Protein AF-A0AAD9IL25-F1 (afdb_monomer)

Secondary structure (DSSP, 8-state):
-EEEEEE-TTS-PEEEEEEEEEEEPPPB-HHHHHHTT--SSHHHHHHHTT--EE-TTS-EE-GGGTB-SPEEEEEEEEEEE-S-----SPPPPPP-------SS-HHHHHHHHHHHTTS-HHHHHHHHHHHTT-S-EEEEEEETTEEEEPPPPPPS-----STTTHHHHTB--TTS--B-TTHHHHHHS-HHHHHHHHHHHHHHHHHTHHHHHHHHHHHHHHHTTTS-HHHHHHH---HHHHHHHHHHHHHHHHS---TT-EEEEEEEETTEEEEEEEEE--EEEEEESS-TTHHHHHHHHHHHTT-EEEEEE-GGGHHHHHHHHHHHHHHHHHH-TTT-GGGEEE---TT-HHHHTT-TTT-SEEEEES-HHHHHHHHHH-SS-B-S-S---EEEEE-TT--HHHHHHHHHHHHHS-TTSTTSEEEEEEEGGGTTTHHHHHHHHHHHTTPEEEEPTTHHHH-TTSPBPS-SS----SSEEEEEEESSHHHHHHHHHHH--SSEEEEE-S-HHHHHHHHHH--SSEEEESS-GGG-STTTTTSS--SEEE--SSS--EEE-SGGGEEEEEEEE-SS---TTTTSS-EEEEEE-GGG-

Structure (mmCIF, N/CA/C/O backbone):
data_AF-A0AAD9IL25-F1
#
_entry.id   AF-A0AAD9IL25-F1
#
loop_
_atom_site.group_PDB
_atom_site.id
_atom_site.type_symbol
_atom_site.label_atom_id
_atom_site.label_alt_id
_atom_site.label_comp_id
_atom_site.label_asym_id
_atom_site.label_entity_id
_atom_site.label_seq_id
_atom_site.pdbx_PDB_ins_code
_atom_site.Cartn_x
_atom_site.Cartn_y
_atom_site.Cartn_z
_atom_site.occupancy
_atom_site.B_iso_or_equiv
_atom_site.auth_seq_id
_atom_site.auth_comp_id
_atom_site.auth_asym_id
_atom_site.auth_atom_id
_atom_site.pdbx_PDB_model_num
ATOM 1 N N . MET A 1 1 ? 35.756 38.304 -15.120 1.00 41.56 1 MET A N 1
ATOM 2 C CA . MET A 1 1 ? 36.319 37.333 -14.155 1.00 41.56 1 MET A CA 1
ATOM 3 C C . MET A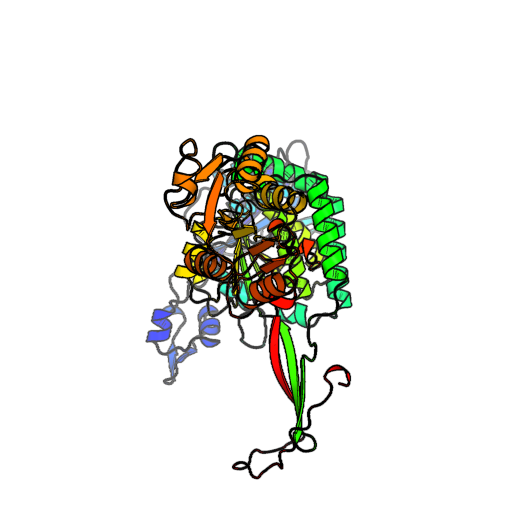 1 1 ? 36.809 38.104 -12.941 1.00 41.56 1 MET A C 1
ATOM 5 O O . MET A 1 1 ? 37.381 39.172 -13.130 1.00 41.56 1 MET A O 1
ATOM 9 N N . ARG A 1 2 ? 36.565 37.609 -11.725 1.00 41.91 2 ARG A N 1
ATOM 10 C CA . ARG A 1 2 ? 37.135 38.158 -10.482 1.00 41.91 2 ARG A CA 1
ATOM 11 C C . ARG A 1 2 ? 37.888 37.042 -9.754 1.00 41.91 2 ARG A C 1
ATOM 13 O O . ARG A 1 2 ? 37.413 35.910 -9.757 1.00 41.91 2 ARG A O 1
ATOM 20 N N . TRP A 1 3 ? 39.040 37.380 -9.181 1.00 38.75 3 TRP A N 1
ATOM 21 C CA . TRP A 1 3 ? 39.903 36.494 -8.395 1.00 38.75 3 TRP A CA 1
ATOM 22 C C . TRP A 1 3 ? 39.873 36.923 -6.926 1.00 38.75 3 TRP A C 1
ATOM 24 O O . TRP A 1 3 ? 39.985 38.115 -6.642 1.00 38.75 3 TRP A O 1
ATOM 34 N N . SER A 1 4 ? 39.764 35.965 -6.007 1.00 43.41 4 SER A N 1
ATOM 35 C CA . SER A 1 4 ? 39.888 36.192 -4.560 1.00 43.41 4 SER A CA 1
ATOM 36 C C . SER A 1 4 ? 40.543 34.984 -3.886 1.00 43.41 4 SER A C 1
ATOM 38 O O . SER A 1 4 ? 40.199 33.848 -4.212 1.00 43.41 4 SER A O 1
ATOM 40 N N . SER A 1 5 ? 41.472 35.222 -2.958 1.00 45.62 5 SER A N 1
ATOM 41 C CA . SER A 1 5 ? 42.220 34.183 -2.232 1.00 45.62 5 SER A CA 1
ATOM 42 C C . SER A 1 5 ? 41.996 34.292 -0.724 1.00 45.62 5 SER A C 1
ATOM 44 O O . SER A 1 5 ? 42.100 35.403 -0.201 1.00 45.62 5 SER A O 1
ATOM 46 N N . ALA A 1 6 ? 41.780 33.166 -0.037 1.00 44.34 6 ALA A N 1
ATOM 47 C CA . ALA A 1 6 ? 41.642 33.097 1.422 1.00 44.34 6 ALA A CA 1
ATOM 48 C C . ALA A 1 6 ? 42.455 31.917 2.013 1.00 44.34 6 ALA A C 1
ATOM 50 O O . ALA A 1 6 ? 42.581 30.877 1.357 1.00 44.34 6 ALA A O 1
ATOM 51 N N . PRO A 1 7 ? 43.058 32.071 3.207 1.00 44.28 7 PRO A N 1
ATOM 52 C CA . PRO A 1 7 ? 43.714 30.978 3.932 1.00 44.28 7 PRO A CA 1
ATOM 53 C C . PRO A 1 7 ? 42.695 30.063 4.642 1.00 44.28 7 PRO A C 1
ATOM 55 O O . PRO A 1 7 ? 41.671 30.542 5.126 1.00 44.28 7 PRO A O 1
ATOM 58 N N . LEU A 1 8 ? 42.981 28.759 4.727 1.00 40.12 8 LEU A N 1
ATOM 59 C CA . LEU A 1 8 ? 42.179 27.781 5.476 1.00 40.12 8 LEU A CA 1
ATOM 60 C C . LEU A 1 8 ? 42.696 27.641 6.918 1.00 40.12 8 LEU A C 1
ATOM 62 O O . LEU A 1 8 ? 43.550 26.806 7.197 1.00 40.12 8 LEU A O 1
ATOM 66 N N . GLY A 1 9 ? 42.170 28.438 7.852 1.00 48.62 9 GLY A N 1
ATOM 67 C CA . GLY A 1 9 ? 42.519 28.310 9.276 1.00 48.62 9 GLY A CA 1
ATOM 68 C C . GLY A 1 9 ? 44.035 28.368 9.549 1.00 48.62 9 GLY A C 1
ATOM 69 O O . GLY A 1 9 ? 44.758 29.102 8.878 1.00 48.62 9 GLY A O 1
ATOM 70 N N . ASP A 1 10 ? 44.513 27.597 10.532 1.00 42.41 10 ASP A N 1
ATOM 71 C CA . ASP A 1 10 ? 45.942 27.495 10.895 1.00 42.41 10 ASP A CA 1
ATOM 72 C C . ASP A 1 10 ? 46.769 26.602 9.932 1.00 42.41 10 ASP A C 1
ATOM 74 O O . ASP A 1 10 ? 47.961 26.376 10.161 1.00 42.41 10 ASP A O 1
ATOM 78 N N . ASP A 1 11 ? 46.170 26.100 8.845 1.00 45.56 11 ASP A N 1
ATOM 79 C CA . ASP A 1 11 ? 46.838 25.299 7.813 1.00 45.56 11 ASP A CA 1
ATOM 80 C C . ASP A 1 11 ? 47.367 26.220 6.684 1.00 45.56 11 ASP A C 1
ATOM 82 O O . ASP A 1 11 ? 46.638 27.081 6.183 1.00 45.56 11 ASP A O 1
ATOM 86 N N . PRO A 1 12 ? 48.637 26.100 6.242 1.00 45.50 12 PRO A N 1
ATOM 87 C CA . PRO A 1 12 ? 49.213 26.954 5.195 1.00 45.50 12 PRO A CA 1
ATOM 88 C C . PRO A 1 12 ? 48.595 26.781 3.792 1.00 45.50 12 PRO A C 1
ATOM 90 O O . PRO A 1 12 ? 49.054 27.425 2.840 1.00 45.50 12 PRO A O 1
ATOM 93 N N . THR A 1 13 ? 47.578 25.936 3.622 1.00 48.22 13 THR A N 1
ATOM 94 C CA . THR A 1 13 ? 46.851 25.775 2.358 1.00 48.22 13 THR A CA 1
ATOM 95 C C . THR A 1 13 ? 46.042 27.033 2.002 1.00 48.22 13 THR A C 1
ATOM 97 O O . THR A 1 13 ? 45.179 27.505 2.745 1.00 48.22 13 THR A O 1
ATOM 100 N N . ARG A 1 14 ? 46.318 27.611 0.822 1.00 51.75 14 ARG A N 1
ATOM 101 C CA . ARG A 1 14 ? 45.568 28.754 0.270 1.00 51.75 14 ARG A CA 1
ATOM 102 C C . ARG A 1 14 ? 44.598 28.282 -0.806 1.00 51.75 14 ARG A C 1
ATOM 104 O O . ARG A 1 14 ? 45.021 27.711 -1.811 1.00 51.75 14 ARG A O 1
ATOM 111 N N . LEU A 1 15 ? 43.319 28.606 -0.639 1.00 51.22 15 LEU A N 1
ATOM 112 C CA . LEU A 1 15 ? 42.301 28.423 -1.671 1.00 51.22 15 LEU A CA 1
ATOM 113 C C . LEU A 1 15 ? 42.127 29.719 -2.463 1.00 51.22 15 LEU A C 1
ATOM 115 O O . LEU A 1 15 ? 42.028 30.811 -1.898 1.00 51.22 15 LEU A O 1
ATOM 119 N N . SER A 1 16 ? 42.076 29.604 -3.789 1.00 52.56 16 SER A N 1
ATOM 120 C CA . SER A 1 16 ? 41.691 30.705 -4.676 1.00 52.56 16 SER A CA 1
ATOM 121 C C . SER A 1 16 ? 40.417 30.359 -5.433 1.00 52.56 16 SER A C 1
ATOM 123 O O . SER A 1 16 ? 40.312 29.293 -6.039 1.00 52.56 16 SER A O 1
ATOM 125 N N . LEU A 1 17 ? 39.454 31.279 -5.404 1.00 50.09 17 LEU A N 1
ATOM 126 C CA . LEU A 1 17 ? 38.174 31.156 -6.091 1.00 50.09 17 LEU A CA 1
ATOM 127 C C . LEU A 1 17 ? 38.175 32.027 -7.349 1.00 50.09 17 LEU A C 1
ATOM 129 O O . LEU A 1 17 ? 38.454 33.229 -7.288 1.00 50.09 17 LEU A O 1
ATOM 133 N N . LEU A 1 18 ? 37.798 31.432 -8.477 1.00 53.97 18 LEU A N 1
ATOM 134 C CA . LEU A 1 18 ? 37.526 32.130 -9.725 1.00 53.97 18 LEU A CA 1
ATOM 135 C C . LEU A 1 18 ? 36.060 31.922 -10.105 1.00 53.97 18 LEU A C 1
ATOM 137 O O . LEU A 1 18 ? 35.639 30.813 -10.426 1.00 53.97 18 LEU A O 1
ATOM 141 N N . VAL A 1 19 ? 35.288 33.006 -10.143 1.00 51.75 19 VAL A N 1
ATOM 142 C CA . VAL A 1 19 ? 33.917 32.970 -10.670 1.00 51.75 19 VAL A CA 1
ATOM 143 C C . VAL A 1 19 ? 33.919 33.469 -12.113 1.00 51.75 19 VAL A C 1
ATOM 145 O O . VAL A 1 19 ? 34.335 34.600 -12.407 1.00 51.75 19 VAL A O 1
ATOM 148 N N . HIS A 1 20 ? 33.454 32.612 -13.020 1.00 54.31 20 HIS A N 1
ATOM 149 C CA . HIS A 1 20 ? 33.255 32.928 -14.428 1.00 54.31 20 HIS A CA 1
ATOM 150 C C . HIS A 1 20 ? 31.757 33.007 -14.733 1.00 54.31 20 HIS A C 1
ATOM 152 O O . HIS A 1 20 ? 31.024 32.033 -14.572 1.00 54.31 20 HIS A O 1
ATOM 158 N N . GLU A 1 21 ? 31.305 34.178 -15.178 1.00 51.78 21 GLU A N 1
ATOM 159 C CA . GLU A 1 21 ? 29.940 34.383 -15.659 1.00 51.78 21 GLU A CA 1
ATOM 160 C C . GLU A 1 21 ? 29.975 34.414 -17.190 1.00 51.78 21 GLU A C 1
ATOM 162 O O . GLU A 1 21 ? 30.508 35.364 -17.768 1.00 51.78 21 GLU A O 1
ATOM 167 N N . ALA A 1 22 ? 29.439 33.378 -17.838 1.00 48.19 22 ALA A N 1
ATOM 168 C CA . ALA A 1 22 ? 29.273 33.355 -19.289 1.00 48.19 22 ALA A CA 1
ATOM 169 C C . ALA A 1 22 ? 27.831 33.768 -19.649 1.00 48.19 22 ALA A C 1
ATOM 171 O O . ALA A 1 22 ? 26.888 33.316 -18.988 1.00 48.19 22 ALA A O 1
ATOM 172 N N . PRO A 1 23 ? 27.625 34.626 -20.665 1.00 49.03 23 PRO A N 1
ATOM 173 C CA . PRO A 1 23 ? 26.292 34.899 -21.186 1.00 49.03 23 PRO A CA 1
ATOM 174 C C . PRO A 1 23 ? 25.765 33.680 -21.956 1.00 49.03 23 PRO A C 1
ATOM 176 O O . PRO A 1 23 ? 26.434 33.174 -22.854 1.00 49.03 23 PRO A O 1
ATOM 179 N N . GLU A 1 24 ? 24.557 33.228 -21.618 1.00 56.97 24 GLU A N 1
ATOM 180 C CA . GLU A 1 24 ? 23.848 32.153 -22.318 1.00 56.97 24 GLU A CA 1
ATOM 181 C C . GLU A 1 24 ? 22.637 32.685 -23.094 1.00 56.97 24 GLU A C 1
ATOM 183 O O . GLU A 1 24 ? 22.052 33.722 -22.767 1.00 56.97 24 GLU A O 1
ATOM 188 N N . THR A 1 25 ? 22.242 31.930 -24.118 1.00 58.31 25 THR A N 1
ATOM 189 C CA . THR A 1 25 ? 20.997 32.094 -24.878 1.00 58.31 25 THR A CA 1
ATOM 190 C C . THR A 1 25 ? 19.784 32.063 -23.947 1.00 58.31 25 THR A C 1
ATOM 192 O O . THR A 1 25 ? 19.702 31.214 -23.058 1.00 58.31 25 THR A O 1
ATOM 195 N N . GLY A 1 26 ? 18.847 32.999 -24.116 1.00 62.75 26 GLY A N 1
ATOM 196 C CA . GLY A 1 26 ? 17.681 33.105 -23.239 1.00 62.75 26 GLY A CA 1
ATOM 197 C C . GLY A 1 26 ? 16.714 31.930 -23.364 1.00 62.75 26 GLY A C 1
ATOM 198 O O . GLY A 1 26 ? 16.857 31.062 -24.223 1.00 62.75 26 GLY A O 1
ATOM 199 N N . GLN A 1 27 ? 15.724 31.878 -22.472 1.00 70.62 27 GLN A N 1
ATOM 200 C CA . GLN A 1 27 ? 14.725 30.809 -22.495 1.00 70.62 27 GLN A CA 1
ATOM 201 C C . GLN A 1 27 ? 13.918 30.874 -23.794 1.00 70.62 27 GLN A C 1
ATOM 203 O O . GLN A 1 27 ? 13.483 31.949 -24.194 1.00 70.62 27 GLN A O 1
ATOM 208 N N . LEU A 1 28 ? 13.714 29.718 -24.424 1.00 76.88 28 LEU A N 1
ATOM 209 C CA . LEU A 1 28 ? 12.822 29.594 -25.571 1.00 76.88 28 LEU A CA 1
ATOM 210 C C . LEU A 1 28 ? 11.379 29.845 -25.125 1.00 76.88 28 LEU A C 1
ATOM 212 O O . LEU A 1 28 ? 10.854 29.102 -24.295 1.00 76.88 28 LEU A O 1
ATOM 216 N N . ASP A 1 29 ? 10.774 30.887 -25.677 1.00 82.81 29 ASP A N 1
ATOM 217 C CA . ASP A 1 29 ? 9.355 31.187 -25.585 1.00 82.81 29 ASP A CA 1
ATOM 218 C C . ASP A 1 29 ? 8.598 30.199 -26.479 1.00 82.81 29 ASP A C 1
ATOM 220 O O . ASP A 1 29 ? 8.574 30.301 -27.708 1.00 82.81 29 ASP A O 1
ATOM 224 N N . VAL A 1 30 ? 8.041 29.178 -25.828 1.00 80.62 30 VAL A N 1
ATOM 225 C CA . VAL A 1 30 ? 7.344 28.074 -26.492 1.00 80.62 30 VAL A CA 1
ATOM 226 C C . VAL A 1 30 ? 6.080 28.568 -27.188 1.00 80.62 30 VAL A C 1
ATOM 228 O O . VAL A 1 30 ? 5.810 28.135 -28.303 1.00 80.62 30 VAL A O 1
ATOM 231 N N . GLU A 1 31 ? 5.351 29.516 -26.593 1.00 78.38 31 GLU A N 1
ATOM 232 C CA . GLU A 1 31 ? 4.165 30.086 -27.234 1.00 78.38 31 GLU A CA 1
ATOM 233 C C . GLU A 1 31 ? 4.532 30.905 -28.471 1.00 78.38 31 GLU A C 1
ATOM 235 O O . GLU A 1 31 ? 3.837 30.829 -29.484 1.00 78.38 31 GLU A O 1
ATOM 240 N N . ALA A 1 32 ? 5.609 31.694 -28.414 1.00 81.44 32 ALA A N 1
ATOM 241 C CA . ALA A 1 32 ? 6.082 32.444 -29.575 1.00 81.44 32 ALA A CA 1
ATOM 242 C C . ALA A 1 32 ? 6.556 31.504 -30.695 1.00 81.44 32 ALA A C 1
ATOM 244 O O . ALA A 1 32 ? 6.235 31.728 -31.862 1.00 81.44 32 ALA A O 1
ATOM 245 N N . ALA A 1 33 ? 7.267 30.425 -30.351 1.00 82.06 33 ALA A N 1
ATOM 246 C CA . ALA A 1 33 ? 7.733 29.430 -31.313 1.00 82.06 33 ALA A CA 1
ATOM 247 C C . ALA A 1 33 ? 6.576 28.654 -31.971 1.00 82.06 33 ALA A C 1
ATOM 249 O O . ALA A 1 33 ? 6.582 28.468 -33.189 1.00 82.06 33 ALA A O 1
ATOM 250 N N . GLU A 1 34 ? 5.556 28.268 -31.200 1.00 84.00 34 GLU A N 1
ATOM 251 C CA . GLU A 1 34 ? 4.345 27.615 -31.716 1.00 84.00 34 GLU A CA 1
ATOM 252 C C . GLU A 1 34 ? 3.524 28.565 -32.602 1.00 84.00 34 GLU A C 1
ATOM 254 O O . GLU A 1 34 ? 3.105 28.179 -33.692 1.00 84.00 34 GLU A O 1
ATOM 259 N N . LYS A 1 35 ? 3.373 29.841 -32.209 1.00 85.12 35 LYS A N 1
ATOM 260 C CA . LYS A 1 35 ? 2.725 30.879 -33.039 1.00 85.12 35 LYS A CA 1
ATOM 261 C C . LYS A 1 35 ? 3.463 31.135 -34.356 1.00 85.12 35 LYS A C 1
ATOM 263 O O . LYS A 1 35 ? 2.850 31.582 -35.322 1.00 85.12 35 LYS A O 1
ATOM 268 N N . LEU A 1 36 ? 4.764 30.855 -34.404 1.00 84.75 36 LEU A N 1
ATOM 269 C CA . LEU A 1 36 ? 5.592 30.946 -35.607 1.00 84.75 36 LEU A CA 1
ATOM 270 C C . LEU A 1 36 ? 5.655 29.630 -36.404 1.00 84.75 36 LEU A C 1
ATOM 272 O O . LEU A 1 36 ? 6.393 29.554 -37.390 1.00 84.75 36 LEU A O 1
ATOM 276 N N . GLY A 1 37 ? 4.869 28.617 -36.025 1.00 82.81 37 GLY A N 1
ATOM 277 C CA . GLY A 1 37 ? 4.745 27.352 -36.751 1.00 82.81 37 GLY A CA 1
ATOM 278 C C . GLY A 1 37 ? 5.931 26.405 -36.560 1.00 82.81 37 GLY A C 1
ATOM 279 O O . GLY A 1 37 ? 6.231 25.620 -37.458 1.00 82.81 37 GLY A O 1
ATOM 280 N N . ILE A 1 38 ? 6.656 26.510 -35.440 1.00 82.06 38 ILE A N 1
ATOM 281 C CA . ILE A 1 38 ? 7.689 25.539 -35.070 1.00 82.06 38 ILE A CA 1
ATOM 282 C C . ILE A 1 38 ? 7.064 24.471 -34.174 1.00 82.06 38 ILE A C 1
ATOM 284 O O . ILE A 1 38 ? 6.758 24.723 -33.008 1.00 82.06 38 ILE A O 1
ATOM 288 N N . SER A 1 39 ? 6.931 23.260 -34.709 1.00 75.81 39 SER A N 1
ATOM 289 C CA . SER A 1 39 ? 6.488 22.093 -33.948 1.00 75.81 39 SER A CA 1
ATOM 290 C C . SER A 1 39 ? 7.470 21.734 -32.819 1.00 75.81 39 SER A C 1
ATOM 292 O O . SER A 1 39 ? 8.696 21.800 -32.985 1.00 75.81 39 SER A O 1
ATOM 294 N N . ARG A 1 40 ? 6.933 21.331 -31.656 1.00 77.50 40 ARG A N 1
ATOM 295 C CA . ARG A 1 40 ? 7.741 20.869 -30.512 1.00 77.50 40 ARG A CA 1
ATOM 296 C C . ARG A 1 40 ? 8.629 19.701 -30.941 1.00 77.50 40 ARG A C 1
ATOM 298 O O . ARG A 1 40 ? 8.150 18.751 -31.551 1.00 77.50 40 ARG A O 1
ATOM 305 N N . GLY A 1 41 ? 9.919 19.762 -30.607 1.00 70.31 41 GLY A N 1
ATOM 306 C CA . GLY A 1 41 ? 10.868 18.700 -30.948 1.00 70.31 41 GLY A CA 1
ATOM 307 C C . GLY A 1 41 ? 12.269 19.209 -31.318 1.00 70.31 41 GLY A C 1
ATOM 308 O O . GLY A 1 41 ? 12.704 20.245 -30.807 1.00 70.31 41 GLY A O 1
ATOM 309 N N . PRO A 1 42 ? 13.007 18.517 -32.210 1.00 70.38 42 PRO A N 1
ATOM 310 C CA . PRO A 1 42 ? 14.426 18.781 -32.489 1.00 70.38 42 PRO A CA 1
ATOM 311 C C . PRO A 1 42 ? 14.757 20.216 -32.931 1.00 70.38 42 PRO A C 1
ATOM 313 O O . PRO A 1 42 ? 15.875 20.695 -32.715 1.00 70.38 42 PRO A O 1
ATOM 316 N N . LEU A 1 43 ? 13.791 20.919 -33.535 1.00 77.25 43 LEU A N 1
ATOM 317 C CA . LEU A 1 43 ? 13.945 22.301 -34.001 1.00 77.25 43 LEU A CA 1
ATOM 318 C C . LEU A 1 43 ? 14.107 23.299 -32.844 1.00 77.25 43 LEU A C 1
ATOM 320 O O . LEU A 1 43 ? 14.887 24.242 -32.961 1.00 77.25 43 LEU A O 1
ATOM 324 N N . PHE A 1 44 ? 13.474 23.049 -31.695 1.00 80.38 44 PHE A N 1
ATOM 325 C CA . PHE A 1 44 ? 13.657 23.864 -30.489 1.00 80.38 44 PHE A CA 1
ATOM 326 C C . PHE A 1 44 ? 15.094 23.766 -29.963 1.00 80.38 44 PHE A C 1
ATOM 328 O O . PHE A 1 44 ? 15.674 24.761 -29.530 1.00 80.38 44 PHE A O 1
ATOM 335 N N . GLY A 1 45 ? 15.695 22.574 -30.040 1.00 69.38 45 GLY A N 1
ATOM 336 C CA . GLY A 1 45 ? 17.090 22.356 -29.657 1.00 69.38 45 GLY A CA 1
ATOM 337 C C . GLY A 1 45 ? 18.071 23.109 -30.557 1.00 69.38 45 GLY A C 1
ATOM 338 O O . GLY A 1 45 ? 19.037 23.683 -30.061 1.00 69.38 45 GLY A O 1
ATOM 339 N N . LYS A 1 46 ? 17.801 23.159 -31.868 1.00 76.25 46 LYS A N 1
ATOM 340 C CA . LYS A 1 46 ? 18.592 23.939 -32.836 1.00 76.25 46 LYS A CA 1
ATOM 341 C C . LYS A 1 46 ? 18.518 25.441 -32.545 1.00 76.25 46 LYS A C 1
ATOM 343 O O . LYS A 1 46 ? 19.557 26.084 -32.421 1.00 76.25 46 LYS A O 1
ATOM 348 N N . LEU A 1 47 ? 17.315 25.972 -32.317 1.00 77.88 47 LEU A N 1
ATOM 349 C CA . LEU A 1 47 ? 17.109 27.377 -31.942 1.00 77.88 47 LEU A CA 1
ATOM 350 C C . LEU A 1 47 ? 17.856 27.751 -30.653 1.00 77.88 47 LEU A C 1
ATOM 352 O O . LEU A 1 47 ? 18.554 28.762 -30.620 1.00 77.88 47 LEU A O 1
ATOM 356 N N . LYS A 1 48 ? 17.798 26.905 -29.616 1.00 69.38 48 LYS A N 1
ATOM 357 C CA . LYS A 1 48 ? 18.533 27.117 -28.354 1.00 69.38 48 LYS A CA 1
ATOM 358 C C . LYS A 1 48 ? 20.057 27.094 -28.511 1.00 69.38 48 LYS A C 1
ATOM 360 O O . LYS A 1 48 ? 20.745 27.732 -27.727 1.00 69.38 48 LYS A O 1
ATOM 365 N N . ARG A 1 49 ? 20.596 26.404 -29.521 1.00 70.62 49 ARG A N 1
ATOM 366 C CA . ARG A 1 49 ? 22.035 26.415 -29.851 1.00 70.62 49 ARG A CA 1
ATOM 367 C C . ARG A 1 49 ? 22.455 27.598 -30.727 1.00 70.62 49 ARG A C 1
ATOM 369 O O . ARG A 1 49 ? 23.610 27.674 -31.134 1.00 70.62 49 ARG A O 1
ATOM 376 N N . GLY A 1 50 ? 21.537 28.521 -31.012 1.00 71.25 50 GLY A N 1
ATOM 377 C CA . GLY A 1 50 ? 21.804 29.683 -31.855 1.00 71.25 50 GLY A CA 1
ATOM 378 C C . GLY A 1 50 ? 21.628 29.417 -33.354 1.00 71.25 50 GLY A C 1
ATOM 379 O O . GLY A 1 50 ? 21.980 30.267 -34.170 1.00 71.25 50 GLY A O 1
ATOM 380 N N . GLU A 1 51 ? 21.075 28.267 -33.744 1.00 78.50 51 GLU A N 1
ATOM 381 C CA . GLU A 1 51 ? 20.858 27.918 -35.147 1.00 78.50 51 GLU A CA 1
ATOM 382 C C . GLU A 1 51 ? 19.506 28.463 -35.645 1.00 78.50 51 GLU A C 1
ATOM 384 O O . GLU A 1 51 ? 18.488 28.378 -34.962 1.00 78.50 51 GLU A O 1
ATOM 389 N N . THR A 1 52 ? 19.470 29.001 -36.868 1.00 87.50 52 THR A N 1
ATOM 390 C CA . THR A 1 52 ? 18.210 29.368 -37.543 1.00 87.50 52 THR A CA 1
ATOM 391 C C . THR A 1 52 ? 17.552 28.115 -38.115 1.00 87.50 52 THR A C 1
ATOM 393 O O . THR A 1 52 ? 18.216 27.333 -38.795 1.00 87.50 52 THR A O 1
ATOM 396 N N . VAL A 1 53 ? 16.250 27.946 -37.895 1.00 86.94 53 VAL A N 1
ATOM 397 C CA . VAL A 1 53 ? 15.475 26.799 -38.399 1.00 86.94 53 VAL A CA 1
ATOM 398 C C . VAL A 1 53 ? 14.433 27.237 -39.427 1.00 86.94 53 VAL A C 1
ATOM 400 O O . VAL A 1 53 ? 14.151 28.427 -39.568 1.00 86.94 53 VAL A O 1
ATOM 403 N N . LEU A 1 54 ? 13.877 26.278 -40.167 1.00 87.19 54 LEU A N 1
ATOM 404 C CA . LEU A 1 54 ? 12.705 26.491 -41.015 1.00 87.19 54 LEU A CA 1
ATOM 405 C C . LEU A 1 54 ? 11.464 25.991 -40.278 1.00 87.19 54 LEU A C 1
ATOM 407 O O . LEU A 1 54 ? 11.525 24.934 -39.651 1.00 87.19 54 LEU A O 1
ATOM 411 N N . ASN A 1 55 ? 10.377 26.755 -40.344 1.00 82.56 55 ASN A N 1
ATOM 412 C CA . ASN A 1 55 ? 9.075 26.327 -39.849 1.00 82.56 55 ASN A CA 1
ATOM 413 C C . ASN A 1 55 ? 8.371 25.389 -40.837 1.00 82.56 55 ASN A C 1
ATOM 415 O O . ASN A 1 55 ? 8.860 25.170 -41.950 1.00 82.56 55 ASN A O 1
ATOM 419 N N . ASP A 1 56 ? 7.215 24.867 -40.434 1.00 75.12 56 ASP A N 1
ATOM 420 C CA . ASP A 1 56 ? 6.452 23.884 -41.214 1.00 75.12 56 ASP A CA 1
ATOM 421 C C . ASP A 1 56 ? 5.958 24.442 -42.574 1.00 75.12 56 ASP A C 1
ATOM 423 O O . ASP A 1 56 ? 5.634 23.688 -43.489 1.00 75.12 56 ASP A O 1
ATOM 427 N N . GLU A 1 57 ? 5.998 25.768 -42.755 1.00 80.75 57 GLU A N 1
ATOM 428 C CA . GLU A 1 57 ? 5.659 26.496 -43.986 1.00 80.75 57 GLU A CA 1
ATOM 429 C C . GLU A 1 57 ? 6.898 26.946 -44.795 1.00 80.75 57 GLU A C 1
ATOM 431 O O . GLU A 1 57 ? 6.782 27.663 -45.791 1.00 80.75 57 GLU A O 1
ATOM 436 N N . GLY A 1 58 ? 8.109 26.555 -44.382 1.00 80.69 58 GLY A N 1
ATOM 437 C CA . GLY A 1 58 ? 9.367 26.900 -45.056 1.00 80.69 58 GLY A CA 1
ATOM 438 C C . GLY A 1 58 ? 9.916 28.304 -44.754 1.00 80.69 58 GLY A C 1
ATOM 439 O O . GLY A 1 58 ? 10.855 28.756 -45.414 1.00 80.69 58 GLY A O 1
ATOM 440 N N . ARG A 1 59 ? 9.381 29.009 -43.752 1.00 86.25 59 ARG A N 1
ATOM 441 C CA . ARG A 1 59 ? 9.865 30.319 -43.285 1.00 86.25 59 ARG A CA 1
ATOM 442 C C . ARG A 1 59 ? 11.042 30.164 -42.320 1.00 86.25 59 ARG A C 1
ATOM 444 O O . ARG A 1 59 ? 11.014 29.334 -41.419 1.00 86.25 59 ARG A O 1
ATOM 451 N N . ARG A 1 60 ? 12.067 31.013 -42.466 1.00 89.12 60 ARG A N 1
ATOM 452 C CA . ARG A 1 60 ? 13.231 31.063 -41.560 1.00 89.12 60 ARG A CA 1
ATOM 453 C C . ARG A 1 60 ? 12.866 31.730 -40.236 1.00 89.12 60 ARG A C 1
ATOM 455 O O . ARG A 1 60 ? 12.460 32.888 -40.247 1.00 89.12 60 ARG A O 1
ATOM 462 N N . ILE A 1 61 ? 13.080 31.019 -39.133 1.00 88.44 61 ILE A N 1
ATOM 463 C CA . ILE A 1 61 ? 12.915 31.507 -37.761 1.00 88.44 61 ILE A CA 1
ATOM 464 C C . ILE A 1 61 ? 14.281 31.507 -37.084 1.00 88.44 61 ILE A C 1
ATOM 466 O O . ILE A 1 61 ? 14.966 30.479 -37.035 1.00 88.44 61 ILE A O 1
ATOM 470 N N . SER A 1 62 ? 14.705 32.675 -36.610 1.00 86.69 62 SER A N 1
ATOM 471 C CA . SER A 1 62 ? 15.980 32.852 -35.928 1.00 86.69 62 SER A CA 1
ATOM 472 C C . SER A 1 62 ? 15.813 32.698 -34.412 1.00 86.69 62 SER A C 1
ATOM 474 O O . SER A 1 62 ? 14.727 32.930 -33.880 1.00 86.69 62 SER A O 1
ATOM 476 N N . PRO A 1 63 ? 16.886 32.365 -33.678 1.00 80.50 63 PRO A N 1
ATOM 477 C CA . PRO A 1 63 ? 16.852 32.318 -32.219 1.00 80.50 63 PRO A CA 1
ATOM 478 C C . PRO A 1 63 ? 16.369 33.628 -31.581 1.00 80.50 63 PRO A C 1
ATOM 480 O O . PRO A 1 63 ? 15.699 33.596 -30.560 1.00 80.50 63 PRO A O 1
ATOM 483 N N . ALA A 1 64 ? 16.648 34.785 -32.185 1.00 80.69 64 ALA A N 1
ATOM 484 C CA . ALA A 1 64 ? 16.226 36.077 -31.644 1.00 80.69 64 ALA A CA 1
ATOM 485 C C . ALA A 1 64 ? 14.700 36.288 -31.672 1.00 80.69 64 ALA A C 1
ATOM 487 O O . ALA A 1 64 ? 14.193 37.108 -30.915 1.00 80.69 64 ALA A O 1
ATOM 488 N N . ASP A 1 65 ? 13.976 35.549 -32.519 1.00 81.62 65 ASP A N 1
ATOM 489 C CA . ASP A 1 65 ? 12.520 35.671 -32.659 1.00 81.62 65 ASP A CA 1
ATOM 490 C C . ASP A 1 65 ? 11.756 34.930 -31.550 1.00 81.62 65 ASP A C 1
ATOM 492 O O . ASP A 1 65 ? 10.568 35.167 -31.342 1.00 81.62 65 ASP A O 1
ATOM 496 N N . VAL A 1 66 ? 12.428 33.997 -30.870 1.00 82.31 66 VAL A N 1
ATOM 497 C CA . VAL A 1 66 ? 11.798 33.011 -29.978 1.00 82.31 66 VAL A CA 1
ATOM 498 C C . VAL A 1 66 ? 12.564 32.786 -28.679 1.00 82.31 66 VAL A C 1
ATOM 500 O O . VAL A 1 66 ? 12.061 32.107 -27.793 1.00 82.31 66 VAL A O 1
ATOM 503 N N . LEU A 1 67 ? 13.781 33.308 -28.534 1.00 76.62 67 LEU A N 1
ATOM 504 C CA . LEU A 1 67 ? 14.528 33.266 -27.282 1.00 76.62 67 LEU A CA 1
ATOM 505 C C . LEU A 1 67 ? 14.364 34.597 -26.545 1.00 76.62 67 LEU A C 1
ATOM 507 O O . LEU A 1 67 ? 14.595 35.668 -27.103 1.00 76.62 67 LEU A O 1
ATOM 511 N N . GLY A 1 68 ? 14.011 34.518 -25.264 1.00 71.06 68 GLY A N 1
ATOM 512 C CA . GLY A 1 68 ? 13.993 35.665 -24.362 1.00 71.06 68 GLY A CA 1
ATOM 513 C C . GLY A 1 68 ? 15.393 36.254 -24.115 1.00 71.06 68 GLY A C 1
ATOM 514 O O . GLY A 1 68 ? 16.389 35.793 -24.680 1.00 71.06 68 GLY A O 1
ATOM 515 N N . PRO A 1 69 ? 15.516 37.266 -23.238 1.00 61.28 69 PRO A N 1
ATOM 516 C CA . PRO A 1 69 ? 16.813 37.844 -22.901 1.00 61.28 69 PRO A CA 1
ATOM 517 C C . PRO A 1 69 ? 17.766 36.778 -22.342 1.00 61.28 69 PRO A C 1
ATOM 519 O O . PRO A 1 69 ? 17.362 35.895 -21.578 1.00 61.28 69 PRO A O 1
ATOM 522 N N . GLY A 1 70 ? 19.038 36.868 -22.739 1.00 56.62 70 GLY A N 1
ATOM 523 C CA . GLY A 1 70 ? 20.085 35.949 -22.302 1.00 56.62 70 GLY A CA 1
ATOM 524 C C . GLY A 1 70 ? 20.197 35.868 -20.780 1.00 56.62 70 GLY A C 1
ATOM 525 O O . GLY A 1 70 ? 20.027 36.865 -20.074 1.00 56.62 70 GLY A O 1
ATOM 526 N N . ARG A 1 71 ? 20.476 34.670 -20.263 1.00 56.81 71 ARG A N 1
ATOM 527 C CA . ARG A 1 71 ? 20.668 34.431 -18.825 1.00 56.81 71 ARG A CA 1
ATOM 528 C C . ARG A 1 71 ? 22.156 34.393 -18.495 1.00 56.81 71 ARG A C 1
ATOM 530 O O . ARG A 1 71 ? 22.981 34.049 -19.335 1.00 56.81 71 ARG A O 1
ATOM 537 N N . ARG A 1 72 ? 22.510 34.745 -17.258 1.00 51.66 72 ARG A N 1
ATOM 538 C CA . ARG A 1 72 ? 23.878 34.584 -16.746 1.00 51.66 72 ARG A CA 1
ATOM 539 C C . ARG A 1 72 ? 24.006 33.217 -16.084 1.00 51.66 72 ARG A C 1
ATOM 541 O O . ARG A 1 72 ? 23.385 32.992 -15.048 1.00 51.66 72 ARG A O 1
ATOM 548 N N . GLY A 1 73 ? 24.810 32.328 -16.660 1.00 52.47 73 GLY A N 1
ATOM 549 C CA . GLY A 1 73 ? 25.260 31.109 -15.988 1.00 52.47 73 GLY A CA 1
ATOM 550 C C . GLY A 1 73 ? 26.519 31.400 -15.168 1.00 52.47 73 GLY A C 1
ATOM 551 O O . GLY A 1 73 ? 27.446 32.033 -15.675 1.00 52.47 73 GLY A O 1
ATOM 552 N N . ARG A 1 74 ? 26.563 30.963 -13.902 1.00 55.31 74 ARG A N 1
ATOM 553 C CA . ARG A 1 74 ? 27.753 31.077 -13.040 1.00 55.31 74 ARG A CA 1
ATOM 554 C C . ARG A 1 74 ? 28.487 29.737 -12.994 1.00 55.31 74 ARG A C 1
ATOM 556 O O . ARG A 1 74 ? 27.905 28.727 -12.600 1.00 55.31 74 ARG A O 1
ATOM 563 N N . ARG A 1 75 ? 29.763 29.732 -13.379 1.00 53.53 75 ARG A N 1
ATOM 564 C CA . ARG A 1 75 ? 30.701 28.622 -13.156 1.00 53.53 75 ARG A CA 1
ATOM 565 C C . ARG A 1 75 ? 31.698 29.035 -12.085 1.00 53.53 75 ARG A C 1
ATOM 567 O O . ARG A 1 75 ? 32.172 30.175 -12.094 1.00 53.53 75 ARG A O 1
ATOM 574 N N . VAL A 1 76 ? 32.005 28.126 -11.168 1.00 55.12 76 VAL A N 1
ATOM 575 C CA . VAL A 1 76 ? 32.951 28.379 -10.078 1.00 55.12 76 VAL A CA 1
ATOM 576 C C . VAL A 1 76 ? 34.140 27.445 -10.254 1.00 55.12 76 VAL A C 1
ATOM 578 O O . VAL A 1 76 ? 33.987 26.230 -10.249 1.00 55.12 76 VAL A O 1
ATOM 581 N N . ALA A 1 77 ? 35.329 28.008 -10.431 1.00 52.44 77 ALA A N 1
ATOM 582 C CA . ALA A 1 77 ? 36.573 27.255 -10.405 1.00 52.44 77 ALA A CA 1
ATOM 583 C C . ALA A 1 77 ? 37.263 27.469 -9.055 1.00 52.44 77 ALA A C 1
ATOM 585 O O . ALA A 1 77 ? 37.387 28.601 -8.577 1.00 52.44 77 ALA A O 1
ATOM 586 N N . VAL A 1 78 ? 37.690 26.369 -8.447 1.00 55.94 78 VAL A N 1
ATOM 587 C CA . VAL A 1 78 ? 38.364 26.335 -7.150 1.00 55.94 78 VAL A CA 1
ATOM 588 C C . VAL A 1 78 ? 39.776 25.820 -7.385 1.00 55.94 78 VAL A C 1
ATOM 590 O O . VAL A 1 78 ? 39.955 24.765 -7.993 1.00 55.94 78 VAL A O 1
ATOM 593 N N . VAL A 1 79 ? 40.775 26.575 -6.935 1.00 52.56 79 VAL A N 1
ATOM 594 C CA . VAL A 1 79 ? 42.187 26.214 -7.080 1.00 52.56 79 VAL A CA 1
ATOM 595 C C . VAL A 1 79 ? 42.804 26.047 -5.699 1.00 52.56 79 VAL A C 1
ATOM 597 O O . VAL A 1 79 ? 42.860 27.007 -4.925 1.00 52.56 79 VAL A O 1
ATOM 600 N N . GLU A 1 80 ? 43.286 24.843 -5.408 1.00 56.28 80 GLU A N 1
ATOM 601 C CA . GLU A 1 80 ? 44.093 24.555 -4.226 1.00 56.28 80 GLU A CA 1
ATOM 602 C C . GLU A 1 80 ? 45.573 24.822 -4.529 1.00 56.28 80 GLU A C 1
ATOM 604 O O . GLU A 1 80 ? 46.154 24.283 -5.477 1.00 56.28 80 GLU A O 1
ATOM 609 N N . LEU A 1 81 ? 46.191 25.689 -3.724 1.00 52.25 81 LEU A N 1
ATOM 610 C CA . LEU A 1 81 ? 47.611 26.019 -3.807 1.00 52.25 81 LEU A CA 1
ATOM 611 C C . LEU A 1 81 ? 48.336 25.377 -2.620 1.00 52.25 81 LEU A C 1
ATOM 613 O O . LEU A 1 81 ? 48.571 26.021 -1.597 1.00 52.25 81 LEU A O 1
ATOM 617 N N . SER A 1 82 ? 48.692 24.103 -2.737 1.00 46.44 82 SER A N 1
ATOM 618 C CA . SER A 1 82 ? 49.528 23.428 -1.745 1.00 46.44 82 SER A CA 1
ATOM 619 C C . SER A 1 82 ? 51.001 23.853 -1.885 1.00 46.44 82 SER A C 1
ATOM 621 O O . SER A 1 82 ? 51.623 23.627 -2.921 1.00 46.44 82 SER A O 1
ATOM 623 N N . GLY A 1 83 ? 51.580 24.440 -0.828 1.00 49.16 83 GLY A N 1
ATOM 624 C CA . GLY A 1 83 ? 53.022 24.346 -0.544 1.00 49.16 83 GLY A CA 1
ATOM 625 C C . GLY A 1 83 ? 54.016 25.301 -1.228 1.00 49.16 83 GLY A C 1
ATOM 626 O O . GLY A 1 83 ? 55.196 24.965 -1.280 1.00 49.16 83 GLY A O 1
ATOM 627 N N . LEU A 1 84 ? 53.628 26.486 -1.715 1.00 35.41 84 LEU A N 1
ATOM 628 C CA . LEU A 1 84 ? 54.601 27.472 -2.229 1.00 35.41 84 LEU A CA 1
ATOM 629 C C . LEU A 1 84 ? 54.898 28.590 -1.211 1.00 35.41 84 LEU A C 1
ATOM 631 O O . LEU A 1 84 ? 53.956 29.155 -0.649 1.00 35.41 84 LEU A O 1
ATOM 635 N N . PRO A 1 85 ? 56.177 28.981 -1.003 1.00 34.31 85 PRO A N 1
ATOM 636 C CA . PRO A 1 85 ? 56.486 30.222 -0.306 1.00 34.31 85 PRO A CA 1
ATOM 637 C C . PRO A 1 85 ? 55.887 31.372 -1.115 1.00 34.31 85 PRO A C 1
ATOM 639 O O . PRO A 1 85 ? 55.931 31.353 -2.345 1.00 34.31 85 PRO A O 1
ATOM 642 N N . ALA A 1 86 ? 55.288 32.336 -0.414 1.00 43.06 86 ALA A N 1
ATOM 643 C CA . ALA A 1 86 ? 54.592 33.476 -0.996 1.00 43.06 86 ALA A CA 1
ATOM 644 C C . ALA A 1 86 ? 55.365 34.058 -2.191 1.00 43.06 86 ALA A C 1
ATOM 646 O O . ALA A 1 86 ? 56.391 34.713 -2.015 1.00 43.06 86 ALA A O 1
ATOM 647 N N . ALA A 1 87 ? 54.875 33.812 -3.407 1.00 32.66 87 ALA A N 1
ATOM 648 C CA . ALA A 1 87 ? 55.381 34.499 -4.578 1.00 32.66 87 ALA A CA 1
ATOM 649 C C . ALA A 1 87 ? 54.675 35.862 -4.667 1.00 32.66 87 ALA A C 1
ATOM 651 O O . ALA A 1 87 ? 53.438 35.905 -4.650 1.00 32.66 87 ALA A O 1
ATOM 652 N N . PRO A 1 88 ? 55.428 36.971 -4.727 1.00 38.22 88 PRO A N 1
ATOM 653 C CA . PRO A 1 88 ? 54.884 38.254 -5.111 1.00 38.22 88 PRO A CA 1
ATOM 654 C C . PRO A 1 88 ? 54.597 38.230 -6.618 1.00 38.22 88 PRO A C 1
ATOM 656 O O . PRO A 1 88 ? 55.353 37.660 -7.398 1.00 38.22 88 PRO A O 1
ATOM 659 N N . GLU A 1 89 ? 53.508 38.896 -6.979 1.00 32.47 89 GLU A N 1
ATOM 660 C CA . GLU A 1 89 ? 52.941 39.100 -8.318 1.00 32.47 89 GLU A CA 1
ATOM 661 C C . GLU A 1 89 ? 51.953 38.038 -8.858 1.00 32.47 89 GLU A C 1
ATOM 663 O O . GLU A 1 89 ? 52.227 36.836 -8.868 1.00 32.47 89 GLU A O 1
ATOM 668 N N . PRO A 1 90 ? 50.769 38.484 -9.331 1.00 34.62 90 PRO A N 1
ATOM 669 C CA . PRO A 1 90 ? 49.764 37.614 -9.929 1.00 34.62 90 PRO A CA 1
ATOM 670 C C . PRO A 1 90 ? 50.225 37.080 -11.292 1.00 34.62 90 PRO A C 1
ATOM 672 O O . PRO A 1 90 ? 50.600 37.841 -12.182 1.00 34.62 90 PRO A O 1
ATOM 675 N N . VAL A 1 91 ? 50.126 35.763 -11.485 1.00 32.44 91 VAL A N 1
ATOM 676 C CA . VAL A 1 91 ? 50.307 35.119 -12.795 1.00 32.44 91 VAL A CA 1
ATOM 677 C C . VAL A 1 91 ? 49.129 35.506 -13.703 1.00 32.44 91 VAL A C 1
ATOM 679 O O . VAL A 1 91 ? 47.977 35.302 -13.308 1.00 32.44 91 VAL A O 1
ATOM 682 N N . PRO A 1 92 ? 49.356 36.045 -14.915 1.00 28.19 92 PRO A N 1
ATOM 683 C CA . PRO A 1 92 ? 48.267 36.382 -15.818 1.00 28.19 92 PRO A CA 1
ATOM 684 C C . PRO A 1 92 ? 47.680 35.108 -16.442 1.00 28.19 92 PRO A C 1
ATOM 686 O O . PRO A 1 92 ? 48.387 34.324 -17.075 1.00 28.19 92 PRO A O 1
ATOM 689 N N . LEU A 1 93 ? 46.367 34.915 -16.291 1.00 34.66 93 LEU A N 1
ATOM 690 C CA . LEU A 1 93 ? 45.601 33.980 -17.118 1.00 34.66 93 LEU A CA 1
ATOM 691 C C . LEU A 1 93 ? 45.541 34.487 -18.575 1.00 34.66 93 LEU A C 1
ATOM 693 O O . LEU A 1 93 ? 45.542 35.704 -18.790 1.00 34.66 93 LEU A O 1
ATOM 697 N N . PRO A 1 94 ? 45.425 33.594 -19.578 1.00 27.92 94 PRO A N 1
ATOM 698 C CA . PRO A 1 94 ? 45.203 33.992 -20.964 1.00 27.92 94 PRO A CA 1
ATOM 699 C C . PRO A 1 94 ? 43.954 34.878 -21.082 1.00 27.92 94 PRO A C 1
ATOM 701 O O . PRO A 1 94 ? 42.910 34.626 -20.479 1.00 27.92 94 PRO A O 1
ATOM 704 N N . SER A 1 95 ? 44.093 35.962 -21.840 1.00 27.05 95 SER A N 1
ATOM 705 C CA . SER A 1 95 ? 43.130 37.055 -21.929 1.00 27.05 95 SER A CA 1
ATOM 706 C C . SER A 1 95 ? 41.777 36.619 -22.503 1.00 27.05 95 SER A C 1
ATOM 708 O O . SER A 1 95 ? 41.685 36.284 -23.683 1.00 27.05 95 SER A O 1
ATOM 710 N N . MET A 1 96 ? 40.707 36.756 -21.719 1.00 32.12 96 MET A N 1
ATOM 711 C CA . MET A 1 96 ? 39.355 36.977 -22.242 1.00 32.12 96 MET A CA 1
ATOM 712 C C . MET A 1 96 ? 38.911 38.384 -21.832 1.00 32.12 96 MET A C 1
ATOM 714 O O . MET A 1 96 ? 38.788 38.694 -20.647 1.00 32.12 96 MET A O 1
ATOM 718 N N . GLN A 1 97 ? 38.763 39.258 -22.825 1.00 26.05 97 GLN A N 1
ATOM 719 C CA . GLN A 1 97 ? 38.467 40.684 -22.668 1.00 26.05 97 GLN A CA 1
ATOM 720 C C . GLN A 1 97 ? 37.038 40.938 -22.116 1.00 26.05 97 GLN A C 1
ATOM 722 O O . GLN A 1 97 ? 36.124 40.150 -22.331 1.00 26.05 97 GLN A O 1
ATOM 727 N N . ALA A 1 98 ? 36.907 42.033 -21.353 1.00 25.95 98 ALA A N 1
ATOM 728 C CA . ALA A 1 98 ? 35.820 42.495 -20.455 1.00 25.95 98 ALA A CA 1
ATOM 729 C C . ALA A 1 98 ? 34.583 43.129 -21.183 1.00 25.95 98 ALA A C 1
ATOM 731 O O . ALA A 1 98 ? 34.655 43.199 -22.408 1.00 25.95 98 ALA A O 1
ATOM 732 N N . PRO A 1 99 ? 33.498 43.669 -20.529 1.00 26.48 99 PRO A N 1
ATOM 733 C CA . PRO A 1 99 ? 33.273 43.979 -19.098 1.00 26.48 99 PRO A CA 1
ATOM 734 C C . PRO A 1 99 ? 31.907 43.565 -18.466 1.00 26.48 99 PRO A C 1
ATOM 736 O O . PRO A 1 99 ? 31.025 43.003 -19.105 1.00 26.48 99 PRO A O 1
ATOM 739 N N . MET A 1 100 ? 31.778 43.842 -17.156 1.00 28.95 100 MET A N 1
ATOM 740 C CA . MET A 1 100 ? 30.690 43.471 -16.224 1.00 28.95 100 MET A CA 1
ATOM 741 C C . MET A 1 100 ? 29.761 44.645 -15.835 1.00 28.95 100 MET A C 1
ATOM 743 O O . MET A 1 100 ? 30.229 45.778 -15.821 1.00 28.95 100 MET A O 1
ATOM 747 N N . SER A 1 101 ? 28.546 44.331 -15.342 1.00 29.16 101 SER A N 1
ATOM 748 C CA . SER A 1 101 ? 27.829 44.906 -14.157 1.00 29.16 101 SER A CA 1
ATOM 749 C C . SER A 1 101 ? 26.418 44.265 -14.058 1.00 29.16 101 SER A C 1
ATOM 751 O O . SER A 1 101 ? 25.863 43.900 -15.086 1.00 29.16 101 SER A O 1
ATOM 753 N N . GLU A 1 102 ? 25.723 43.981 -12.947 1.00 27.30 102 GLU A N 1
ATOM 754 C CA . GLU A 1 102 ? 25.901 44.085 -11.487 1.00 27.30 102 GLU A CA 1
ATOM 755 C C . GLU A 1 102 ? 24.892 43.103 -10.813 1.00 27.30 102 GLU A C 1
ATOM 757 O O . GLU A 1 102 ? 23.956 42.676 -11.495 1.00 27.30 102 GLU A O 1
ATOM 762 N N . GLY A 1 103 ? 25.035 42.751 -9.515 1.00 33.31 103 GLY A N 1
ATOM 763 C CA . GLY A 1 103 ? 23.887 42.193 -8.765 1.00 33.31 103 GLY A CA 1
ATOM 764 C C . GLY A 1 103 ? 24.052 41.251 -7.555 1.00 33.31 103 GLY A C 1
ATOM 765 O O . GLY A 1 103 ? 23.052 40.656 -7.178 1.00 33.31 103 GLY A O 1
ATOM 766 N N . THR A 1 104 ? 25.228 41.052 -6.941 1.00 36.47 104 THR A N 1
ATOM 767 C CA . THR A 1 104 ? 25.414 40.630 -5.517 1.00 36.47 104 THR A CA 1
ATOM 768 C C . THR A 1 104 ? 26.879 40.922 -5.128 1.00 36.47 104 THR A C 1
ATOM 770 O O . THR A 1 104 ? 27.753 40.574 -5.925 1.00 36.47 104 THR A O 1
ATOM 773 N N . PRO A 1 105 ? 27.205 41.555 -3.980 1.00 42.59 105 PRO A N 1
ATOM 774 C CA . PRO A 1 105 ? 28.593 41.901 -3.648 1.00 42.59 105 PRO A CA 1
ATOM 775 C C . PRO A 1 105 ? 29.453 40.652 -3.383 1.00 42.59 105 PRO A C 1
ATOM 777 O O . PRO A 1 105 ? 29.116 39.847 -2.516 1.00 42.59 105 PRO A O 1
ATOM 780 N N . CYS A 1 106 ? 30.578 40.510 -4.099 1.00 40.22 106 CYS A N 1
ATOM 781 C CA . CYS A 1 106 ? 31.584 39.450 -3.891 1.00 40.22 106 CYS A CA 1
ATOM 782 C C . CYS A 1 106 ? 32.011 39.304 -2.426 1.00 40.22 106 CYS A C 1
ATOM 784 O O . CYS A 1 106 ? 32.283 38.197 -1.970 1.00 40.22 106 CYS A O 1
ATOM 786 N N . ASP A 1 107 ? 32.021 40.408 -1.689 1.00 42.34 107 ASP A N 1
ATOM 787 C CA . ASP A 1 107 ? 32.497 40.471 -0.311 1.00 42.34 107 ASP A CA 1
ATOM 788 C C . ASP A 1 107 ? 31.629 39.624 0.640 1.00 42.34 107 ASP A C 1
ATOM 790 O O . ASP A 1 107 ? 32.124 39.086 1.627 1.00 42.34 107 ASP A O 1
ATOM 794 N N . ALA A 1 108 ? 30.349 39.405 0.305 1.00 42.47 108 ALA A N 1
ATOM 795 C CA . ALA A 1 108 ? 29.454 38.538 1.074 1.00 42.47 108 ALA A CA 1
ATOM 796 C C . ALA A 1 108 ? 29.768 37.039 0.898 1.00 42.47 108 ALA A C 1
ATOM 798 O O . ALA A 1 108 ? 29.568 36.257 1.827 1.00 42.47 108 ALA A O 1
ATOM 799 N N . LEU A 1 109 ? 30.272 36.650 -0.278 1.00 40.12 109 LEU A N 1
ATOM 800 C CA . LEU A 1 109 ? 30.692 35.282 -0.607 1.00 40.12 109 LEU A CA 1
ATOM 801 C C . LEU A 1 109 ? 32.049 34.960 0.026 1.00 40.12 109 LEU A C 1
ATOM 803 O O . LEU A 1 109 ? 32.221 33.879 0.580 1.00 40.12 109 LEU A O 1
ATOM 807 N N . VAL A 1 110 ? 32.968 35.930 0.027 1.00 43.41 110 VAL A N 1
ATOM 808 C CA . VAL A 1 110 ? 34.255 35.838 0.735 1.00 43.41 110 VAL A CA 1
ATOM 809 C C . VAL A 1 110 ? 34.027 35.685 2.240 1.00 43.41 110 VAL A C 1
ATOM 811 O O . VAL A 1 110 ? 34.528 34.742 2.840 1.00 43.41 110 VAL A O 1
ATOM 814 N N . ALA A 1 111 ? 33.146 36.498 2.831 1.00 45.72 111 ALA A N 1
ATOM 815 C CA . ALA A 1 111 ? 32.793 36.371 4.245 1.00 45.72 111 ALA A CA 1
ATOM 816 C C . ALA A 1 111 ? 32.087 35.043 4.596 1.00 45.72 111 ALA A C 1
ATOM 818 O O . ALA A 1 111 ? 32.027 34.667 5.765 1.00 45.72 111 ALA A O 1
ATOM 819 N N . LEU A 1 112 ? 31.482 34.349 3.627 1.00 43.59 112 LEU A N 1
ATOM 820 C CA . LEU A 1 112 ? 30.873 33.030 3.832 1.00 43.59 112 LEU A CA 1
ATOM 821 C C . LEU A 1 112 ? 31.941 31.928 3.855 1.00 43.59 112 LEU A C 1
ATOM 823 O O . LEU A 1 112 ? 31.891 31.060 4.720 1.00 43.59 112 LEU A O 1
ATOM 827 N N . VAL A 1 113 ? 32.918 32.005 2.946 1.00 41.69 113 VAL A N 1
ATOM 828 C CA . VAL A 1 113 ? 34.066 31.087 2.883 1.00 41.69 113 VAL A CA 1
ATOM 829 C C . VAL A 1 113 ? 34.959 31.252 4.115 1.00 41.69 113 VAL A C 1
ATOM 831 O O . VAL A 1 113 ? 35.289 30.257 4.752 1.00 41.69 113 VAL A O 1
ATOM 834 N N . ASP A 1 114 ? 35.243 32.491 4.527 1.00 42.31 114 ASP A N 1
ATOM 835 C CA . ASP A 1 114 ? 36.046 32.783 5.725 1.00 42.31 114 ASP A CA 1
ATOM 836 C C . ASP A 1 114 ? 35.383 32.280 7.019 1.00 42.31 114 ASP A C 1
ATOM 838 O O . ASP A 1 114 ? 36.065 31.848 7.943 1.00 42.31 114 ASP A O 1
ATOM 842 N N . ARG A 1 115 ? 34.042 32.296 7.096 1.00 42.91 115 ARG A N 1
ATOM 843 C CA . ARG A 1 115 ? 33.297 31.751 8.248 1.00 42.91 115 ARG A CA 1
ATOM 844 C C . ARG A 1 115 ? 33.199 30.226 8.242 1.00 42.91 115 ARG A C 1
ATOM 846 O O . ARG A 1 115 ? 33.048 29.642 9.308 1.00 42.91 115 ARG A O 1
ATOM 853 N N . ALA A 1 116 ? 33.261 29.599 7.070 1.00 39.12 116 ALA A N 1
ATOM 854 C CA . ALA A 1 116 ? 33.151 28.150 6.901 1.00 39.12 116 ALA A CA 1
ATOM 855 C C . ALA A 1 116 ? 34.500 27.419 7.030 1.00 39.12 116 ALA A C 1
ATOM 857 O O . ALA A 1 116 ? 34.513 26.218 7.271 1.00 39.12 116 ALA A O 1
ATOM 858 N N . ALA A 1 117 ? 35.628 28.131 6.930 1.00 38.12 117 ALA A N 1
ATOM 859 C CA . ALA A 1 117 ? 36.985 27.583 7.056 1.00 38.12 117 ALA A CA 1
ATOM 860 C C . ALA A 1 117 ? 37.329 27.002 8.449 1.00 38.12 117 ALA A C 1
ATOM 862 O O . ALA A 1 117 ? 38.429 26.491 8.641 1.00 38.12 117 ALA A O 1
ATOM 863 N N . VAL A 1 118 ? 36.402 27.066 9.410 1.00 42.16 118 VAL A N 1
ATOM 864 C CA . VAL A 1 118 ? 36.519 26.441 10.738 1.00 42.16 118 VAL A CA 1
ATOM 865 C C . VAL A 1 118 ? 36.093 24.959 10.711 1.00 42.16 118 VAL A C 1
ATOM 867 O O . VAL A 1 118 ? 36.582 24.182 11.525 1.00 42.16 118 VAL A O 1
ATOM 870 N N . ASP A 1 119 ? 35.284 24.541 9.727 1.00 40.19 119 ASP A N 1
ATOM 871 C CA . ASP A 1 119 ? 34.691 23.199 9.630 1.00 40.19 119 ASP A CA 1
ATOM 872 C C . ASP A 1 119 ? 35.031 22.524 8.282 1.00 40.19 119 ASP A C 1
ATOM 874 O O . ASP A 1 119 ? 34.186 22.426 7.399 1.00 40.19 119 ASP A O 1
ATOM 878 N N . GLY A 1 120 ? 36.273 22.054 8.103 1.00 46.16 120 GLY A N 1
ATOM 879 C CA . GLY A 1 120 ? 36.668 21.111 7.036 1.00 46.16 120 GLY A CA 1
ATOM 880 C C . GLY A 1 120 ? 36.596 21.598 5.567 1.00 46.16 120 GLY A C 1
ATOM 881 O O . GLY A 1 120 ? 35.593 22.101 5.067 1.00 46.16 120 GLY A O 1
ATOM 882 N N . ALA A 1 121 ? 37.666 21.367 4.797 1.00 43.09 121 ALA A N 1
ATOM 883 C CA . ALA A 1 121 ? 37.835 21.924 3.445 1.00 43.09 121 ALA A CA 1
ATOM 884 C C . ALA A 1 121 ? 36.774 21.494 2.400 1.00 43.09 121 ALA A C 1
ATOM 886 O O . ALA A 1 121 ? 36.430 22.283 1.520 1.00 43.09 121 ALA A O 1
ATOM 887 N N . GLY A 1 122 ? 36.228 20.273 2.484 1.00 42.38 122 GLY A N 1
ATOM 888 C CA . GLY A 1 122 ? 35.249 19.761 1.510 1.00 42.38 122 GLY A CA 1
ATOM 889 C C . GLY A 1 122 ? 33.859 20.402 1.616 1.00 42.38 122 GLY A C 1
ATOM 890 O O . GLY A 1 122 ? 33.186 20.615 0.607 1.00 42.38 122 GLY A O 1
ATOM 891 N N . ASP A 1 123 ? 33.449 20.775 2.826 1.00 44.88 123 ASP A N 1
ATOM 892 C CA . ASP A 1 123 ? 32.095 21.257 3.113 1.00 44.88 123 ASP A CA 1
ATOM 893 C C . ASP A 1 123 ? 31.958 22.775 2.864 1.00 44.88 123 ASP A C 1
ATOM 895 O O . ASP A 1 123 ? 30.928 23.276 2.402 1.00 44.88 123 ASP A O 1
ATOM 899 N N . ALA A 1 124 ? 33.052 23.523 3.043 1.00 48.34 124 ALA A N 1
ATOM 900 C CA . ALA A 1 124 ? 33.133 24.937 2.678 1.00 48.34 124 ALA A CA 1
ATOM 901 C C . ALA A 1 124 ? 32.972 25.166 1.159 1.00 48.34 124 ALA A C 1
ATOM 903 O O . ALA A 1 124 ? 32.313 26.120 0.730 1.00 48.34 124 ALA A O 1
ATOM 904 N N . ILE A 1 125 ? 33.527 24.270 0.335 1.00 49.00 125 ILE A N 1
ATOM 905 C CA . ILE A 1 125 ? 33.484 24.354 -1.133 1.00 49.00 125 ILE A CA 1
ATOM 906 C C . ILE A 1 125 ? 32.068 24.084 -1.662 1.00 49.00 125 ILE A C 1
ATOM 908 O O . ILE A 1 125 ? 31.569 24.840 -2.501 1.00 49.00 125 ILE A O 1
ATOM 912 N N . ALA A 1 126 ? 31.388 23.065 -1.129 1.00 45.62 126 ALA A N 1
ATOM 913 C CA . ALA A 1 126 ? 30.004 22.746 -1.479 1.00 45.62 126 ALA A CA 1
ATOM 914 C C . ALA A 1 126 ? 29.043 23.899 -1.133 1.00 45.62 126 ALA A C 1
ATOM 916 O O . ALA A 1 126 ? 28.207 24.294 -1.952 1.00 45.62 126 ALA A O 1
ATOM 917 N N . ARG A 1 127 ? 29.207 24.514 0.046 1.00 48.94 127 ARG A N 1
ATOM 918 C CA . ARG A 1 127 ? 28.385 25.654 0.487 1.00 48.94 127 ARG A CA 1
ATOM 919 C C . ARG A 1 127 ? 28.648 26.927 -0.319 1.00 48.94 127 ARG A C 1
ATOM 921 O O . ARG A 1 127 ? 27.701 27.650 -0.633 1.00 48.94 127 ARG A O 1
ATOM 928 N N . ALA A 1 128 ? 29.896 27.187 -0.711 1.00 48.94 128 ALA A N 1
ATOM 929 C CA . ALA A 1 128 ? 30.242 28.312 -1.582 1.00 48.94 128 ALA A CA 1
ATOM 930 C C . ALA A 1 128 ? 29.669 28.147 -3.002 1.00 48.94 128 ALA A C 1
ATOM 932 O O . ALA A 1 128 ? 29.126 29.103 -3.563 1.00 48.94 128 ALA A O 1
ATOM 933 N N . ALA A 1 129 ? 29.723 26.933 -3.563 1.00 49.22 129 ALA A N 1
ATOM 934 C CA . ALA A 1 129 ? 29.116 26.609 -4.854 1.00 49.22 129 ALA A CA 1
ATOM 935 C C . ALA A 1 129 ? 27.584 26.767 -4.829 1.00 49.22 129 ALA A C 1
ATOM 937 O O . ALA A 1 129 ? 27.008 27.364 -5.745 1.00 49.22 129 ALA A O 1
ATOM 938 N N . LEU A 1 130 ? 26.938 26.324 -3.745 1.00 45.66 130 LEU A N 1
ATOM 939 C CA . LEU A 1 130 ? 25.499 26.471 -3.523 1.00 45.66 130 LEU A CA 1
ATOM 940 C C . LEU A 1 130 ? 25.085 27.947 -3.378 1.00 45.66 130 LEU A C 1
ATOM 942 O O . LEU A 1 130 ? 24.158 28.401 -4.050 1.00 45.66 130 LEU A O 1
ATOM 946 N N . ALA A 1 131 ? 25.812 28.731 -2.573 1.00 47.47 131 ALA A N 1
ATOM 947 C CA . ALA A 1 131 ? 25.573 30.168 -2.405 1.00 47.47 131 ALA A CA 1
ATOM 948 C C . ALA A 1 131 ? 25.779 30.958 -3.712 1.00 47.47 131 ALA A C 1
ATOM 950 O O . ALA A 1 131 ? 25.078 31.938 -3.975 1.00 47.47 131 ALA A O 1
ATOM 951 N N . ALA A 1 132 ? 26.709 30.512 -4.561 1.00 47.94 132 ALA A N 1
ATOM 952 C CA . ALA A 1 132 ? 26.958 31.097 -5.874 1.00 47.94 132 ALA A CA 1
ATOM 953 C C . ALA A 1 132 ? 25.955 30.654 -6.957 1.00 47.94 132 ALA A C 1
ATOM 955 O O . ALA A 1 132 ? 25.967 31.245 -8.040 1.00 47.94 132 ALA A O 1
ATOM 956 N N . LYS A 1 133 ? 25.087 29.664 -6.681 1.00 49.19 133 LYS A N 1
ATOM 957 C CA . LYS A 1 133 ? 24.236 28.972 -7.671 1.00 49.19 133 LYS A CA 1
ATOM 958 C C . LYS A 1 133 ? 25.053 28.428 -8.853 1.00 49.19 133 LYS A C 1
ATOM 960 O O . LYS A 1 133 ? 24.685 28.614 -10.014 1.00 49.19 133 LYS A O 1
ATOM 965 N N . ALA A 1 134 ? 26.207 27.835 -8.557 1.00 49.75 134 ALA A N 1
ATOM 966 C CA . ALA A 1 134 ? 27.123 27.328 -9.570 1.00 49.75 134 ALA A CA 1
ATOM 967 C C . ALA A 1 134 ? 26.524 26.106 -10.283 1.00 49.75 134 ALA A C 1
ATOM 969 O O . ALA A 1 134 ? 26.060 25.180 -9.625 1.00 49.75 134 ALA A O 1
ATOM 970 N N . ARG A 1 135 ? 26.550 26.086 -11.622 1.00 46.12 135 ARG A N 1
ATOM 971 C CA . ARG A 1 135 ? 26.127 24.904 -12.407 1.00 46.12 135 ARG A CA 1
ATOM 972 C C . ARG A 1 135 ? 27.199 23.819 -12.498 1.00 46.12 135 ARG A C 1
ATOM 974 O O . ARG A 1 135 ? 26.883 22.671 -12.774 1.00 46.12 135 ARG A O 1
ATOM 981 N N . GLU A 1 136 ? 28.454 24.196 -12.297 1.00 47.28 136 GLU A N 1
ATOM 982 C CA . GLU A 1 136 ? 29.608 23.313 -12.413 1.00 47.28 136 GLU A CA 1
ATOM 983 C C . GLU A 1 136 ? 30.723 23.853 -11.511 1.00 47.28 136 GLU A C 1
ATOM 985 O O . GLU A 1 136 ? 30.949 25.074 -11.462 1.00 47.28 136 GLU A O 1
ATOM 990 N N . VAL A 1 137 ? 31.393 22.948 -10.795 1.00 50.03 137 VAL A N 1
ATOM 991 C CA . VAL A 1 137 ? 32.566 23.244 -9.971 1.00 50.03 137 VAL A CA 1
ATOM 992 C C . VAL A 1 137 ? 33.765 22.547 -10.594 1.00 50.03 137 VAL A C 1
ATOM 994 O O . VAL A 1 137 ? 33.749 21.334 -10.771 1.00 50.03 137 VAL A O 1
ATOM 997 N N . ILE A 1 138 ? 34.802 23.311 -10.935 1.00 50.44 138 ILE A N 1
ATOM 998 C CA . ILE A 1 138 ? 36.023 22.757 -11.535 1.00 50.44 138 ILE A CA 1
ATOM 999 C C . ILE A 1 138 ? 37.156 22.885 -10.526 1.00 50.44 138 ILE A C 1
ATOM 1001 O O . ILE A 1 138 ? 37.497 24.000 -10.120 1.00 50.44 138 ILE A O 1
ATOM 1005 N N . TYR A 1 139 ? 37.727 21.747 -10.136 1.00 51.00 139 TYR A N 1
ATOM 1006 C CA . TYR A 1 139 ? 38.801 21.682 -9.155 1.00 51.00 139 TYR A CA 1
ATOM 1007 C C . TYR A 1 139 ? 40.169 21.585 -9.831 1.00 51.00 139 TYR A C 1
ATOM 1009 O O . TYR A 1 139 ? 40.396 20.755 -10.716 1.00 51.00 139 TYR A O 1
ATOM 1017 N N . TRP A 1 140 ? 41.091 22.437 -9.398 1.00 50.19 140 TRP A N 1
ATOM 1018 C CA . TRP A 1 140 ? 42.470 22.443 -9.866 1.00 50.19 140 TRP A CA 1
ATOM 1019 C C . TRP A 1 140 ? 43.414 22.310 -8.683 1.00 50.19 140 TRP A C 1
ATOM 1021 O O . TRP A 1 140 ? 43.290 23.047 -7.705 1.00 50.19 140 TRP A O 1
ATOM 1031 N N . THR A 1 141 ? 44.403 21.435 -8.814 1.00 51.22 141 THR A N 1
ATOM 1032 C CA . THR A 1 141 ? 45.531 21.352 -7.885 1.00 51.22 141 THR A CA 1
ATOM 1033 C C . THR A 1 141 ? 46.788 21.859 -8.573 1.00 51.22 141 THR A C 1
ATOM 1035 O O . THR A 1 141 ? 46.960 21.708 -9.787 1.00 51.22 141 THR A O 1
ATOM 1038 N N . ARG A 1 142 ? 47.675 22.507 -7.817 1.00 47.69 142 ARG A N 1
ATOM 1039 C CA . ARG A 1 142 ? 48.991 22.907 -8.320 1.00 47.69 142 ARG A CA 1
ATOM 1040 C C . ARG A 1 142 ? 50.071 22.027 -7.706 1.00 47.69 142 ARG A C 1
ATOM 1042 O O . ARG A 1 142 ? 50.281 22.077 -6.498 1.00 47.69 142 ARG A O 1
ATOM 1049 N N . ASP A 1 143 ? 50.758 21.261 -8.544 1.00 53.22 143 ASP A N 1
ATOM 1050 C CA . ASP A 1 143 ? 51.930 20.473 -8.164 1.00 53.22 143 ASP A CA 1
ATOM 1051 C C . ASP A 1 143 ? 53.222 21.087 -8.741 1.00 53.22 143 ASP A C 1
ATOM 1053 O O . ASP A 1 143 ? 53.216 22.196 -9.289 1.00 53.22 143 ASP A O 1
ATOM 1057 N N . ALA A 1 144 ? 54.350 20.386 -8.583 1.00 47.66 144 ALA A N 1
ATOM 1058 C CA . ALA A 1 144 ? 55.660 20.834 -9.059 1.00 47.66 144 ALA A CA 1
ATOM 1059 C C . ALA A 1 144 ? 55.747 20.992 -10.593 1.00 47.66 144 ALA A C 1
ATOM 1061 O O . ALA A 1 144 ? 56.611 21.731 -11.068 1.00 47.66 144 ALA A O 1
ATOM 1062 N N . ASP A 1 145 ? 54.848 20.357 -11.354 1.00 44.91 145 ASP A N 1
ATOM 1063 C CA . ASP A 1 145 ? 54.832 20.365 -12.821 1.00 44.91 145 ASP A CA 1
ATOM 1064 C C . ASP A 1 145 ? 53.813 21.362 -13.407 1.00 44.91 145 ASP A C 1
ATOM 1066 O O . ASP A 1 145 ? 53.837 21.637 -14.609 1.00 44.91 145 ASP A O 1
ATOM 1070 N N . GLY A 1 146 ? 52.920 21.933 -12.589 1.00 46.00 146 GLY A N 1
ATOM 1071 C CA . GLY A 1 146 ? 51.976 22.971 -13.007 1.00 46.00 146 GLY A CA 1
ATOM 1072 C C . GLY A 1 146 ? 50.577 22.837 -12.403 1.00 46.00 146 GLY A C 1
ATOM 1073 O O . GLY A 1 146 ? 50.365 22.181 -11.389 1.00 46.00 146 GLY A O 1
ATOM 1074 N N . LEU A 1 147 ? 49.605 23.527 -13.010 1.00 45.44 147 LEU A N 1
ATOM 1075 C CA . LEU A 1 147 ? 48.186 23.365 -12.674 1.00 45.44 147 LEU A CA 1
ATOM 1076 C C . LEU A 1 147 ? 47.656 22.101 -13.350 1.00 45.44 147 LEU A C 1
ATOM 1078 O O . LEU A 1 147 ? 47.678 22.004 -14.579 1.00 45.44 147 LEU A O 1
ATOM 1082 N N . ARG A 1 148 ? 47.132 21.166 -12.560 1.00 43.53 148 ARG A N 1
ATOM 1083 C CA . ARG A 1 148 ? 46.434 19.981 -13.052 1.00 43.53 148 ARG A CA 1
ATOM 1084 C C . ARG A 1 148 ? 44.950 20.092 -12.719 1.00 43.53 148 ARG A C 1
ATOM 1086 O O . ARG A 1 148 ? 44.568 20.322 -11.575 1.00 43.53 148 ARG A O 1
ATOM 1093 N N . CYS A 1 149 ? 44.112 19.944 -13.741 1.00 44.91 149 CYS A N 1
ATOM 1094 C CA . CYS A 1 149 ? 42.677 19.769 -13.552 1.00 44.91 149 CYS A CA 1
ATOM 1095 C C . CYS A 1 149 ? 42.463 18.368 -12.981 1.00 44.91 149 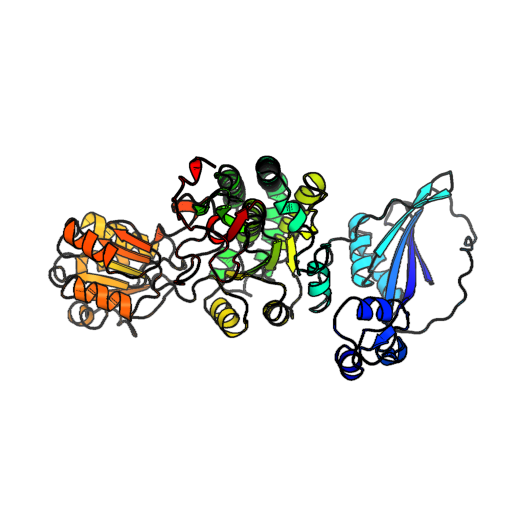CYS A C 1
ATOM 1097 O O . CYS A 1 149 ? 42.874 17.390 -13.612 1.00 44.91 149 CYS A O 1
ATOM 1099 N N . GLN A 1 150 ? 41.841 18.257 -11.811 1.00 43.75 150 GLN A N 1
ATOM 1100 C CA . GLN A 1 150 ? 41.266 16.977 -11.420 1.00 43.75 150 GLN A CA 1
ATOM 1101 C C . GLN A 1 150 ? 39.922 16.860 -12.136 1.00 43.75 150 GLN A C 1
ATOM 1103 O O . GLN A 1 150 ? 39.138 17.809 -12.135 1.00 43.75 150 GLN A O 1
ATOM 1108 N N . ALA A 1 151 ? 39.686 15.731 -12.811 1.00 37.78 151 ALA A N 1
ATOM 1109 C CA . ALA A 1 151 ? 38.421 15.470 -13.493 1.00 37.78 151 ALA A CA 1
ATOM 1110 C C . ALA A 1 151 ? 37.253 15.792 -12.548 1.00 37.78 151 ALA A C 1
ATOM 1112 O O . ALA A 1 151 ? 37.287 15.401 -11.381 1.00 37.78 151 ALA A O 1
ATOM 1113 N N . GLY A 1 152 ? 36.288 16.570 -13.049 1.00 37.78 152 GLY A N 1
ATOM 1114 C CA . GLY A 1 152 ? 35.261 17.218 -12.240 1.00 37.78 152 GLY A CA 1
ATOM 1115 C C . GLY A 1 152 ? 34.587 16.244 -11.285 1.00 37.78 152 GLY A C 1
ATOM 1116 O O . GLY A 1 152 ? 33.960 15.280 -11.717 1.00 37.78 152 GLY A O 1
ATOM 1117 N N . LEU A 1 153 ? 34.702 16.511 -9.984 1.00 35.34 153 LEU A N 1
ATOM 1118 C CA . LEU A 1 153 ? 33.754 15.948 -9.037 1.00 35.34 153 LEU A CA 1
ATOM 1119 C C . LEU A 1 153 ? 32.382 16.515 -9.426 1.00 35.34 153 LEU A C 1
ATOM 1121 O O . LEU A 1 153 ? 32.269 17.741 -9.560 1.00 35.34 153 LEU A O 1
ATOM 1125 N N . PRO A 1 154 ? 31.356 15.676 -9.660 1.00 31.94 154 PRO A N 1
ATOM 1126 C CA . PRO A 1 154 ? 30.014 16.190 -9.860 1.00 31.94 154 PRO A CA 1
ATOM 1127 C C . PRO A 1 154 ? 29.679 17.074 -8.660 1.00 31.94 154 PRO A C 1
ATOM 1129 O O . PRO A 1 154 ? 30.013 16.746 -7.518 1.00 31.94 154 PRO A O 1
ATOM 1132 N N . ALA A 1 155 ? 29.060 18.227 -8.921 1.00 33.62 155 ALA A N 1
ATOM 1133 C CA . ALA A 1 155 ? 28.486 19.018 -7.845 1.00 33.62 155 ALA A CA 1
ATOM 1134 C C . ALA A 1 155 ? 27.625 18.086 -6.966 1.00 33.62 155 ALA A C 1
ATOM 1136 O O . ALA A 1 155 ? 27.025 17.152 -7.513 1.00 33.62 155 ALA A O 1
ATOM 1137 N N . PRO A 1 156 ? 27.553 18.306 -5.637 1.00 30.14 156 PRO A N 1
ATOM 1138 C CA . PRO A 1 156 ? 26.608 17.568 -4.804 1.00 30.14 156 PRO A CA 1
ATOM 1139 C C . PRO A 1 156 ? 25.239 17.584 -5.498 1.00 30.14 156 PRO A C 1
ATOM 1141 O O . PRO A 1 156 ? 24.898 18.617 -6.091 1.00 30.14 156 PRO A O 1
ATOM 1144 N N . PRO A 1 157 ? 24.525 16.440 -5.512 1.00 29.75 157 PRO A N 1
ATOM 1145 C CA . PRO A 1 157 ? 23.417 16.184 -6.421 1.00 29.75 157 PRO A CA 1
ATOM 1146 C C . PRO A 1 157 ? 22.505 17.398 -6.488 1.00 29.75 157 PRO A C 1
ATOM 1148 O O . PRO A 1 157 ? 22.127 17.957 -5.455 1.00 29.75 157 PRO A O 1
ATOM 1151 N N . VAL A 1 158 ? 22.236 17.832 -7.722 1.00 31.69 158 VAL A N 1
ATOM 1152 C CA . VAL A 1 158 ? 21.418 18.998 -8.043 1.00 31.69 158 VAL A CA 1
ATOM 1153 C C . VAL A 1 158 ? 20.170 18.958 -7.170 1.00 31.69 158 VAL A C 1
ATOM 1155 O O . VAL A 1 158 ? 19.274 18.143 -7.370 1.00 31.69 158 VAL A O 1
ATOM 1158 N N . THR A 1 159 ? 20.115 19.856 -6.190 1.00 33.81 159 THR A N 1
ATOM 1159 C CA . THR A 1 159 ? 18.850 20.243 -5.582 1.00 33.81 159 THR A CA 1
ATOM 1160 C C . THR A 1 159 ? 18.072 20.916 -6.702 1.00 33.81 159 THR A C 1
ATOM 1162 O O . THR A 1 159 ? 18.447 21.992 -7.169 1.00 33.81 159 THR A O 1
ATOM 1165 N N . VAL A 1 160 ? 17.070 20.208 -7.230 1.00 36.16 160 VAL A N 1
ATOM 1166 C CA . VAL A 1 160 ? 16.320 20.639 -8.414 1.00 36.16 160 VAL A CA 1
ATOM 1167 C C . VAL A 1 160 ? 15.721 22.011 -8.125 1.00 36.16 160 VAL A C 1
ATOM 1169 O O . VAL A 1 160 ? 14.961 22.195 -7.175 1.00 36.16 160 VAL A O 1
ATOM 1172 N N . ALA A 1 161 ? 16.136 22.997 -8.916 1.00 29.73 161 ALA A N 1
ATOM 1173 C CA . ALA A 1 161 ? 15.645 24.358 -8.840 1.00 29.73 161 ALA A CA 1
ATOM 1174 C C . ALA A 1 161 ? 14.588 24.558 -9.932 1.00 29.73 161 ALA A C 1
ATOM 1176 O O . ALA A 1 161 ? 14.840 25.203 -10.947 1.00 29.73 161 ALA A O 1
ATOM 1177 N N . GLY A 1 162 ? 13.380 24.045 -9.692 1.00 33.03 162 GLY A N 1
ATOM 1178 C CA . GLY A 1 162 ? 12.182 24.464 -10.408 1.00 33.03 162 GLY A CA 1
ATOM 1179 C C . GLY A 1 162 ? 11.655 23.509 -11.481 1.00 33.03 162 GLY A C 1
ATOM 1180 O O . GLY A 1 162 ? 12.362 22.714 -12.095 1.00 33.03 162 GLY A O 1
ATOM 1181 N N . ALA A 1 163 ? 10.356 23.670 -11.738 1.00 31.56 163 ALA A N 1
ATOM 1182 C CA . ALA A 1 163 ? 9.503 22.827 -12.574 1.00 31.56 163 ALA A CA 1
ATOM 1183 C C . ALA A 1 163 ? 9.995 22.555 -14.012 1.00 31.56 163 ALA A C 1
ATOM 1185 O O . ALA A 1 163 ? 9.580 21.576 -14.624 1.00 31.56 163 ALA A O 1
ATOM 1186 N N . HIS A 1 164 ? 10.854 23.409 -14.576 1.00 34.41 164 HIS A N 1
ATOM 1187 C CA . HIS A 1 164 ? 11.311 23.283 -15.964 1.00 34.41 164 HIS A CA 1
ATOM 1188 C C . HIS A 1 164 ? 12.514 22.340 -16.147 1.00 34.41 164 HIS A C 1
ATOM 1190 O O . HIS A 1 164 ? 12.675 21.819 -17.248 1.00 34.41 164 HIS A O 1
ATOM 1196 N N . ASP A 1 165 ? 13.301 22.082 -15.095 1.00 46.19 165 ASP A N 1
ATOM 1197 C CA . ASP A 1 165 ? 14.451 21.157 -15.131 1.00 46.19 165 ASP A CA 1
ATOM 1198 C C . ASP A 1 165 ? 14.009 19.681 -14.980 1.00 46.19 165 ASP A C 1
ATOM 1200 O O . ASP A 1 165 ? 14.724 18.762 -15.377 1.00 46.19 165 ASP A O 1
ATOM 1204 N N . LEU A 1 166 ? 12.786 19.434 -14.489 1.00 42.12 166 LEU A N 1
ATOM 1205 C CA . LEU A 1 166 ? 12.204 18.089 -14.350 1.00 42.12 166 LEU A CA 1
ATOM 1206 C C . LEU A 1 166 ? 11.972 17.394 -15.703 1.00 42.12 166 LEU A C 1
ATOM 1208 O O . LEU A 1 166 ? 12.170 16.187 -15.813 1.00 42.12 166 LEU A O 1
ATOM 1212 N N . HIS A 1 167 ? 11.627 18.146 -16.756 1.00 44.31 167 HIS A N 1
ATOM 1213 C CA . HIS A 1 167 ? 11.526 17.593 -18.112 1.00 44.31 167 HIS A CA 1
ATOM 1214 C C . HIS A 1 167 ? 12.888 17.193 -18.693 1.00 44.31 167 HIS A C 1
ATOM 1216 O O . HIS A 1 167 ? 12.926 16.350 -19.582 1.00 44.31 167 HIS A O 1
ATOM 1222 N N . ASP A 1 168 ? 13.997 17.785 -18.238 1.00 40.19 168 ASP A N 1
ATOM 1223 C CA . ASP A 1 168 ? 15.339 17.429 -18.714 1.00 40.19 168 ASP A CA 1
ATOM 1224 C C . ASP A 1 168 ? 15.886 16.178 -17.997 1.00 40.19 168 ASP A C 1
ATOM 1226 O O . ASP A 1 168 ? 16.597 15.392 -18.621 1.00 40.19 168 ASP A O 1
ATOM 1230 N N . LEU A 1 169 ? 15.459 15.909 -16.754 1.00 42.44 169 LEU A N 1
ATOM 1231 C CA . LEU A 1 169 ? 15.681 14.622 -16.068 1.00 42.44 169 LEU A CA 1
ATOM 1232 C C . LEU A 1 169 ? 14.959 13.451 -16.758 1.00 42.44 169 LEU A C 1
ATOM 1234 O O . LEU A 1 169 ? 15.430 12.318 -16.690 1.00 42.44 169 LEU A O 1
ATOM 1238 N N . ALA A 1 170 ? 13.855 13.740 -17.453 1.00 39.16 170 ALA A N 1
ATOM 1239 C CA . ALA A 1 170 ? 13.035 12.772 -18.178 1.00 39.16 170 ALA A CA 1
ATOM 1240 C C . ALA A 1 170 ? 13.478 12.498 -19.637 1.00 39.16 170 ALA A C 1
ATOM 1242 O O . ALA A 1 170 ? 12.785 11.808 -20.377 1.00 39.16 170 ALA A O 1
ATOM 1243 N N . ARG A 1 171 ? 14.576 13.094 -20.123 1.00 41.41 171 ARG A N 1
ATOM 1244 C CA . ARG A 1 171 ? 14.904 13.149 -21.568 1.00 41.41 171 ARG A CA 1
ATOM 1245 C C . ARG A 1 171 ? 16.093 12.301 -22.019 1.00 41.41 171 ARG A C 1
ATOM 1247 O O . ARG A 1 171 ? 16.496 12.412 -23.175 1.00 41.41 171 ARG A O 1
ATOM 1254 N N . ALA A 1 172 ? 16.685 11.488 -21.151 1.00 35.72 172 ALA A N 1
ATOM 1255 C CA . ALA A 1 172 ? 18.002 10.907 -21.422 1.00 35.72 172 ALA A CA 1
ATOM 1256 C C . ALA A 1 172 ? 18.023 9.630 -22.297 1.00 35.72 172 ALA A C 1
ATOM 1258 O O . ALA A 1 172 ? 19.064 8.983 -22.348 1.00 35.72 172 ALA A O 1
ATOM 1259 N N . GLU A 1 173 ? 16.951 9.271 -23.021 1.00 34.50 173 GLU A N 1
ATOM 1260 C CA . GLU A 1 173 ? 16.915 8.042 -23.840 1.00 34.50 173 GLU A CA 1
ATOM 1261 C C . GLU A 1 173 ? 16.770 8.298 -25.363 1.00 34.50 173 GLU A C 1
ATOM 1263 O O . GLU A 1 173 ? 16.060 9.221 -25.776 1.00 34.50 173 GLU A O 1
ATOM 1268 N N . PRO A 1 174 ? 17.386 7.471 -26.242 1.00 29.14 174 PRO A N 1
ATOM 1269 C CA . PRO A 1 174 ? 17.405 7.684 -27.699 1.00 29.14 174 PRO A CA 1
ATOM 1270 C C . PRO A 1 174 ? 16.054 7.527 -28.420 1.00 29.14 174 PRO A C 1
ATOM 1272 O O . PRO A 1 174 ? 15.954 7.880 -29.596 1.00 29.14 174 PRO A O 1
ATOM 1275 N N . ASN A 1 175 ? 15.029 6.984 -27.753 1.00 30.25 175 ASN A N 1
ATOM 1276 C CA . ASN A 1 175 ? 13.781 6.536 -28.387 1.00 30.25 175 ASN A CA 1
ATOM 1277 C C . ASN A 1 175 ? 12.622 7.549 -28.327 1.00 30.25 175 ASN A C 1
ATOM 1279 O O . ASN A 1 175 ? 11.552 7.269 -28.859 1.00 30.25 175 ASN A O 1
ATOM 1283 N N . GLY A 1 176 ? 12.822 8.735 -27.742 1.00 32.69 176 GLY A N 1
ATOM 1284 C CA . GLY A 1 176 ? 11.837 9.826 -27.794 1.00 32.69 176 GLY A CA 1
ATOM 1285 C C . GLY A 1 176 ? 10.632 9.698 -26.851 1.00 32.69 176 GLY A C 1
ATOM 1286 O O . GLY A 1 176 ? 9.725 10.522 -26.941 1.00 32.69 176 GLY A O 1
ATOM 1287 N N . GLU A 1 177 ? 10.634 8.722 -25.942 1.00 34.84 177 GLU A N 1
ATOM 1288 C CA . GLU A 1 177 ? 9.706 8.638 -24.804 1.00 34.84 177 GLU A CA 1
ATOM 1289 C C . GLU A 1 177 ? 10.330 9.306 -23.563 1.00 34.84 177 GLU A C 1
ATOM 1291 O O . GLU A 1 177 ? 11.555 9.329 -23.419 1.00 34.84 177 GLU A O 1
ATOM 1296 N N . LEU A 1 178 ? 9.505 9.881 -22.683 1.00 41.47 178 LEU A N 1
ATOM 1297 C CA . LEU A 1 178 ? 9.943 10.640 -21.508 1.00 41.47 178 LEU A CA 1
ATOM 1298 C C . LEU A 1 178 ? 10.147 9.700 -20.301 1.00 41.47 178 LEU A C 1
ATOM 1300 O O . LEU A 1 178 ? 9.178 9.246 -19.711 1.00 41.47 178 LEU A O 1
ATOM 1304 N N . TRP A 1 179 ? 11.397 9.421 -19.926 1.00 44.38 179 TRP A N 1
ATOM 1305 C CA . TRP A 1 179 ? 11.788 8.530 -18.821 1.00 44.38 179 TRP A CA 1
ATOM 1306 C C . TRP A 1 179 ? 12.863 9.200 -17.945 1.00 44.38 179 TRP A C 1
ATOM 1308 O O . TRP A 1 179 ? 13.781 9.800 -18.510 1.00 44.38 179 TRP A O 1
ATOM 1318 N N . PRO A 1 180 ? 12.855 9.075 -16.598 1.00 51.22 180 PRO A N 1
ATOM 1319 C CA . PRO A 1 180 ? 14.012 9.391 -15.771 1.00 51.22 180 PRO A CA 1
ATOM 1320 C C . PRO A 1 180 ? 15.252 8.718 -16.347 1.00 51.22 180 PRO A C 1
ATOM 1322 O O . PRO A 1 180 ? 15.203 7.542 -16.730 1.00 51.22 180 PRO A O 1
ATOM 1325 N N . ALA A 1 181 ? 16.352 9.463 -16.407 1.00 51.44 181 ALA A N 1
ATOM 1326 C CA . ALA A 1 181 ? 17.629 8.936 -16.862 1.00 51.44 181 ALA A CA 1
ATOM 1327 C C . ALA A 1 181 ? 17.949 7.592 -16.179 1.00 51.44 181 ALA A C 1
ATOM 1329 O O . ALA A 1 181 ? 17.885 7.478 -14.956 1.00 51.44 181 ALA A O 1
ATOM 1330 N N . GLY A 1 182 ? 18.264 6.569 -16.981 1.00 58.03 182 GLY A N 1
ATOM 1331 C CA . GLY A 1 182 ? 18.670 5.252 -16.489 1.00 58.03 182 GLY A CA 1
ATOM 1332 C C . GLY A 1 182 ? 17.555 4.209 -16.356 1.00 58.03 182 GLY A C 1
ATOM 1333 O O . GLY A 1 182 ? 17.872 3.055 -16.082 1.00 58.03 182 GLY A O 1
ATOM 1334 N N . SER A 1 183 ? 16.272 4.528 -16.587 1.00 66.25 183 SER A N 1
ATOM 1335 C CA . SER A 1 183 ? 15.207 3.503 -16.526 1.00 66.25 183 SER A CA 1
ATOM 1336 C C . SER A 1 183 ? 15.302 2.470 -17.660 1.00 66.25 183 SER A C 1
ATOM 1338 O O . SER A 1 183 ? 15.149 1.271 -17.414 1.00 66.25 183 SER A O 1
ATOM 1340 N N . GLY A 1 184 ? 15.655 2.897 -18.880 1.00 70.44 184 GLY A N 1
ATOM 1341 C CA . GLY A 1 184 ? 15.955 1.977 -19.982 1.00 70.44 184 GLY A CA 1
ATOM 1342 C C . GLY A 1 184 ? 17.150 1.075 -19.658 1.00 70.44 184 GLY A C 1
ATOM 1343 O O . GLY A 1 184 ? 17.087 -0.143 -19.840 1.00 70.44 184 GLY A O 1
ATOM 1344 N N . ALA A 1 185 ? 18.205 1.655 -19.079 1.00 79.56 185 ALA A N 1
ATOM 1345 C CA . ALA A 1 185 ? 19.364 0.907 -18.597 1.00 79.56 185 ALA A CA 1
ATOM 1346 C C . ALA A 1 185 ? 19.010 -0.076 -17.462 1.00 79.56 185 ALA A C 1
ATOM 1348 O O . ALA A 1 185 ? 19.504 -1.200 -17.464 1.00 79.56 185 ALA A O 1
ATOM 1349 N N . LEU A 1 186 ? 18.115 0.292 -16.535 1.00 85.50 186 LEU A N 1
ATOM 1350 C CA . LEU A 1 186 ? 17.664 -0.573 -15.437 1.00 85.50 186 LEU A CA 1
ATOM 1351 C C . LEU A 1 186 ? 16.903 -1.801 -15.959 1.00 85.50 186 LEU A C 1
ATOM 1353 O O . LEU A 1 186 ? 17.078 -2.911 -15.449 1.00 85.50 186 LEU A O 1
ATOM 1357 N N . GLN A 1 187 ? 16.076 -1.612 -16.989 1.00 84.25 187 GLN A N 1
ATOM 1358 C CA . GLN A 1 187 ? 15.355 -2.698 -17.657 1.00 84.25 187 GLN A CA 1
ATOM 1359 C C . GLN A 1 187 ? 16.279 -3.618 -18.458 1.00 84.25 187 GLN A C 1
ATOM 1361 O O . GLN A 1 187 ? 15.958 -4.792 -18.638 1.00 84.25 187 GLN A O 1
ATOM 1366 N N . ALA A 1 188 ? 17.416 -3.101 -18.930 1.00 86.00 188 ALA A N 1
ATOM 1367 C CA . ALA A 1 188 ? 18.429 -3.885 -19.628 1.00 86.00 188 ALA A CA 1
ATOM 1368 C C . ALA A 1 188 ? 19.284 -4.747 -18.683 1.00 86.00 188 ALA A C 1
ATOM 1370 O O . ALA A 1 188 ? 19.925 -5.688 -19.153 1.00 86.00 188 ALA A O 1
ATOM 1371 N N . LEU A 1 189 ? 19.283 -4.458 -17.376 1.00 90.75 189 LEU A N 1
ATOM 1372 C CA . LEU A 1 189 ? 19.971 -5.292 -16.394 1.00 90.75 189 LEU A CA 1
ATOM 1373 C C . LEU A 1 189 ? 19.351 -6.691 -16.311 1.00 90.75 189 LEU A C 1
ATOM 1375 O O . LEU A 1 189 ? 18.140 -6.890 -16.460 1.00 90.75 189 LEU A O 1
ATOM 1379 N N . SER A 1 190 ? 20.186 -7.666 -15.984 1.00 93.50 190 SER A N 1
ATOM 1380 C CA . SER A 1 190 ? 19.754 -8.990 -15.556 1.00 93.50 190 SER A CA 1
ATOM 1381 C C . SER A 1 190 ? 19.059 -8.945 -14.187 1.00 93.50 190 SER A C 1
ATOM 1383 O O . SER A 1 190 ? 19.212 -8.000 -13.405 1.00 93.50 190 SER A O 1
ATOM 1385 N N . SER A 1 191 ? 18.303 -10.003 -13.868 1.00 94.88 191 SER A N 1
ATOM 1386 C CA . SER A 1 191 ? 17.751 -10.184 -12.517 1.00 94.88 191 SER A CA 1
ATOM 1387 C C . SER A 1 191 ? 18.852 -10.155 -11.459 1.00 94.88 191 SER A C 1
ATOM 1389 O O . SER A 1 191 ? 18.655 -9.585 -10.391 1.00 94.88 191 SER A O 1
ATOM 1391 N N . GLU A 1 192 ? 19.986 -10.796 -11.738 1.00 96.25 192 GLU A N 1
ATOM 1392 C CA . GLU A 1 192 ? 21.095 -10.956 -10.794 1.00 96.25 192 GLU A CA 1
ATOM 1393 C C . GLU A 1 192 ? 21.732 -9.604 -10.460 1.00 96.25 192 GLU A C 1
ATOM 1395 O O . GLU A 1 192 ? 21.891 -9.284 -9.286 1.00 96.25 192 GLU A O 1
ATOM 1400 N N . GLU A 1 193 ? 21.966 -8.751 -11.462 1.00 96.00 193 GLU A N 1
ATOM 1401 C CA . GLU A 1 193 ? 22.480 -7.392 -11.248 1.00 96.00 193 GLU A CA 1
ATOM 1402 C C . GLU A 1 193 ? 21.531 -6.546 -10.387 1.00 96.00 193 GLU A C 1
ATOM 1404 O O . GLU A 1 193 ? 21.974 -5.876 -9.453 1.00 96.00 193 GLU A O 1
ATOM 1409 N N . ARG A 1 194 ? 20.213 -6.604 -10.639 1.00 96.38 194 ARG A N 1
ATOM 1410 C CA . ARG A 1 194 ? 19.228 -5.908 -9.788 1.00 96.38 194 ARG A CA 1
ATOM 1411 C C . ARG A 1 194 ? 19.243 -6.435 -8.352 1.00 96.38 194 ARG A C 1
ATOM 1413 O O . ARG A 1 194 ? 19.157 -5.647 -7.411 1.00 96.38 194 ARG A O 1
ATOM 1420 N N . VAL A 1 195 ? 19.352 -7.750 -8.169 1.00 97.81 195 VAL A N 1
ATOM 1421 C CA . VAL A 1 195 ? 19.436 -8.391 -6.846 1.00 97.81 195 VAL A CA 1
ATOM 1422 C C . VAL A 1 195 ? 20.695 -7.959 -6.096 1.00 97.81 195 VAL A C 1
ATOM 1424 O O . VAL A 1 195 ? 20.618 -7.648 -4.905 1.00 97.81 195 VAL A O 1
ATOM 1427 N N . ASP A 1 196 ? 21.833 -7.886 -6.778 1.00 97.94 196 ASP A N 1
ATOM 1428 C CA . ASP A 1 196 ? 23.099 -7.473 -6.178 1.00 97.94 196 ASP A CA 1
ATOM 1429 C C . ASP A 1 196 ? 23.092 -5.996 -5.769 1.00 97.94 196 ASP A C 1
ATOM 1431 O O . ASP A 1 196 ? 23.572 -5.661 -4.683 1.00 97.94 196 ASP A O 1
ATOM 1435 N N . VAL A 1 197 ? 22.463 -5.118 -6.560 1.00 97.88 197 VAL A N 1
ATOM 1436 C CA . VAL A 1 197 ? 22.227 -3.716 -6.171 1.00 97.88 197 VAL A CA 1
ATOM 1437 C C . VAL A 1 197 ? 21.387 -3.635 -4.894 1.00 97.88 197 VAL A C 1
ATOM 1439 O O . VAL A 1 197 ? 21.755 -2.919 -3.965 1.00 97.88 197 VAL A O 1
ATOM 1442 N N . LEU A 1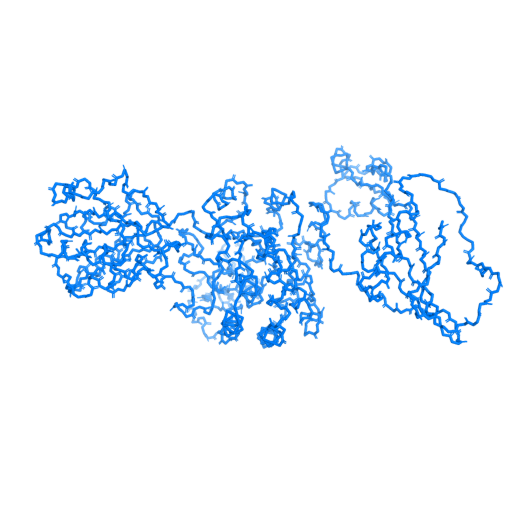 198 ? 20.285 -4.385 -4.807 1.00 98.31 198 LEU A N 1
ATOM 1443 C CA . LEU A 1 198 ? 19.413 -4.383 -3.626 1.00 98.31 198 LEU A CA 1
ATOM 1444 C C . LEU A 1 198 ? 20.148 -4.858 -2.367 1.00 98.31 198 LEU A C 1
ATOM 1446 O O . LEU A 1 198 ? 20.015 -4.249 -1.305 1.00 98.31 198 LEU A O 1
ATOM 1450 N N . ARG A 1 199 ? 20.961 -5.913 -2.481 1.00 98.50 199 ARG A N 1
ATOM 1451 C CA . ARG A 1 199 ? 21.806 -6.393 -1.376 1.00 98.50 199 ARG A CA 1
ATOM 1452 C C . ARG A 1 199 ? 22.817 -5.336 -0.945 1.00 98.50 199 ARG A C 1
ATOM 1454 O O . ARG A 1 199 ? 22.921 -5.062 0.245 1.00 98.50 199 ARG A O 1
ATOM 1461 N N . ALA A 1 200 ? 23.484 -4.688 -1.900 1.00 98.62 200 ALA A N 1
ATOM 1462 C CA . ALA A 1 200 ? 24.431 -3.617 -1.609 1.00 98.62 200 ALA A CA 1
ATOM 1463 C C . ALA A 1 200 ? 23.763 -2.414 -0.921 1.00 98.62 200 ALA A C 1
ATOM 1465 O O . ALA A 1 200 ? 24.345 -1.847 -0.001 1.00 98.62 200 ALA A O 1
ATOM 1466 N N . ILE A 1 201 ? 22.536 -2.045 -1.308 1.00 98.56 201 ILE A N 1
ATOM 1467 C CA . ILE A 1 201 ? 21.766 -1.007 -0.605 1.00 98.56 201 ILE A CA 1
ATOM 1468 C C . ILE A 1 201 ? 21.503 -1.433 0.845 1.00 98.56 201 ILE A C 1
ATOM 1470 O O . ILE A 1 201 ? 21.746 -0.644 1.756 1.00 98.56 201 ILE A O 1
ATOM 1474 N N . ALA A 1 202 ? 21.038 -2.665 1.074 1.00 98.44 202 ALA A N 1
ATOM 1475 C CA . ALA A 1 202 ? 20.767 -3.172 2.420 1.00 98.44 202 ALA A CA 1
ATOM 1476 C C . ALA A 1 202 ? 22.023 -3.146 3.312 1.00 98.44 202 ALA A C 1
ATOM 1478 O O . ALA A 1 202 ? 21.967 -2.639 4.433 1.00 98.44 202 ALA A O 1
ATOM 1479 N N . ASP A 1 203 ? 23.157 -3.617 2.789 1.00 98.62 203 ASP A N 1
ATOM 1480 C CA . ASP A 1 203 ? 24.440 -3.622 3.498 1.00 98.62 203 ASP A CA 1
ATOM 1481 C C . ASP A 1 203 ? 24.928 -2.189 3.795 1.00 98.62 203 ASP A C 1
ATOM 1483 O O . ASP A 1 203 ? 25.388 -1.902 4.901 1.00 98.62 203 ASP A O 1
ATOM 1487 N N . THR A 1 204 ? 24.780 -1.261 2.840 1.00 98.50 204 THR A N 1
ATOM 1488 C CA . THR A 1 204 ? 25.147 0.153 3.026 1.00 98.50 204 THR A CA 1
ATOM 1489 C C . THR A 1 204 ? 24.306 0.818 4.117 1.00 98.50 204 THR A C 1
ATOM 1491 O O . THR A 1 204 ? 24.862 1.569 4.919 1.00 98.50 204 THR A O 1
ATOM 1494 N N . LEU A 1 205 ? 22.997 0.547 4.189 1.00 98.31 205 LEU A N 1
ATOM 1495 C CA . LEU A 1 205 ? 22.132 1.107 5.237 1.00 98.31 205 LEU A CA 1
ATOM 1496 C C . LEU A 1 205 ? 22.556 0.641 6.632 1.00 98.31 205 LEU A C 1
ATOM 1498 O O . LEU A 1 205 ? 22.622 1.453 7.551 1.00 98.31 205 LEU A O 1
ATOM 1502 N N . GLU A 1 206 ? 22.875 -0.645 6.790 1.00 98.50 206 GLU A N 1
ATOM 1503 C CA . GLU A 1 206 ? 23.353 -1.185 8.066 1.00 98.50 206 GLU A CA 1
ATOM 1504 C C . GLU A 1 206 ? 24.713 -0.588 8.451 1.00 98.50 206 GLU A C 1
ATOM 1506 O O . GLU A 1 206 ? 24.887 -0.154 9.592 1.00 98.50 206 GLU A O 1
ATOM 1511 N N . ALA A 1 207 ? 25.643 -0.484 7.496 1.00 98.38 207 ALA A N 1
ATOM 1512 C CA . ALA A 1 207 ? 26.977 0.072 7.724 1.00 98.38 207 ALA A CA 1
ATOM 1513 C C . ALA A 1 207 ? 26.970 1.556 8.138 1.00 98.38 207 ALA A C 1
ATOM 1515 O O . ALA A 1 207 ? 27.863 1.978 8.868 1.00 98.38 207 ALA A O 1
ATOM 1516 N N . HIS A 1 208 ? 25.965 2.330 7.715 1.00 98.06 208 HIS A N 1
ATOM 1517 C CA . HIS A 1 208 ? 25.840 3.766 8.013 1.00 98.06 208 HIS A CA 1
ATOM 1518 C C . HIS A 1 208 ? 24.710 4.060 9.015 1.00 98.06 208 HIS A C 1
ATOM 1520 O O . HIS A 1 208 ? 24.186 5.174 9.060 1.00 98.06 208 HIS A O 1
ATOM 1526 N N . THR A 1 209 ? 24.319 3.073 9.834 1.00 98.44 209 THR A N 1
ATOM 1527 C CA . THR A 1 209 ? 23.226 3.215 10.814 1.00 98.44 209 THR A CA 1
ATOM 1528 C C . THR A 1 209 ? 23.414 4.439 11.715 1.00 98.44 209 THR A C 1
ATOM 1530 O O . THR A 1 209 ? 22.471 5.206 11.903 1.00 98.44 209 THR A O 1
ATOM 1533 N N . ASP A 1 210 ? 24.621 4.655 12.241 1.00 98.00 210 ASP A N 1
ATOM 1534 C CA . ASP A 1 210 ? 24.894 5.759 13.169 1.00 98.00 210 ASP A CA 1
ATOM 1535 C C . ASP A 1 210 ? 24.744 7.134 12.498 1.00 98.00 210 ASP A C 1
ATOM 1537 O O . ASP A 1 210 ? 24.146 8.043 13.076 1.00 98.00 210 ASP A O 1
ATOM 1541 N N . GLU A 1 211 ? 25.201 7.274 11.250 1.00 98.00 211 GLU A N 1
ATOM 1542 C CA . GLU A 1 211 ? 25.046 8.504 10.460 1.00 98.00 211 GLU A CA 1
ATOM 1543 C C . GLU A 1 211 ? 23.569 8.791 10.152 1.00 98.00 211 GLU A C 1
ATOM 1545 O O . GLU A 1 211 ? 23.104 9.924 10.304 1.00 98.00 211 GLU A O 1
ATOM 1550 N N . ILE A 1 212 ? 22.804 7.755 9.785 1.00 97.88 212 ILE A N 1
ATOM 1551 C CA . ILE A 1 212 ? 21.363 7.862 9.516 1.00 97.88 212 ILE A CA 1
ATOM 1552 C C . ILE A 1 212 ? 20.610 8.325 10.768 1.00 97.88 212 ILE A C 1
ATOM 1554 O O . ILE A 1 212 ? 19.760 9.216 10.689 1.00 97.88 212 ILE A O 1
ATOM 1558 N N . LEU A 1 213 ? 20.918 7.743 11.929 1.00 98.06 213 LEU A N 1
ATOM 1559 C CA . LEU A 1 213 ? 20.272 8.108 13.190 1.00 98.06 213 LEU A CA 1
ATOM 1560 C C . LEU A 1 213 ? 20.662 9.515 13.654 1.00 98.06 213 LEU A C 1
ATOM 1562 O O . LEU A 1 213 ? 19.806 10.221 14.188 1.00 98.06 213 LEU A O 1
ATOM 1566 N N . ALA A 1 214 ? 21.902 9.950 13.414 1.00 97.94 214 ALA A N 1
ATOM 1567 C CA . ALA A 1 214 ? 22.334 11.315 13.705 1.00 97.94 214 ALA A CA 1
ATOM 1568 C C . ALA A 1 214 ? 21.560 12.346 12.863 1.00 97.94 214 ALA A C 1
ATOM 1570 O O . ALA A 1 214 ? 20.977 13.281 13.417 1.00 97.94 214 ALA A O 1
ATOM 1571 N N . ALA A 1 215 ? 21.457 12.131 11.545 1.00 96.88 215 ALA A N 1
ATOM 1572 C CA . ALA A 1 215 ? 20.678 12.998 10.659 1.00 96.88 215 ALA A CA 1
ATOM 1573 C C . ALA A 1 215 ? 19.184 13.020 11.034 1.00 96.88 215 ALA A C 1
ATOM 1575 O O . ALA A 1 215 ? 18.543 14.075 11.014 1.00 96.88 215 ALA A O 1
ATOM 1576 N N . ASN A 1 216 ? 18.629 11.867 11.421 1.00 98.25 216 ASN A N 1
ATOM 1577 C CA . ASN A 1 216 ? 17.243 11.770 11.864 1.00 98.25 216 ASN A CA 1
ATOM 1578 C C . ASN A 1 216 ? 16.986 12.490 13.190 1.00 98.25 216 ASN A C 1
ATOM 1580 O O . ASN A 1 216 ? 15.957 13.149 13.329 1.00 98.25 216 ASN A O 1
ATOM 1584 N N . ALA A 1 217 ? 17.915 12.418 14.143 1.00 97.69 217 ALA A N 1
ATOM 1585 C CA . ALA A 1 217 ? 17.791 13.129 15.408 1.00 97.69 217 ALA A CA 1
ATOM 1586 C C . ALA A 1 217 ? 17.686 14.648 15.192 1.00 97.69 217 ALA A C 1
ATOM 1588 O O . ALA A 1 217 ? 16.832 15.292 15.800 1.00 97.69 217 ALA A O 1
ATOM 1589 N N . GLU A 1 218 ? 18.477 15.220 14.279 1.00 97.44 218 GLU A N 1
ATOM 1590 C CA . GLU A 1 218 ? 18.374 16.643 13.928 1.00 97.44 218 GLU A CA 1
ATOM 1591 C C . GLU A 1 218 ? 17.011 17.018 13.332 1.00 97.44 218 GLU A C 1
ATOM 1593 O O . GLU A 1 218 ? 16.450 18.066 13.664 1.00 97.44 218 GLU A O 1
ATOM 1598 N N . ASP A 1 219 ? 16.467 16.172 12.458 1.00 96.88 219 ASP A N 1
ATOM 1599 C CA . ASP A 1 219 ? 15.138 16.358 11.871 1.00 96.88 219 ASP A CA 1
ATOM 1600 C C . ASP A 1 219 ? 14.029 16.277 12.931 1.00 96.88 219 ASP A C 1
ATOM 1602 O O . ASP A 1 219 ? 13.121 17.117 12.953 1.00 96.88 219 ASP A O 1
ATOM 1606 N N . VAL A 1 220 ? 14.130 15.317 13.856 1.00 97.00 220 VAL A N 1
ATOM 1607 C CA . VAL A 1 220 ? 13.207 15.153 14.986 1.00 97.00 220 VAL A CA 1
ATOM 1608 C C . VAL A 1 220 ? 13.248 16.383 15.890 1.00 97.00 220 VAL A C 1
ATOM 1610 O O . VAL A 1 220 ? 12.197 16.971 16.150 1.00 97.00 220 VAL A O 1
ATOM 1613 N N . GLU A 1 221 ? 14.431 16.833 16.322 1.00 96.69 221 GLU A N 1
ATOM 1614 C CA . GLU A 1 221 ? 14.565 18.045 17.143 1.00 96.69 221 GLU A CA 1
ATOM 1615 C C . GLU A 1 221 ? 14.035 19.288 16.420 1.00 96.69 221 GLU A C 1
ATOM 1617 O O . GLU A 1 221 ? 13.307 20.090 17.009 1.00 96.69 221 GLU A O 1
ATOM 1622 N N . ALA A 1 222 ? 14.332 19.441 15.126 1.00 95.19 222 ALA A N 1
ATOM 1623 C CA . ALA A 1 222 ? 13.856 20.572 14.337 1.00 95.19 222 ALA A CA 1
ATOM 1624 C C . ALA A 1 222 ? 12.327 20.591 14.164 1.00 95.19 222 ALA A C 1
ATOM 1626 O O . ALA A 1 222 ? 11.770 21.671 13.923 1.00 95.19 222 ALA A O 1
ATOM 1627 N N . SER A 1 223 ? 11.668 19.434 14.277 1.00 94.19 223 SER A N 1
ATOM 1628 C CA . SER A 1 223 ? 10.231 19.245 14.043 1.00 94.19 223 SER A CA 1
ATOM 1629 C C . SER A 1 223 ? 9.387 19.227 15.322 1.00 94.19 223 SER A C 1
ATOM 1631 O O . SER A 1 223 ? 8.174 19.450 15.251 1.00 94.19 223 SER A O 1
ATOM 1633 N N . LYS A 1 224 ? 9.998 19.027 16.498 1.00 92.19 224 LYS A N 1
ATOM 1634 C CA . LYS A 1 224 ? 9.302 19.086 17.795 1.00 92.19 224 LYS A CA 1
ATOM 1635 C C . LYS A 1 224 ? 8.507 20.384 17.948 1.00 92.19 224 LYS A C 1
ATOM 1637 O O . LYS A 1 224 ? 9.022 21.481 17.736 1.00 92.19 224 LYS A O 1
ATOM 1642 N N . GLY A 1 225 ? 7.230 20.251 18.308 1.00 90.56 225 GLY A N 1
ATOM 1643 C CA . GLY A 1 225 ? 6.307 21.377 18.488 1.00 90.56 225 GLY A CA 1
ATOM 1644 C C . GLY A 1 225 ? 5.882 22.095 17.199 1.00 90.56 225 GLY A C 1
ATOM 1645 O O . GLY A 1 225 ? 5.145 23.074 17.283 1.00 90.56 225 GLY A O 1
ATOM 1646 N N . LYS A 1 226 ? 6.326 21.641 16.016 1.00 91.81 226 LYS A N 1
ATOM 1647 C CA . LYS A 1 226 ? 5.937 22.203 14.705 1.00 91.81 226 LYS A CA 1
ATOM 1648 C C . LYS A 1 226 ? 5.030 21.281 13.894 1.00 91.81 226 LYS A C 1
ATOM 1650 O O . LYS A 1 226 ? 4.312 21.761 13.022 1.00 91.81 226 LYS A O 1
ATOM 1655 N N . ILE A 1 227 ? 5.084 19.980 14.165 1.00 89.44 227 ILE A N 1
ATOM 1656 C CA . ILE A 1 227 ? 4.210 18.955 13.585 1.00 89.44 227 ILE A CA 1
ATOM 1657 C C . ILE A 1 227 ? 3.438 18.246 14.702 1.00 89.44 227 ILE A C 1
ATOM 1659 O O . ILE A 1 227 ? 3.797 18.365 15.874 1.00 89.44 227 ILE A O 1
ATOM 1663 N N . SER A 1 228 ? 2.374 17.524 14.347 1.00 87.56 228 SER A N 1
ATOM 1664 C CA . SER A 1 228 ? 1.600 16.743 15.317 1.00 87.56 228 SER A CA 1
ATOM 1665 C C . SER A 1 228 ? 2.419 15.587 15.895 1.00 87.56 228 SER A C 1
ATOM 1667 O O . SER A 1 228 ? 3.312 15.057 15.231 1.00 87.56 228 SER A O 1
ATOM 1669 N N . ASP A 1 229 ? 2.067 15.135 17.100 1.00 86.12 229 ASP A N 1
ATOM 1670 C CA . ASP A 1 229 ? 2.754 14.012 17.752 1.00 86.12 229 ASP A CA 1
ATOM 1671 C C . ASP A 1 229 ? 2.705 12.732 16.905 1.00 86.12 229 ASP A C 1
ATOM 1673 O O . ASP A 1 229 ? 3.687 11.998 16.838 1.00 86.12 229 ASP A O 1
ATOM 1677 N N . SER A 1 230 ? 1.603 12.494 16.185 1.00 81.75 230 SER A N 1
ATOM 1678 C CA . SER A 1 230 ? 1.469 11.359 15.260 1.00 81.75 230 SER A CA 1
ATOM 1679 C C . SER A 1 230 ? 2.477 11.421 14.104 1.00 81.75 230 SER A C 1
ATOM 1681 O O . SER A 1 230 ? 3.132 10.423 13.799 1.00 81.75 230 SER A O 1
ATOM 1683 N N . LEU A 1 231 ? 2.665 12.597 13.489 1.00 85.75 231 LEU A N 1
ATOM 1684 C CA . LEU A 1 231 ? 3.689 12.785 12.456 1.00 85.75 231 LEU A CA 1
ATOM 1685 C C . LEU A 1 231 ? 5.100 12.676 13.045 1.00 85.75 231 LEU A C 1
ATOM 1687 O O . LEU A 1 231 ? 5.966 12.057 12.435 1.00 85.75 231 LEU A O 1
ATOM 1691 N N . LEU A 1 232 ? 5.324 13.199 14.253 1.00 90.31 232 LEU A N 1
ATOM 1692 C CA . LEU A 1 232 ? 6.613 13.083 14.932 1.00 90.31 232 LEU A CA 1
ATOM 1693 C C . LEU A 1 232 ? 6.978 11.619 15.223 1.00 90.31 232 LEU A C 1
ATOM 1695 O O . LEU A 1 232 ? 8.119 11.227 15.006 1.00 90.31 232 LEU A O 1
ATOM 1699 N N . GLN A 1 233 ? 6.019 10.789 15.650 1.00 88.38 233 GLN A N 1
ATOM 1700 C CA . GLN A 1 233 ? 6.257 9.354 15.856 1.00 88.38 233 GLN A CA 1
ATOM 1701 C C . GLN A 1 233 ? 6.603 8.618 14.558 1.00 88.38 233 GLN A C 1
ATOM 1703 O O . GLN A 1 233 ? 7.407 7.691 14.586 1.00 88.38 233 GLN A O 1
ATOM 1708 N N . ARG A 1 234 ? 6.026 9.034 13.424 1.00 89.31 234 ARG A N 1
ATOM 1709 C CA . ARG A 1 234 ? 6.359 8.480 12.101 1.00 89.31 234 ARG A CA 1
ATOM 1710 C C . ARG A 1 234 ? 7.763 8.902 11.639 1.00 89.31 234 ARG A C 1
ATOM 1712 O O . ARG A 1 234 ? 8.431 8.124 10.966 1.00 89.31 234 ARG A O 1
ATOM 1719 N N . LEU A 1 235 ? 8.219 10.094 12.036 1.00 94.31 235 LEU A N 1
ATOM 1720 C CA . LEU A 1 235 ? 9.521 10.650 11.653 1.00 94.31 235 LEU A CA 1
ATOM 1721 C C . LEU A 1 235 ? 10.703 9.940 12.333 1.00 94.31 235 LEU A C 1
ATOM 1723 O O . LEU A 1 235 ? 11.784 9.865 11.751 1.00 94.31 235 LEU A O 1
ATOM 1727 N N . ILE A 1 236 ? 10.518 9.450 13.561 1.00 94.62 236 ILE A N 1
ATOM 1728 C CA . ILE A 1 236 ? 11.592 8.881 14.386 1.00 94.62 236 ILE A CA 1
ATOM 1729 C C . ILE A 1 236 ? 12.069 7.533 13.828 1.00 94.62 236 ILE A C 1
ATOM 1731 O O . ILE A 1 236 ? 11.316 6.561 13.758 1.00 94.62 236 ILE A O 1
ATOM 1735 N N . LEU A 1 237 ? 13.368 7.439 13.546 1.00 96.00 237 LEU A N 1
ATOM 1736 C CA . LEU A 1 237 ? 14.064 6.195 13.233 1.00 96.00 237 LEU A CA 1
ATOM 1737 C C . LEU A 1 237 ? 14.759 5.626 14.474 1.00 96.00 237 LEU A C 1
ATOM 1739 O O . LEU A 1 237 ? 15.227 6.340 15.357 1.00 96.00 237 LEU A O 1
ATOM 1743 N N . LYS A 1 238 ? 14.828 4.295 14.538 1.00 95.69 238 LYS A N 1
ATOM 1744 C CA . LYS A 1 238 ? 15.530 3.535 15.582 1.00 95.69 238 LYS A CA 1
ATOM 1745 C C . LYS A 1 238 ? 16.436 2.492 14.921 1.00 95.69 238 LYS A C 1
ATOM 1747 O O . LYS A 1 238 ? 16.085 2.036 13.833 1.00 95.69 238 LYS A O 1
ATOM 1752 N N . PRO A 1 239 ? 17.513 2.019 15.575 1.00 96.62 239 PRO A N 1
ATOM 1753 C CA . PRO A 1 239 ? 18.400 0.999 15.003 1.00 96.62 239 PRO A CA 1
ATOM 1754 C C . PRO A 1 239 ? 17.653 -0.238 14.481 1.00 96.62 239 PRO A C 1
ATOM 1756 O O . PRO A 1 239 ? 17.865 -0.680 13.357 1.00 96.62 239 PRO A O 1
ATOM 1759 N N . ALA A 1 240 ? 16.682 -0.738 15.256 1.00 95.25 240 ALA A N 1
ATOM 1760 C CA . ALA A 1 240 ? 15.854 -1.878 14.858 1.00 95.25 240 ALA A CA 1
ATOM 1761 C C . ALA A 1 240 ? 15.047 -1.624 13.571 1.00 95.25 240 ALA A C 1
ATOM 1763 O O . ALA A 1 240 ? 14.807 -2.554 12.806 1.00 95.25 240 ALA A O 1
ATOM 1764 N N . LYS A 1 241 ? 14.646 -0.371 13.308 1.00 93.38 241 LYS A N 1
ATOM 1765 C CA . LYS A 1 241 ? 13.952 -0.000 12.070 1.00 93.38 241 LYS A CA 1
ATOM 1766 C C . LYS A 1 241 ? 14.898 -0.075 10.872 1.00 93.38 241 LYS A C 1
ATOM 1768 O O . LYS A 1 241 ? 14.485 -0.594 9.847 1.00 93.38 241 LYS A O 1
ATOM 1773 N N . ILE A 1 242 ? 16.153 0.361 11.001 1.00 97.12 242 ILE A N 1
ATOM 1774 C CA . ILE A 1 242 ? 17.154 0.256 9.922 1.00 97.12 242 ILE A CA 1
ATOM 1775 C C . ILE A 1 242 ? 17.440 -1.211 9.580 1.00 97.12 242 ILE A C 1
ATOM 1777 O O . ILE A 1 242 ? 17.379 -1.586 8.412 1.00 97.12 242 ILE A O 1
ATOM 1781 N N . ALA A 1 243 ? 17.631 -2.062 10.592 1.00 95.94 243 ALA A N 1
ATOM 1782 C CA . ALA A 1 243 ? 17.790 -3.503 10.386 1.00 95.94 243 ALA A CA 1
ATOM 1783 C C . ALA A 1 243 ? 16.555 -4.133 9.707 1.00 95.94 243 ALA A C 1
ATOM 1785 O O . ALA A 1 243 ? 16.683 -4.939 8.787 1.00 95.94 243 ALA A O 1
ATOM 1786 N N . GLN A 1 244 ? 15.345 -3.724 10.112 1.00 93.69 244 GLN A N 1
ATOM 1787 C CA . GLN A 1 244 ? 14.106 -4.168 9.466 1.00 93.69 244 GLN A CA 1
ATOM 1788 C C . GLN A 1 244 ? 14.033 -3.730 7.994 1.00 93.69 244 GLN A C 1
ATOM 1790 O O . GLN A 1 244 ? 13.596 -4.515 7.154 1.00 93.69 244 GLN A O 1
ATOM 1795 N N . LEU A 1 245 ? 14.459 -2.504 7.670 1.00 94.25 245 LEU A N 1
ATOM 1796 C CA . LEU A 1 245 ? 14.517 -2.015 6.289 1.00 94.25 245 LEU A CA 1
ATOM 1797 C C . LEU A 1 245 ? 15.478 -2.856 5.451 1.00 94.25 245 LEU A C 1
ATOM 1799 O O . LEU A 1 245 ? 15.098 -3.315 4.378 1.00 94.25 245 LEU A O 1
ATOM 1803 N N . ALA A 1 246 ? 16.687 -3.103 5.954 1.00 96.56 246 ALA A N 1
ATOM 1804 C CA . ALA A 1 246 ? 17.679 -3.914 5.261 1.00 96.56 246 ALA A CA 1
ATOM 1805 C C . ALA A 1 246 ? 17.166 -5.340 4.993 1.00 96.56 246 ALA A C 1
ATOM 1807 O O . ALA A 1 246 ? 17.267 -5.829 3.867 1.00 96.56 246 ALA A O 1
ATOM 1808 N N . GLU A 1 247 ? 16.528 -5.988 5.974 1.00 95.19 247 GLU A N 1
ATOM 1809 C CA . GLU A 1 247 ? 15.923 -7.309 5.761 1.00 95.19 247 GLU A CA 1
ATOM 1810 C C . GLU A 1 247 ? 14.739 -7.271 4.783 1.00 95.19 247 GLU A C 1
ATOM 1812 O O . GLU A 1 247 ? 14.615 -8.157 3.937 1.00 95.19 247 GLU A O 1
ATOM 1817 N N . GLY A 1 248 ? 13.903 -6.229 4.826 1.00 94.19 248 GLY A N 1
ATOM 1818 C CA . GLY A 1 248 ? 12.829 -6.024 3.850 1.00 94.19 248 GLY A CA 1
ATOM 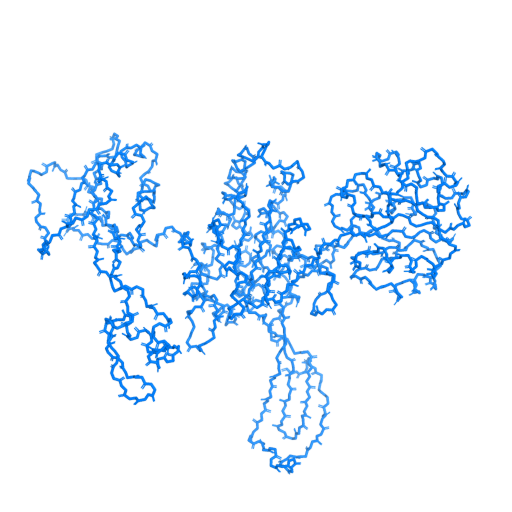1819 C C . GLY A 1 248 ? 13.361 -5.924 2.416 1.00 94.19 248 GLY A C 1
ATOM 1820 O O . GLY A 1 248 ? 12.851 -6.592 1.515 1.00 94.19 248 GLY A O 1
ATOM 1821 N N . ILE A 1 249 ? 14.448 -5.174 2.212 1.00 97.00 249 ILE A N 1
ATOM 1822 C CA . ILE A 1 249 ? 15.128 -5.043 0.914 1.00 97.00 249 ILE A CA 1
ATOM 1823 C C . ILE A 1 249 ? 15.706 -6.389 0.459 1.00 97.00 249 ILE A C 1
ATOM 1825 O O . ILE A 1 249 ? 15.521 -6.786 -0.693 1.00 97.00 249 ILE A O 1
ATOM 1829 N N . ARG A 1 250 ? 16.348 -7.142 1.361 1.00 96.81 250 ARG A N 1
ATOM 1830 C CA . ARG A 1 250 ? 16.836 -8.498 1.056 1.00 96.81 250 ARG A CA 1
ATOM 1831 C C . ARG A 1 250 ? 15.692 -9.455 0.725 1.00 96.81 250 ARG A C 1
ATOM 1833 O O . ARG A 1 250 ? 15.864 -10.317 -0.131 1.00 96.81 250 ARG A O 1
ATOM 1840 N N . SER A 1 251 ? 14.527 -9.297 1.351 1.00 95.62 251 SER A N 1
ATOM 1841 C CA . SER A 1 251 ? 13.324 -10.066 1.026 1.00 95.62 251 SER A CA 1
ATOM 1842 C C . SER A 1 251 ? 12.838 -9.793 -0.395 1.00 95.62 251 SER A C 1
ATOM 1844 O O . SER A 1 251 ? 12.637 -10.740 -1.153 1.00 95.62 251 SER A O 1
ATOM 1846 N N . ILE A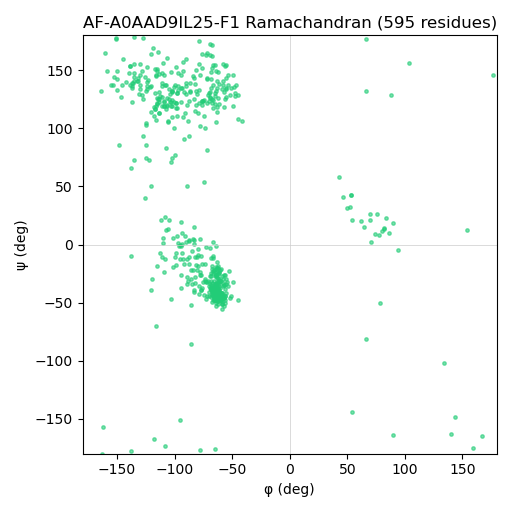 1 252 ? 12.766 -8.521 -0.802 1.00 95.75 252 ILE A N 1
ATOM 1847 C CA . ILE A 1 252 ? 12.443 -8.121 -2.184 1.00 95.75 252 ILE A CA 1
ATOM 1848 C C . ILE A 1 252 ? 13.455 -8.719 -3.174 1.00 95.75 252 ILE A C 1
ATOM 1850 O O . ILE A 1 252 ? 13.079 -9.238 -4.223 1.00 95.75 252 ILE A O 1
ATOM 1854 N N . ALA A 1 253 ? 14.742 -8.715 -2.822 1.00 96.12 253 ALA A N 1
ATOM 1855 C CA . ALA A 1 253 ? 15.798 -9.291 -3.650 1.00 96.12 253 ALA A CA 1
ATOM 1856 C C . ALA A 1 253 ? 15.696 -10.825 -3.806 1.00 96.12 253 ALA A C 1
ATOM 1858 O O . ALA A 1 253 ? 16.249 -11.381 -4.750 1.00 96.12 253 ALA A O 1
ATOM 1859 N N . ARG A 1 254 ? 15.008 -11.528 -2.897 1.00 94.81 254 ARG A N 1
ATOM 1860 C CA . ARG A 1 254 ? 14.790 -12.986 -2.978 1.00 94.81 254 ARG A CA 1
ATOM 1861 C C . ARG A 1 254 ? 13.554 -13.377 -3.789 1.00 94.81 254 ARG A C 1
ATOM 1863 O O . ARG A 1 254 ? 13.381 -14.564 -4.054 1.00 94.81 254 ARG A O 1
ATOM 1870 N N . GLN A 1 255 ? 12.695 -12.423 -4.146 1.00 93.62 255 GLN A N 1
ATOM 1871 C CA . GLN A 1 255 ? 11.499 -12.699 -4.943 1.00 93.62 255 GLN A CA 1
ATOM 1872 C C . GLN A 1 255 ? 11.876 -13.188 -6.344 1.00 93.62 255 GLN A C 1
ATOM 1874 O O . GLN A 1 255 ? 12.950 -12.860 -6.853 1.00 93.62 255 GLN A O 1
ATOM 1879 N N . GLU A 1 256 ? 10.982 -13.948 -6.976 1.00 92.75 256 GLU A N 1
ATOM 1880 C CA . GLU A 1 256 ? 11.121 -14.356 -8.378 1.00 92.75 256 GLU A CA 1
ATOM 1881 C C . GLU A 1 256 ? 11.274 -13.131 -9.295 1.00 92.75 256 GLU A C 1
ATOM 1883 O O . GLU A 1 256 ? 10.875 -12.025 -8.931 1.00 92.75 256 GLU A O 1
ATOM 1888 N N . GLU A 1 257 ? 11.925 -13.297 -10.451 1.00 94.00 257 GLU A N 1
ATOM 1889 C CA . GLU A 1 257 ? 12.127 -12.202 -11.403 1.00 94.00 257 GLU A CA 1
ATOM 1890 C C . GLU A 1 257 ? 10.782 -11.687 -11.939 1.00 94.00 257 GLU A C 1
ATOM 1892 O O . GLU A 1 257 ? 10.091 -12.420 -12.648 1.00 94.00 257 GLU A O 1
ATOM 1897 N N . PRO A 1 258 ? 10.405 -10.431 -11.630 1.00 94.12 258 PRO A N 1
ATOM 1898 C CA . PRO A 1 258 ? 9.095 -9.919 -12.006 1.00 94.12 258 PRO A CA 1
ATOM 1899 C C . PRO A 1 258 ? 8.986 -9.518 -13.481 1.00 94.12 258 PRO A C 1
ATOM 1901 O O . PRO A 1 258 ? 7.871 -9.441 -14.002 1.00 94.12 258 PRO A O 1
ATOM 1904 N N . LEU A 1 259 ? 10.093 -9.201 -14.164 1.00 93.31 259 LEU A N 1
ATOM 1905 C CA . LEU A 1 259 ? 10.070 -8.632 -15.513 1.00 93.31 259 LEU A CA 1
ATOM 1906 C C . LEU A 1 259 ? 10.089 -9.701 -16.602 1.00 93.31 259 LEU A C 1
ATOM 1908 O O . LEU A 1 259 ? 10.843 -10.668 -16.550 1.00 93.31 259 LEU A O 1
ATOM 1912 N N . GLY A 1 260 ? 9.292 -9.483 -17.651 1.00 92.88 260 GLY A N 1
ATOM 1913 C CA . GLY A 1 260 ? 9.252 -10.366 -18.816 1.00 92.88 260 GLY A CA 1
ATOM 1914 C C . GLY A 1 260 ? 8.528 -11.691 -18.577 1.00 92.88 260 GLY A C 1
ATOM 1915 O O . GLY A 1 260 ? 8.545 -12.551 -19.458 1.00 92.88 260 GLY A O 1
ATOM 1916 N N . HIS A 1 261 ? 7.859 -11.847 -17.435 1.00 93.62 261 HIS A N 1
ATOM 1917 C CA . HIS A 1 261 ? 7.129 -13.054 -17.081 1.00 93.62 261 HIS A CA 1
ATOM 1918 C C . HIS A 1 261 ? 5.952 -13.261 -18.039 1.00 93.62 261 HIS A C 1
ATOM 1920 O O . HIS A 1 261 ? 5.154 -12.347 -18.269 1.00 93.62 261 HIS A O 1
ATOM 1926 N N . VAL A 1 262 ? 5.841 -14.451 -18.635 1.00 95.25 262 VAL A N 1
ATOM 1927 C CA . VAL A 1 262 ? 4.773 -14.758 -19.593 1.00 95.25 262 VAL A CA 1
ATOM 1928 C C . VAL A 1 262 ? 3.498 -15.087 -18.823 1.00 95.25 262 VAL A C 1
ATOM 1930 O O . VAL A 1 262 ? 3.406 -16.100 -18.142 1.00 95.25 262 VAL A O 1
ATOM 1933 N N . LEU A 1 263 ? 2.489 -14.229 -18.954 1.00 95.12 263 LEU A N 1
ATOM 1934 C CA . LEU A 1 263 ? 1.202 -14.358 -18.263 1.00 95.12 263 LEU A CA 1
ATOM 1935 C C . LEU A 1 263 ? 0.199 -15.186 -19.070 1.00 95.12 263 LEU A C 1
ATOM 1937 O O . LEU A 1 263 ? -0.633 -15.901 -18.521 1.00 95.12 263 LEU A O 1
ATOM 1941 N N . SER A 1 264 ? 0.262 -15.079 -20.397 1.00 96.69 264 SER A N 1
ATOM 1942 C CA . SER A 1 264 ? -0.553 -15.881 -21.309 1.00 96.69 264 SER A CA 1
ATOM 1943 C C . SER A 1 264 ? 0.155 -16.046 -22.644 1.00 96.69 264 SER A C 1
ATOM 1945 O O . SER A 1 264 ? 0.767 -15.093 -23.133 1.00 96.69 264 SER A O 1
ATOM 1947 N N . ALA A 1 265 ? 0.006 -17.208 -23.273 1.00 96.88 265 ALA A N 1
ATOM 1948 C CA . ALA A 1 265 ? 0.538 -17.467 -24.601 1.00 96.88 265 ALA A CA 1
ATOM 1949 C C . ALA A 1 265 ? -0.515 -18.108 -25.510 1.00 96.88 265 ALA A C 1
ATOM 1951 O O . ALA A 1 265 ? -1.318 -18.947 -25.097 1.00 96.88 265 ALA A O 1
ATOM 1952 N N . THR A 1 266 ? -0.536 -17.702 -26.774 1.00 97.12 266 THR A N 1
ATOM 1953 C CA . THR A 1 266 ? -1.486 -18.206 -27.766 1.00 97.12 266 THR A CA 1
ATOM 1954 C C . THR A 1 266 ? -0.826 -18.254 -29.131 1.00 97.12 266 THR A C 1
ATOM 1956 O O . THR A 1 266 ? -0.323 -17.252 -29.633 1.00 97.12 266 THR A O 1
ATOM 1959 N N . GLN A 1 267 ? -0.878 -19.413 -29.777 1.00 96.19 267 GLN A N 1
ATOM 1960 C CA . GLN A 1 267 ? -0.601 -19.503 -31.200 1.00 96.19 267 GLN A CA 1
ATOM 1961 C C . GLN A 1 267 ? -1.840 -19.023 -31.964 1.00 96.19 267 GLN A C 1
ATOM 1963 O O . GLN A 1 267 ? -2.841 -19.737 -32.084 1.00 96.19 267 GLN A O 1
ATOM 1968 N N . ILE A 1 268 ? -1.773 -17.788 -32.455 1.00 97.06 268 ILE A N 1
ATOM 1969 C CA . ILE A 1 268 ? -2.871 -17.129 -33.166 1.00 97.06 268 ILE A CA 1
ATOM 1970 C C . ILE A 1 268 ? -3.126 -17.823 -34.501 1.00 97.06 268 ILE A C 1
ATOM 1972 O O . ILE A 1 268 ? -4.278 -18.093 -34.832 1.00 97.06 268 ILE A O 1
ATOM 1976 N N . ALA A 1 269 ? -2.053 -18.153 -35.220 1.00 96.31 269 ALA A N 1
ATOM 1977 C CA . ALA A 1 269 ? -2.051 -18.910 -36.467 1.00 96.31 269 ALA A CA 1
ATOM 1978 C C . ALA A 1 269 ? -0.726 -19.685 -36.608 1.00 96.31 269 ALA A C 1
ATOM 1980 O O . ALA A 1 269 ? 0.177 -19.572 -35.773 1.00 96.31 269 ALA A O 1
ATOM 1981 N N . GLU A 1 270 ? -0.576 -20.474 -37.671 1.00 93.88 270 GLU A N 1
ATOM 1982 C CA . GLU A 1 270 ? 0.693 -21.144 -37.969 1.00 93.88 270 GLU A CA 1
ATOM 1983 C C . GLU A 1 270 ? 1.850 -20.131 -38.085 1.00 93.88 270 GLU A C 1
ATOM 1985 O O . GLU A 1 270 ? 1.768 -19.140 -38.816 1.00 93.88 270 GLU A O 1
ATOM 1990 N N . GLY A 1 271 ? 2.912 -20.347 -37.297 1.00 92.81 271 GLY A N 1
ATOM 1991 C CA . GLY A 1 271 ? 4.066 -19.445 -37.214 1.00 92.81 271 GLY A CA 1
ATOM 1992 C C . GLY A 1 271 ? 3.777 -18.045 -36.648 1.00 92.81 271 GLY A C 1
ATOM 1993 O O . GLY A 1 271 ? 4.589 -17.148 -36.871 1.00 92.81 271 GLY A O 1
ATOM 1994 N N . LEU A 1 272 ? 2.628 -17.829 -35.991 1.00 96.62 272 LEU A N 1
ATOM 1995 C CA . LEU A 1 272 ? 2.228 -16.546 -35.408 1.00 96.62 272 LEU A CA 1
ATOM 1996 C C . LEU A 1 272 ? 1.896 -16.711 -33.917 1.00 96.62 272 LEU A C 1
ATOM 1998 O O . LEU A 1 272 ? 0.825 -17.203 -33.551 1.00 96.62 272 LEU A O 1
ATOM 2002 N N . GLU A 1 273 ? 2.819 -16.293 -33.057 1.00 95.94 273 GLU A N 1
ATOM 2003 C CA . GLU A 1 273 ? 2.748 -16.471 -31.605 1.00 95.94 273 GLU A CA 1
ATOM 2004 C C . GLU A 1 273 ? 2.498 -15.150 -30.888 1.00 95.94 273 GLU A C 1
ATOM 2006 O O . GLU A 1 273 ? 3.287 -14.214 -30.999 1.00 95.94 273 GLU A O 1
ATOM 2011 N N . LEU A 1 274 ? 1.427 -15.091 -30.102 1.00 97.38 274 LEU A N 1
ATOM 2012 C CA . LEU A 1 274 ? 1.124 -13.982 -29.211 1.00 97.38 274 LEU A CA 1
ATOM 2013 C C . LEU A 1 274 ? 1.475 -14.365 -27.776 1.00 97.38 274 LEU A C 1
ATOM 2015 O O . LEU A 1 274 ? 1.047 -15.407 -27.279 1.00 97.38 274 LEU A O 1
ATOM 2019 N N . ARG A 1 275 ? 2.204 -13.491 -27.089 1.00 97.19 275 ARG A N 1
ATOM 2020 C CA . ARG A 1 275 ? 2.484 -13.587 -25.654 1.00 97.19 275 ARG A CA 1
ATOM 2021 C C . ARG A 1 275 ? 2.012 -12.311 -24.970 1.00 97.19 275 ARG A C 1
ATOM 2023 O O . ARG A 1 275 ? 2.179 -11.229 -25.522 1.00 97.19 275 ARG A O 1
ATOM 2030 N N . LYS A 1 276 ? 1.449 -12.422 -23.772 1.00 97.62 276 LYS A N 1
ATOM 2031 C CA . LYS A 1 276 ? 1.243 -11.297 -22.853 1.00 97.62 276 LYS A CA 1
ATOM 2032 C C . LYS A 1 276 ? 2.300 -11.415 -21.767 1.00 97.62 276 LYS A C 1
ATOM 2034 O O . LYS A 1 276 ? 2.361 -12.463 -21.129 1.00 97.62 276 LYS A O 1
ATOM 2039 N N . ILE A 1 277 ? 3.122 -10.388 -21.587 1.00 96.00 277 ILE A N 1
ATOM 2040 C CA . ILE A 1 277 ? 4.230 -10.409 -20.624 1.00 96.00 277 ILE A CA 1
ATOM 2041 C C . ILE A 1 277 ? 4.143 -9.249 -19.634 1.00 96.00 277 ILE A C 1
ATOM 2043 O O . ILE A 1 277 ? 3.586 -8.205 -19.983 1.00 96.00 277 ILE A O 1
ATOM 2047 N N . SER A 1 278 ? 4.696 -9.427 -18.434 1.00 96.19 278 SER A N 1
ATOM 2048 C CA . SER A 1 278 ? 4.877 -8.350 -17.454 1.00 96.19 278 SER A CA 1
ATOM 2049 C C . SER A 1 278 ? 5.984 -7.382 -17.881 1.00 96.19 278 SER A C 1
ATOM 2051 O O . SER A 1 278 ? 7.005 -7.775 -18.453 1.00 96.19 278 SER A O 1
ATOM 2053 N N . VAL A 1 279 ? 5.776 -6.097 -17.608 1.00 94.00 279 VAL A N 1
ATOM 2054 C CA . VAL A 1 279 ? 6.736 -5.007 -17.829 1.00 94.00 279 VAL A CA 1
ATOM 2055 C C . VAL A 1 279 ? 6.594 -3.962 -16.723 1.00 94.00 279 VAL A C 1
ATOM 2057 O O . VAL A 1 279 ? 5.537 -3.918 -16.096 1.00 94.00 279 VAL A O 1
ATOM 2060 N N . PRO A 1 280 ? 7.605 -3.114 -16.473 1.00 94.44 280 PRO A N 1
ATOM 2061 C CA . PRO A 1 280 ? 7.460 -1.994 -15.546 1.00 94.44 280 PRO A CA 1
ATOM 2062 C C . PRO A 1 280 ? 6.318 -1.073 -15.976 1.00 94.44 280 PRO A C 1
ATOM 2064 O O . PRO A 1 280 ? 5.984 -1.015 -17.162 1.00 94.44 280 PRO A O 1
ATOM 2067 N N . ILE A 1 281 ? 5.742 -0.340 -15.026 1.00 93.44 281 ILE A N 1
ATOM 2068 C CA . ILE A 1 281 ? 4.806 0.748 -15.334 1.00 93.44 281 ILE A CA 1
ATOM 2069 C C . ILE A 1 281 ? 5.517 1.855 -16.118 1.00 93.44 281 ILE A C 1
ATOM 2071 O O . ILE A 1 281 ? 4.973 2.330 -17.107 1.00 93.44 281 ILE A O 1
ATOM 2075 N N . GLY A 1 282 ? 6.729 2.212 -15.696 1.00 88.19 282 GLY A N 1
ATOM 2076 C CA . GLY A 1 282 ? 7.526 3.285 -16.267 1.00 88.19 282 GLY A CA 1
ATOM 2077 C C . GLY A 1 282 ? 8.121 4.150 -15.164 1.00 88.19 282 GLY A C 1
ATOM 2078 O O . GLY A 1 282 ? 9.104 3.771 -14.519 1.00 88.19 282 GLY A O 1
ATOM 2079 N N . VAL A 1 283 ? 7.512 5.309 -14.941 1.00 86.50 283 VAL A N 1
ATOM 2080 C CA . VAL A 1 283 ? 7.991 6.366 -14.050 1.00 86.50 283 VAL A CA 1
ATOM 2081 C C . VAL A 1 283 ? 7.041 6.564 -12.881 1.00 86.50 283 VAL A C 1
ATOM 2083 O O . VAL A 1 283 ? 5.874 6.921 -13.048 1.00 86.50 283 VAL A O 1
ATOM 2086 N N . LEU A 1 284 ? 7.563 6.382 -11.672 1.00 92.19 284 LEU A N 1
ATOM 2087 C CA . LEU A 1 284 ? 6.803 6.532 -10.440 1.00 92.19 284 LEU A CA 1
ATOM 2088 C C . LEU A 1 284 ? 7.120 7.872 -9.778 1.00 92.19 284 LEU A C 1
ATOM 2090 O O . LEU A 1 284 ? 8.288 8.198 -9.565 1.00 92.19 284 LEU A O 1
ATOM 2094 N N . LEU A 1 285 ? 6.089 8.613 -9.376 1.00 92.75 285 LEU A N 1
ATOM 2095 C CA . LEU A 1 285 ? 6.213 9.741 -8.457 1.00 92.75 285 LEU A CA 1
ATOM 2096 C C . LEU A 1 285 ? 5.664 9.360 -7.091 1.00 92.75 285 LEU A C 1
ATOM 2098 O O . LEU A 1 285 ? 4.474 9.094 -6.937 1.00 92.75 285 LEU A O 1
ATOM 2102 N N . ILE A 1 286 ? 6.512 9.412 -6.073 1.00 93.62 286 ILE A N 1
ATOM 2103 C CA . ILE A 1 286 ? 6.121 9.052 -4.716 1.00 93.62 286 ILE A CA 1
ATOM 2104 C C . ILE A 1 286 ? 6.244 10.276 -3.822 1.00 93.62 286 ILE A C 1
ATOM 2106 O O . ILE A 1 286 ? 7.334 10.819 -3.626 1.00 93.62 286 ILE A O 1
ATOM 2110 N N . ILE A 1 287 ? 5.108 10.720 -3.286 1.00 92.31 287 ILE A N 1
ATOM 2111 C CA . ILE A 1 287 ? 5.013 11.893 -2.411 1.00 92.31 287 ILE A CA 1
ATOM 2112 C C . ILE A 1 287 ? 4.724 11.390 -1.002 1.00 92.31 287 ILE A C 1
ATOM 2114 O O . ILE A 1 287 ? 3.700 10.746 -0.789 1.00 92.31 287 ILE A O 1
ATOM 2118 N N . PHE A 1 288 ? 5.601 11.667 -0.039 1.00 91.19 288 PHE A N 1
ATOM 2119 C CA . PHE A 1 288 ? 5.482 11.105 1.307 1.00 91.19 288 PHE A CA 1
ATOM 2120 C C . PHE A 1 288 ? 5.815 12.105 2.416 1.00 91.19 288 PHE A C 1
ATOM 2122 O O . PHE A 1 288 ? 6.672 12.973 2.252 1.00 91.19 288 PHE A O 1
ATOM 2129 N N . GLU A 1 289 ? 5.145 11.964 3.562 1.00 88.94 289 GLU A N 1
ATOM 2130 C CA . GLU A 1 289 ? 5.277 12.854 4.723 1.00 88.94 289 GLU A CA 1
ATOM 2131 C C . GLU A 1 289 ? 5.715 12.091 5.971 1.00 88.94 289 GLU A C 1
ATOM 2133 O O . GLU A 1 289 ? 5.178 11.030 6.292 1.00 88.94 289 GLU A O 1
ATOM 2138 N N . ALA A 1 290 ? 6.672 12.671 6.691 1.00 86.88 290 ALA A N 1
ATOM 2139 C CA . ALA A 1 290 ? 7.169 12.255 7.995 1.00 86.88 290 ALA A CA 1
ATOM 2140 C C . ALA A 1 290 ? 7.540 10.766 8.074 1.00 86.88 290 ALA A C 1
ATOM 2142 O O . ALA A 1 290 ? 7.379 10.159 9.121 1.00 86.88 290 ALA A O 1
ATOM 2143 N N . ARG A 1 291 ? 7.995 10.163 6.967 1.00 89.62 291 ARG A N 1
ATOM 2144 C CA . ARG A 1 291 ? 8.341 8.734 6.860 1.00 89.62 291 ARG A CA 1
ATOM 2145 C C . ARG A 1 291 ? 9.662 8.536 6.115 1.00 89.62 291 ARG A C 1
ATOM 2147 O O . ARG A 1 291 ? 9.652 8.125 4.953 1.00 89.62 291 ARG A O 1
ATOM 2154 N N . PRO A 1 292 ? 10.808 8.864 6.735 1.00 93.62 292 PRO A N 1
ATOM 2155 C CA . PRO A 1 292 ? 12.107 8.636 6.102 1.00 93.62 292 PRO A CA 1
ATOM 2156 C C . PRO A 1 292 ? 12.381 7.144 5.844 1.00 93.62 292 PRO A C 1
ATOM 2158 O O . PRO A 1 292 ? 13.110 6.800 4.919 1.00 93.62 292 PRO A O 1
ATOM 2161 N N . ASP A 1 293 ? 11.745 6.244 6.598 1.00 93.06 293 ASP A N 1
ATOM 2162 C CA . ASP A 1 293 ? 11.808 4.794 6.399 1.00 93.06 293 ASP A CA 1
ATOM 2163 C C . ASP A 1 293 ? 11.152 4.318 5.093 1.00 93.06 293 ASP A C 1
ATOM 2165 O O . ASP A 1 293 ? 11.503 3.252 4.586 1.00 93.06 293 ASP A O 1
ATOM 2169 N N . ALA A 1 294 ? 10.225 5.092 4.522 1.00 92.31 294 ALA A N 1
ATOM 2170 C CA . ALA A 1 294 ? 9.578 4.740 3.263 1.00 92.31 294 ALA A CA 1
ATOM 2171 C C . ALA A 1 294 ? 10.551 4.817 2.074 1.00 92.31 294 ALA A C 1
ATOM 2173 O O . ALA A 1 294 ? 10.451 4.005 1.155 1.00 92.31 294 ALA A O 1
ATOM 2174 N N . LEU A 1 295 ? 11.505 5.757 2.092 1.00 94.88 295 LEU A N 1
ATOM 2175 C CA . LEU A 1 295 ? 12.386 6.029 0.953 1.00 94.88 295 LEU A CA 1
ATOM 2176 C C . LEU A 1 295 ? 13.170 4.779 0.504 1.00 94.88 295 LEU A C 1
ATOM 2178 O O . LEU A 1 295 ? 13.051 4.420 -0.670 1.00 94.88 295 LEU A O 1
ATOM 2182 N N . PRO A 1 296 ? 13.901 4.057 1.379 1.00 96.25 296 PRO A N 1
ATOM 2183 C CA . PRO A 1 296 ? 14.625 2.859 0.956 1.00 96.25 296 PRO A CA 1
ATOM 2184 C C . PRO A 1 296 ? 13.712 1.724 0.474 1.00 96.25 296 PRO A C 1
ATOM 2186 O O . PRO A 1 296 ? 14.071 1.011 -0.461 1.00 96.25 296 PRO A O 1
ATOM 2189 N N . GLN A 1 297 ? 12.521 1.570 1.067 1.00 94.31 297 GLN A N 1
ATOM 2190 C CA . GLN A 1 297 ? 11.551 0.546 0.651 1.00 94.31 297 GLN A CA 1
ATOM 2191 C C . GLN A 1 297 ? 11.052 0.808 -0.771 1.00 94.31 297 GLN A C 1
ATOM 2193 O O . GLN A 1 297 ? 11.044 -0.089 -1.610 1.00 94.31 297 GLN A O 1
ATOM 2198 N N . ILE A 1 298 ? 10.668 2.055 -1.045 1.00 95.06 298 ILE A N 1
ATOM 2199 C CA . ILE A 1 298 ? 10.172 2.495 -2.347 1.00 95.06 298 ILE A CA 1
ATOM 2200 C C . ILE A 1 298 ? 11.251 2.320 -3.416 1.00 95.06 298 ILE A C 1
ATOM 2202 O O . ILE A 1 298 ? 10.967 1.785 -4.485 1.00 95.06 298 ILE A O 1
ATOM 2206 N N . VAL A 1 299 ? 12.489 2.731 -3.123 1.00 95.94 299 VAL A N 1
ATOM 2207 C CA . VAL A 1 299 ? 13.626 2.537 -4.033 1.00 95.94 299 VAL A CA 1
ATOM 2208 C C . VAL A 1 299 ? 13.822 1.057 -4.342 1.00 95.94 299 VAL A C 1
ATOM 2210 O O . VAL A 1 299 ? 13.970 0.692 -5.506 1.00 95.94 299 VAL A O 1
ATOM 2213 N N . ALA A 1 300 ? 13.789 0.193 -3.327 1.00 97.12 300 ALA A N 1
ATOM 2214 C CA . ALA A 1 300 ? 13.968 -1.239 -3.525 1.00 97.12 300 ALA A CA 1
ATOM 2215 C C . ALA A 1 300 ? 12.868 -1.854 -4.403 1.00 97.12 300 ALA A C 1
ATOM 2217 O O . ALA A 1 300 ? 13.162 -2.628 -5.316 1.00 97.12 300 ALA A O 1
ATOM 2218 N N . LEU A 1 301 ? 11.611 -1.466 -4.173 1.00 96.88 301 LEU A N 1
ATOM 2219 C CA . LEU A 1 301 ? 10.482 -1.893 -4.997 1.00 96.88 301 LEU A CA 1
ATOM 2220 C C . LEU A 1 301 ? 10.623 -1.388 -6.440 1.00 96.88 301 LEU A C 1
ATOM 2222 O O . LEU A 1 301 ? 10.436 -2.176 -7.366 1.00 96.88 301 LEU A O 1
ATOM 2226 N N . ALA A 1 302 ? 11.009 -0.124 -6.646 1.00 95.38 302 ALA A N 1
ATOM 2227 C CA . ALA A 1 302 ? 11.212 0.465 -7.972 1.00 95.38 302 ALA A CA 1
ATOM 2228 C C . ALA A 1 302 ? 12.350 -0.220 -8.746 1.00 95.38 302 ALA A C 1
ATOM 2230 O O . ALA A 1 302 ? 12.153 -0.609 -9.895 1.00 95.38 302 ALA A O 1
ATOM 2231 N N . ILE A 1 303 ? 13.499 -0.462 -8.100 1.00 95.88 303 ILE A N 1
ATOM 2232 C CA . ILE A 1 303 ? 14.622 -1.198 -8.698 1.00 95.88 303 ILE A CA 1
ATOM 2233 C C . ILE A 1 303 ? 14.167 -2.598 -9.101 1.00 95.88 303 ILE A C 1
ATOM 2235 O O . ILE A 1 303 ? 14.350 -2.981 -10.255 1.00 95.88 303 ILE A O 1
ATOM 2239 N N . ARG A 1 304 ? 13.536 -3.357 -8.190 1.00 96.62 304 ARG A N 1
ATOM 2240 C CA . ARG A 1 304 ? 13.119 -4.738 -8.479 1.00 96.62 304 ARG A CA 1
ATOM 2241 C C . ARG A 1 304 ? 12.102 -4.811 -9.617 1.00 96.62 304 ARG A C 1
ATOM 2243 O O . ARG A 1 304 ? 12.186 -5.726 -10.427 1.00 96.62 304 ARG A O 1
ATOM 2250 N N . SER A 1 305 ? 11.192 -3.840 -9.690 1.00 95.69 305 SER A N 1
ATOM 2251 C CA . SER A 1 305 ? 10.157 -3.725 -10.727 1.00 95.69 305 SER A CA 1
ATOM 2252 C C . SER A 1 305 ? 10.601 -2.974 -11.990 1.00 95.69 305 SER A C 1
ATOM 2254 O O . SER A 1 305 ? 9.783 -2.776 -12.880 1.00 95.69 305 SER A O 1
ATOM 2256 N N . GLY A 1 306 ? 11.870 -2.563 -12.105 1.00 93.38 306 GLY A N 1
ATOM 2257 C CA . GLY A 1 306 ? 12.407 -1.912 -13.306 1.00 93.38 306 GLY A CA 1
ATOM 2258 C C . GLY A 1 306 ? 11.878 -0.499 -13.582 1.00 93.38 306 GLY A C 1
ATOM 2259 O O . GLY A 1 306 ? 11.941 -0.047 -14.725 1.00 93.38 306 GLY A O 1
ATOM 2260 N N . ASN A 1 307 ? 11.348 0.191 -12.572 1.00 92.00 307 ASN A N 1
ATOM 2261 C CA . ASN A 1 307 ? 10.755 1.519 -12.715 1.00 92.00 307 ASN A CA 1
ATOM 2262 C C . ASN A 1 307 ? 11.756 2.643 -12.402 1.00 92.00 307 ASN A C 1
ATOM 2264 O O . ASN A 1 307 ? 12.586 2.525 -11.499 1.00 92.00 307 ASN A O 1
ATOM 2268 N N . GLY A 1 308 ? 11.633 3.763 -13.118 1.00 87.75 308 GLY A N 1
ATOM 2269 C CA . GLY A 1 308 ? 12.267 5.029 -12.740 1.00 87.75 308 GLY A CA 1
ATOM 2270 C C . GLY A 1 308 ? 11.513 5.703 -11.591 1.00 87.75 308 GLY A C 1
ATOM 2271 O O . GLY A 1 308 ? 10.306 5.501 -11.440 1.00 87.75 308 GLY A O 1
ATOM 2272 N N . LEU A 1 309 ? 12.209 6.497 -10.770 1.00 87.56 309 LEU A N 1
ATOM 2273 C CA . LEU A 1 309 ? 11.646 6.981 -9.511 1.00 87.56 309 LEU A CA 1
ATOM 2274 C C . LEU A 1 309 ? 11.926 8.466 -9.238 1.00 87.56 309 LEU A C 1
ATOM 2276 O O . LEU A 1 309 ? 13.070 8.903 -9.105 1.00 87.56 309 LEU A O 1
ATOM 2280 N N . LEU A 1 310 ? 10.847 9.224 -9.049 1.00 88.50 310 LEU A N 1
ATOM 2281 C CA . LEU A 1 310 ? 10.840 10.576 -8.504 1.00 88.50 310 LEU A CA 1
ATOM 2282 C C . LEU A 1 310 ? 10.296 10.543 -7.073 1.00 88.50 310 LEU A C 1
ATOM 2284 O O . LEU A 1 310 ? 9.200 10.051 -6.809 1.00 88.50 310 LEU A O 1
ATOM 2288 N N . LEU A 1 311 ? 11.058 11.094 -6.137 1.00 89.31 311 LEU A N 1
ATOM 2289 C CA . LEU A 1 311 ? 10.723 11.131 -4.720 1.00 89.31 311 LEU A CA 1
ATOM 2290 C C . LEU A 1 311 ? 10.482 12.561 -4.270 1.00 89.31 311 LEU A C 1
ATOM 2292 O O . LEU A 1 311 ? 11.323 13.433 -4.473 1.00 89.31 311 LEU A O 1
ATOM 2296 N N . LYS A 1 312 ? 9.379 12.791 -3.562 1.00 88.75 312 LYS A N 1
ATOM 2297 C CA . LYS A 1 312 ? 9.099 14.061 -2.896 1.00 88.75 312 LYS A CA 1
ATOM 2298 C C . LYS A 1 312 ? 8.776 13.818 -1.427 1.00 88.75 312 LYS A C 1
ATOM 2300 O O . LYS A 1 312 ? 7.626 13.598 -1.055 1.00 88.75 312 LYS A O 1
ATOM 2305 N N . GLY A 1 313 ? 9.806 13.908 -0.591 1.00 87.88 313 GLY A N 1
ATOM 2306 C CA . GLY A 1 313 ? 9.658 13.852 0.861 1.00 87.88 313 GLY A CA 1
ATOM 2307 C C . GLY A 1 313 ? 9.171 15.177 1.458 1.00 87.88 313 GLY A C 1
ATOM 2308 O O . GLY A 1 313 ? 9.368 16.258 0.881 1.00 87.88 313 GLY A O 1
ATOM 2309 N N . GLY A 1 314 ? 8.540 15.106 2.626 1.00 86.81 314 GLY A N 1
ATOM 2310 C CA . GLY A 1 314 ? 8.227 16.271 3.444 1.00 86.81 314 GLY A CA 1
ATOM 2311 C C . GLY A 1 314 ? 9.481 16.919 4.050 1.00 86.81 314 GLY A C 1
ATOM 2312 O O . GLY A 1 314 ? 10.580 16.359 4.054 1.00 86.81 314 GLY A O 1
ATOM 2313 N N . LYS A 1 315 ? 9.337 18.167 4.504 1.00 87.38 315 LYS A N 1
ATOM 2314 C CA . LYS A 1 315 ? 10.472 19.012 4.939 1.00 87.38 315 LYS A CA 1
ATOM 2315 C C . LYS A 1 315 ? 10.983 18.644 6.322 1.00 87.38 315 LYS A C 1
ATOM 2317 O O . LYS A 1 315 ? 12.130 18.920 6.646 1.00 87.38 315 LYS A O 1
ATOM 2322 N N . GLU A 1 316 ? 10.107 18.070 7.127 1.00 90.56 316 GLU A N 1
ATOM 2323 C CA . GLU A 1 316 ? 10.376 17.541 8.456 1.00 90.56 316 GLU A CA 1
ATOM 2324 C C . GLU A 1 316 ? 11.397 16.397 8.438 1.00 90.56 316 GLU A C 1
ATOM 2326 O O . GLU A 1 316 ? 12.075 16.210 9.435 1.00 90.56 316 GLU A O 1
ATOM 2331 N N . ALA A 1 317 ? 11.554 15.692 7.311 1.00 92.56 317 ALA A N 1
ATOM 2332 C CA . ALA A 1 317 ? 12.511 14.595 7.126 1.00 92.56 3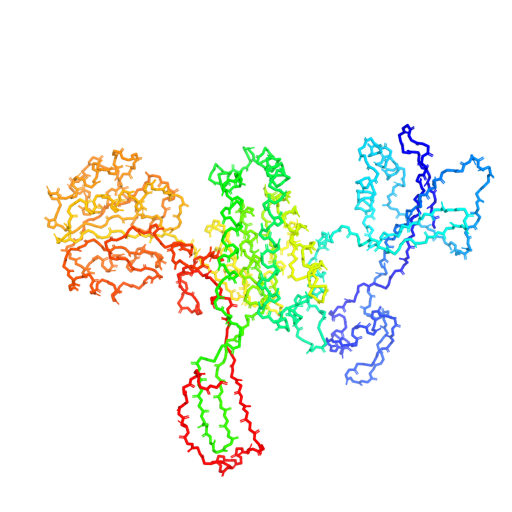17 ALA A CA 1
ATOM 2333 C C . ALA A 1 317 ? 13.648 14.943 6.143 1.00 92.56 317 ALA A C 1
ATOM 2335 O O . ALA A 1 317 ? 14.227 14.053 5.517 1.00 92.56 317 ALA A O 1
ATOM 2336 N N . ALA A 1 318 ? 13.922 16.233 5.915 1.00 89.81 318 ALA A N 1
ATOM 2337 C CA . ALA A 1 318 ? 14.794 16.672 4.826 1.00 89.81 318 ALA A CA 1
ATOM 2338 C C . ALA A 1 318 ? 16.229 16.132 4.932 1.00 89.81 318 ALA A C 1
ATOM 2340 O O . ALA A 1 318 ? 16.773 15.693 3.918 1.00 89.81 318 ALA A O 1
ATOM 2341 N N . ARG A 1 319 ? 16.838 16.133 6.128 1.00 93.81 319 ARG A N 1
ATOM 2342 C CA . ARG A 1 319 ? 18.218 15.646 6.312 1.00 93.81 319 ARG A CA 1
ATOM 2343 C C . ARG A 1 319 ? 18.286 14.134 6.180 1.00 93.81 319 ARG A C 1
ATOM 2345 O O . ARG A 1 319 ? 19.146 13.619 5.473 1.00 93.81 319 ARG A O 1
ATOM 2352 N N . SER A 1 320 ? 17.338 13.444 6.809 1.00 95.50 320 SER A N 1
ATOM 2353 C CA . SER A 1 320 ? 17.201 11.989 6.758 1.00 95.50 320 SER A CA 1
ATOM 2354 C C . SER A 1 320 ? 17.071 11.516 5.309 1.00 95.50 320 SER A C 1
ATOM 2356 O O . SER A 1 320 ? 17.825 10.658 4.860 1.00 95.50 320 SER A O 1
ATOM 2358 N N . ASN A 1 321 ? 16.157 12.127 4.549 1.00 93.00 321 ASN A N 1
ATOM 2359 C CA . ASN A 1 321 ? 15.918 11.778 3.151 1.00 93.00 321 ASN A CA 1
ATOM 2360 C C . ASN A 1 321 ? 17.129 12.081 2.264 1.00 93.00 321 ASN A C 1
ATOM 2362 O O . ASN A 1 321 ? 17.451 11.271 1.401 1.00 93.00 321 ASN A O 1
ATOM 2366 N N . ALA A 1 322 ? 17.802 13.217 2.476 1.00 89.50 322 ALA A N 1
ATOM 2367 C CA . ALA A 1 322 ? 18.993 13.578 1.712 1.00 89.50 322 ALA A CA 1
ATOM 2368 C C . ALA A 1 322 ? 20.140 12.580 1.932 1.00 89.50 322 ALA A C 1
ATOM 2370 O O . ALA A 1 322 ? 20.751 12.139 0.962 1.00 89.50 322 ALA A O 1
ATOM 2371 N N . LEU A 1 323 ? 20.397 12.178 3.182 1.00 95.56 323 LEU A N 1
ATOM 2372 C CA . LEU A 1 323 ? 21.436 11.196 3.493 1.00 95.56 323 LEU A CA 1
ATOM 2373 C C . LEU A 1 323 ? 21.098 9.813 2.922 1.00 95.56 323 LEU A C 1
ATOM 2375 O O . LEU A 1 323 ? 21.928 9.209 2.246 1.00 95.56 323 LEU A O 1
ATOM 2379 N N . LEU A 1 324 ? 19.871 9.327 3.136 1.00 96.69 324 LEU A N 1
ATOM 2380 C CA . LEU A 1 324 ? 19.429 8.036 2.596 1.00 96.69 324 LEU A CA 1
ATOM 2381 C C . LEU A 1 324 ? 19.512 8.003 1.064 1.00 96.69 324 LEU A C 1
ATOM 2383 O O . LEU A 1 324 ? 19.988 7.025 0.490 1.00 96.69 324 LEU A O 1
ATOM 2387 N N . HIS A 1 325 ? 19.087 9.083 0.402 1.00 91.81 325 HIS A N 1
ATOM 2388 C CA . HIS A 1 325 ? 19.200 9.234 -1.048 1.00 91.81 325 HIS A CA 1
ATOM 2389 C C . HIS A 1 325 ? 20.658 9.219 -1.514 1.00 91.81 325 HIS A C 1
ATOM 2391 O O . HIS A 1 325 ? 20.976 8.480 -2.440 1.00 91.81 325 HIS A O 1
ATOM 2397 N N . ALA A 1 326 ? 21.550 9.956 -0.847 1.00 91.50 326 ALA A N 1
ATOM 2398 C CA . ALA A 1 326 ? 22.970 10.001 -1.195 1.00 91.50 326 ALA A CA 1
ATOM 2399 C C . ALA A 1 326 ? 23.655 8.629 -1.068 1.00 91.50 326 ALA A C 1
ATOM 2401 O O . ALA A 1 326 ? 24.418 8.235 -1.951 1.00 91.50 326 ALA A O 1
ATOM 2402 N N . LEU A 1 327 ? 23.351 7.873 -0.006 1.00 95.25 327 LEU A N 1
ATOM 2403 C CA . LEU A 1 327 ? 23.871 6.516 0.187 1.00 95.25 327 LEU A CA 1
ATOM 2404 C C . LEU A 1 327 ? 23.417 5.569 -0.935 1.00 95.25 327 LEU A C 1
ATOM 2406 O O . LEU A 1 327 ? 24.223 4.813 -1.474 1.00 95.25 327 LEU A O 1
ATOM 2410 N N . ILE A 1 328 ? 22.142 5.637 -1.320 1.00 94.19 328 ILE A N 1
ATOM 2411 C CA . ILE A 1 328 ? 21.576 4.836 -2.415 1.00 94.19 328 ILE A CA 1
ATOM 2412 C C . ILE A 1 328 ? 22.187 5.232 -3.762 1.00 94.19 328 ILE A C 1
ATOM 2414 O O . ILE A 1 328 ? 22.591 4.361 -4.529 1.00 94.19 328 ILE A O 1
ATOM 2418 N N . ALA A 1 329 ? 22.278 6.533 -4.042 1.00 87.56 329 ALA A N 1
ATOM 2419 C CA . ALA A 1 329 ? 22.864 7.065 -5.268 1.00 87.56 329 ALA A CA 1
ATOM 2420 C C . ALA A 1 329 ? 24.302 6.568 -5.461 1.00 87.56 329 ALA A C 1
ATOM 2422 O O . ALA A 1 329 ? 24.649 6.084 -6.536 1.00 87.56 329 ALA A O 1
ATOM 2423 N N . ARG A 1 330 ? 25.102 6.581 -4.389 1.00 91.25 330 ARG A N 1
ATOM 2424 C CA . ARG A 1 330 ? 26.461 6.036 -4.395 1.00 91.25 330 ARG A CA 1
ATOM 2425 C C . ARG A 1 330 ? 26.493 4.551 -4.760 1.00 91.25 330 ARG A C 1
ATOM 2427 O O . ARG A 1 330 ? 27.323 4.147 -5.568 1.00 91.25 330 ARG A O 1
ATOM 2434 N N . VAL A 1 331 ? 25.591 3.738 -4.204 1.00 95.06 331 VAL A N 1
ATOM 2435 C CA . VAL A 1 331 ? 25.511 2.309 -4.555 1.00 95.06 331 VAL A CA 1
ATOM 2436 C C . VAL A 1 331 ? 25.174 2.124 -6.036 1.00 95.06 331 VAL A C 1
ATOM 2438 O O . VAL A 1 331 ? 25.772 1.270 -6.688 1.00 95.06 331 VAL A O 1
ATOM 2441 N N . LEU A 1 332 ? 24.253 2.923 -6.582 1.00 88.38 332 LEU A N 1
ATOM 2442 C CA . LEU A 1 332 ? 23.897 2.866 -8.003 1.00 88.38 332 LEU A CA 1
ATOM 2443 C C . LEU A 1 332 ? 25.084 3.232 -8.903 1.00 88.38 332 LEU A C 1
ATOM 2445 O O . LEU A 1 332 ? 25.373 2.493 -9.841 1.00 88.38 332 LEU A O 1
ATOM 2449 N N . ASP A 1 333 ? 25.810 4.305 -8.588 1.00 88.19 333 ASP A N 1
ATOM 2450 C CA . ASP A 1 333 ? 26.991 4.724 -9.353 1.00 88.19 333 ASP A CA 1
ATOM 2451 C C . ASP A 1 333 ? 28.134 3.699 -9.283 1.00 88.19 333 ASP A C 1
ATOM 2453 O O . ASP A 1 333 ? 28.834 3.487 -10.271 1.00 88.19 333 ASP A O 1
ATOM 2457 N N . GLU A 1 334 ? 28.325 3.033 -8.140 1.00 89.88 334 GLU A N 1
ATOM 2458 C CA . GLU A 1 334 ? 29.381 2.029 -7.963 1.00 89.88 334 GLU A CA 1
ATOM 2459 C C . GLU A 1 334 ? 29.039 0.677 -8.609 1.00 89.88 334 GLU A C 1
ATOM 2461 O O . GLU A 1 334 ? 29.924 0.002 -9.141 1.00 89.88 334 GLU A O 1
ATOM 2466 N N . ARG A 1 335 ? 27.776 0.237 -8.529 1.00 91.56 335 ARG A N 1
ATOM 2467 C CA . ARG A 1 335 ? 27.359 -1.110 -8.958 1.00 91.56 335 ARG A CA 1
ATOM 2468 C C . ARG A 1 335 ? 26.836 -1.153 -10.383 1.00 91.56 335 ARG A C 1
ATOM 2470 O O . ARG A 1 335 ? 27.091 -2.127 -11.083 1.00 91.56 335 ARG A O 1
ATOM 2477 N N . VAL A 1 336 ? 26.113 -0.120 -10.806 1.00 88.75 336 VAL A N 1
ATOM 2478 C CA . VAL A 1 336 ? 25.443 -0.058 -12.110 1.00 88.75 336 VAL A CA 1
ATOM 2479 C C . VAL A 1 336 ? 25.619 1.327 -12.750 1.00 88.75 336 VAL A C 1
ATOM 2481 O O . VAL A 1 336 ? 24.636 2.034 -12.970 1.00 88.75 336 VAL A O 1
ATOM 2484 N N . PRO A 1 337 ? 26.853 1.727 -13.128 1.00 83.12 337 PRO A N 1
ATOM 2485 C CA . PRO A 1 337 ? 27.135 3.072 -13.649 1.00 83.12 337 PRO A CA 1
ATOM 2486 C C . PRO A 1 337 ? 26.319 3.457 -14.893 1.00 83.12 337 PRO A C 1
ATOM 2488 O O . PRO A 1 337 ? 26.085 4.634 -15.144 1.00 83.12 337 PRO A O 1
ATOM 2491 N N . ALA A 1 338 ? 25.890 2.467 -15.686 1.00 76.50 338 ALA A N 1
ATOM 2492 C CA . ALA A 1 338 ? 25.032 2.681 -16.853 1.00 76.50 338 ALA A CA 1
ATOM 2493 C C . ALA A 1 338 ? 23.611 3.146 -16.479 1.00 76.50 338 ALA A C 1
ATOM 2495 O O . ALA A 1 338 ? 22.961 3.817 -17.273 1.00 76.50 338 ALA A O 1
ATOM 2496 N N . VAL A 1 339 ? 23.140 2.785 -15.282 1.00 81.06 339 VAL A N 1
ATOM 2497 C CA . VAL A 1 339 ? 21.894 3.277 -14.682 1.00 81.06 339 VAL A CA 1
ATOM 2498 C C . VAL A 1 339 ? 22.164 4.594 -13.953 1.00 81.06 339 VAL A C 1
ATOM 2500 O O . VAL A 1 339 ? 21.504 5.595 -14.222 1.00 81.06 339 VAL A O 1
ATOM 2503 N N . GLY A 1 340 ? 23.170 4.589 -13.071 1.00 75.94 340 GLY A N 1
ATOM 2504 C CA . GLY A 1 340 ? 23.637 5.748 -12.313 1.00 75.94 340 GLY A CA 1
ATOM 2505 C C . GLY A 1 340 ? 22.638 6.294 -11.285 1.00 75.94 340 GLY A C 1
ATOM 2506 O O . GLY A 1 340 ? 21.491 5.853 -11.169 1.00 75.94 340 GLY A O 1
ATOM 2507 N N . ALA A 1 341 ? 23.076 7.304 -10.536 1.00 73.88 341 ALA A N 1
ATOM 2508 C CA . ALA A 1 341 ? 22.282 7.977 -9.507 1.00 73.88 341 ALA A CA 1
ATOM 2509 C C . ALA A 1 341 ? 20.992 8.640 -10.031 1.00 73.88 341 ALA A C 1
ATOM 2511 O O . ALA A 1 341 ? 20.056 8.854 -9.261 1.00 73.88 341 ALA A O 1
ATOM 2512 N N . GLY A 1 342 ? 20.922 8.951 -11.332 1.00 68.81 342 GLY A N 1
ATOM 2513 C CA . GLY A 1 342 ? 19.773 9.609 -11.970 1.00 68.81 342 GLY A CA 1
ATOM 2514 C C . GLY A 1 342 ? 18.469 8.804 -11.932 1.00 68.81 342 GLY A C 1
ATOM 2515 O O . GLY A 1 342 ? 17.396 9.403 -12.017 1.00 68.81 342 GLY A O 1
ATOM 2516 N N . LEU A 1 343 ? 18.550 7.482 -11.721 1.00 76.19 343 LEU A N 1
ATOM 2517 C CA . LEU A 1 343 ? 17.385 6.601 -11.593 1.00 76.19 343 LEU A CA 1
ATOM 2518 C C . LEU A 1 343 ? 16.431 7.046 -10.476 1.00 76.19 343 LEU A C 1
ATOM 2520 O O . LEU A 1 343 ? 15.211 6.923 -10.612 1.00 76.19 343 LEU A O 1
ATOM 2524 N N . VAL A 1 344 ? 16.998 7.527 -9.365 1.00 81.75 344 VAL A N 1
ATOM 2525 C CA . VAL A 1 344 ? 16.262 7.971 -8.181 1.00 81.75 344 VAL A CA 1
ATOM 2526 C C . VAL A 1 344 ? 16.519 9.458 -7.995 1.00 81.75 344 VAL A C 1
ATOM 2528 O O . VAL A 1 344 ? 17.594 9.859 -7.559 1.00 81.75 344 VAL A O 1
ATOM 2531 N N . SER A 1 345 ? 15.522 10.292 -8.274 1.00 82.50 345 SER A N 1
ATOM 2532 C CA . SER A 1 345 ? 15.634 11.742 -8.084 1.00 82.50 345 SER A CA 1
ATOM 2533 C C . SER A 1 345 ? 14.865 12.194 -6.845 1.00 82.50 345 SER A C 1
ATOM 2535 O O . SER A 1 345 ? 13.665 11.947 -6.736 1.00 82.50 345 SER A O 1
ATOM 2537 N N . LEU A 1 346 ? 15.538 12.887 -5.920 1.00 82.31 346 LEU A N 1
ATOM 2538 C CA . LEU A 1 346 ? 14.915 13.481 -4.736 1.00 82.31 346 LEU A CA 1
ATOM 2539 C C . LEU A 1 346 ? 14.614 14.966 -4.967 1.00 82.31 346 LEU A C 1
ATOM 2541 O O . LEU A 1 346 ? 15.506 15.794 -5.133 1.00 82.31 346 LEU A O 1
ATOM 2545 N N . VAL A 1 347 ? 13.333 15.305 -4.928 1.00 79.25 347 VAL A N 1
ATOM 2546 C CA . VAL A 1 347 ? 12.817 16.654 -5.134 1.00 79.25 347 VAL A CA 1
ATOM 2547 C C . VAL A 1 347 ? 12.754 17.393 -3.793 1.00 79.25 347 VAL A C 1
ATOM 2549 O O . VAL A 1 347 ? 12.062 16.967 -2.866 1.00 79.25 347 VAL A O 1
ATOM 2552 N N . THR A 1 348 ? 13.473 18.512 -3.667 1.00 66.25 348 THR A N 1
ATOM 2553 C CA . THR A 1 348 ? 13.673 19.208 -2.379 1.00 66.25 348 THR A CA 1
ATOM 2554 C C . THR A 1 348 ? 12.964 20.560 -2.258 1.00 66.25 348 THR A C 1
ATOM 2556 O O . THR A 1 348 ? 12.914 21.121 -1.160 1.00 66.25 348 THR A O 1
ATOM 2559 N N . SER A 1 349 ? 12.421 21.122 -3.342 1.00 56.84 349 SER A N 1
ATOM 2560 C CA . SER A 1 349 ? 11.900 22.493 -3.350 1.00 56.84 349 SER A CA 1
ATOM 2561 C C . SER A 1 349 ? 10.403 22.583 -2.975 1.00 56.84 349 SER A C 1
ATOM 2563 O O . SER A 1 349 ? 9.673 21.588 -2.920 1.00 56.84 349 SER A O 1
ATOM 2565 N N . ARG A 1 350 ? 9.968 23.784 -2.555 1.00 45.62 350 ARG A N 1
ATOM 2566 C CA . ARG A 1 350 ? 8.659 24.050 -1.917 1.00 45.62 350 ARG A CA 1
ATOM 2567 C C . ARG A 1 350 ? 7.480 24.053 -2.887 1.00 45.62 350 ARG A C 1
ATOM 2569 O O . ARG A 1 350 ? 6.393 23.658 -2.473 1.00 45.62 350 ARG A O 1
ATOM 2576 N N . ASP A 1 351 ? 7.713 24.469 -4.125 1.00 49.59 351 ASP A N 1
ATOM 2577 C CA . ASP A 1 351 ? 6.667 24.889 -5.067 1.00 49.59 351 ASP A CA 1
ATOM 2578 C C . ASP A 1 351 ? 6.396 23.824 -6.152 1.00 49.59 351 ASP A C 1
ATOM 2580 O O . ASP A 1 351 ? 5.896 24.122 -7.233 1.00 49.59 351 ASP A O 1
ATOM 2584 N N . GLU A 1 352 ? 6.758 22.565 -5.878 1.00 65.75 352 GLU A N 1
ATOM 2585 C CA . GLU A 1 352 ? 6.915 21.533 -6.911 1.00 65.75 352 GLU A CA 1
ATOM 2586 C C . GLU A 1 352 ? 5.836 20.449 -6.939 1.00 65.75 352 GLU A C 1
ATOM 2588 O O . GLU A 1 352 ? 5.763 19.760 -7.947 1.00 65.75 352 GLU A O 1
ATOM 2593 N N . ILE A 1 353 ? 4.962 20.295 -5.930 1.00 77.44 353 ILE A N 1
ATOM 2594 C CA . ILE A 1 353 ? 3.910 19.257 -6.012 1.00 77.44 353 ILE A CA 1
ATOM 2595 C C . ILE A 1 353 ? 2.957 19.564 -7.175 1.00 77.44 353 ILE A C 1
ATOM 2597 O O . ILE A 1 353 ? 2.817 18.735 -8.064 1.00 77.44 353 ILE A O 1
ATOM 2601 N N . ASP A 1 354 ? 2.392 20.773 -7.246 1.00 82.19 354 ASP A N 1
ATOM 2602 C CA . ASP A 1 354 ? 1.512 21.176 -8.357 1.00 82.19 354 ASP A CA 1
ATOM 2603 C C . ASP A 1 354 ? 2.187 21.085 -9.730 1.00 82.19 354 ASP A C 1
ATOM 2605 O O . ASP A 1 354 ? 1.526 20.843 -10.737 1.00 82.19 354 ASP A O 1
ATOM 2609 N N . ALA A 1 355 ? 3.496 21.333 -9.793 1.00 79.88 355 ALA A N 1
ATOM 2610 C CA . ALA A 1 355 ? 4.250 21.220 -11.032 1.00 79.88 355 ALA A CA 1
ATOM 2611 C C . ALA A 1 355 ? 4.449 19.755 -11.434 1.00 79.88 355 ALA A C 1
ATOM 2613 O O . ALA A 1 355 ? 4.186 19.406 -12.578 1.00 79.88 355 ALA A O 1
ATOM 2614 N N . LEU A 1 356 ? 4.856 18.903 -10.489 1.00 82.06 356 LEU A N 1
ATOM 2615 C CA . LEU A 1 356 ? 5.033 17.466 -10.689 1.00 82.06 356 LEU A CA 1
ATOM 2616 C C . LEU A 1 356 ? 3.721 16.791 -11.098 1.00 82.06 356 LEU A C 1
ATOM 2618 O O . LEU A 1 356 ? 3.703 15.987 -12.021 1.00 82.06 356 LEU A O 1
ATOM 2622 N N . LEU A 1 357 ? 2.608 17.165 -10.465 1.00 87.06 357 LEU A N 1
ATOM 2623 C CA . LEU A 1 357 ? 1.282 16.618 -10.757 1.00 87.06 357 LEU A CA 1
ATOM 2624 C C . LEU A 1 357 ? 0.746 16.990 -12.152 1.00 87.06 357 LEU A C 1
ATOM 2626 O O . LEU A 1 357 ? -0.263 16.424 -12.575 1.00 87.06 357 LEU A O 1
ATOM 2630 N N . LYS A 1 358 ? 1.401 17.912 -12.869 1.00 85.81 358 LYS A N 1
ATOM 2631 C CA . LYS A 1 358 ? 1.076 18.292 -14.256 1.00 85.81 358 LYS A CA 1
ATOM 2632 C C . LYS A 1 358 ? 1.919 17.566 -15.303 1.00 85.81 358 LYS A C 1
ATOM 2634 O O . LYS A 1 358 ? 1.737 17.830 -16.484 1.00 85.81 358 LYS A O 1
ATOM 2639 N N . LEU A 1 359 ? 2.845 16.705 -14.889 1.00 82.94 359 LEU A N 1
ATOM 2640 C CA . LEU A 1 359 ? 3.723 15.965 -15.793 1.00 82.94 359 LEU A CA 1
ATOM 2641 C C . LEU A 1 359 ? 3.078 14.634 -16.216 1.00 82.94 359 LEU A C 1
ATOM 2643 O O . LEU A 1 359 ? 3.705 13.584 -16.101 1.00 82.94 359 LEU A O 1
ATOM 2647 N N . ASP A 1 360 ? 1.820 14.663 -16.682 1.00 82.44 360 ASP A N 1
ATOM 2648 C CA . ASP A 1 360 ? 1.097 13.480 -17.192 1.00 82.44 360 ASP A CA 1
ATOM 2649 C C . ASP A 1 360 ? 1.646 12.948 -18.527 1.00 82.44 360 ASP A C 1
ATOM 2651 O O . ASP A 1 360 ? 1.191 11.920 -19.021 1.00 82.44 360 ASP A O 1
ATOM 2655 N N . ASP A 1 361 ? 2.644 13.627 -19.094 1.00 74.75 361 ASP A N 1
ATOM 2656 C CA . ASP A 1 361 ? 3.447 13.191 -20.235 1.00 74.75 361 ASP A CA 1
ATOM 2657 C C . ASP A 1 361 ? 4.740 12.455 -19.841 1.00 74.75 361 ASP A C 1
ATOM 2659 O O . ASP A 1 361 ? 5.380 11.860 -20.705 1.00 74.75 361 ASP A O 1
ATOM 2663 N N . VAL A 1 362 ? 5.136 12.506 -18.564 1.00 76.31 362 VAL A N 1
ATOM 2664 C CA . VAL A 1 362 ? 6.388 11.925 -18.041 1.00 76.31 362 VAL A CA 1
ATOM 2665 C C . VAL A 1 362 ? 6.130 10.875 -16.964 1.00 76.31 362 VAL A C 1
ATOM 2667 O O . VAL A 1 362 ? 6.873 9.909 -16.857 1.00 76.31 362 VAL A O 1
ATOM 2670 N N . ILE A 1 363 ? 5.154 11.117 -16.091 1.00 84.00 363 ILE A N 1
ATOM 2671 C CA . ILE A 1 363 ? 4.920 10.326 -14.885 1.00 84.00 363 ILE A CA 1
ATOM 2672 C C . ILE A 1 363 ? 3.723 9.418 -15.135 1.00 84.00 363 ILE A C 1
ATOM 2674 O O . ILE A 1 363 ? 2.622 9.897 -15.399 1.00 84.00 363 ILE A O 1
ATOM 2678 N N . ASP A 1 364 ? 3.932 8.114 -14.987 1.00 89.62 364 ASP A N 1
ATOM 2679 C CA . ASP A 1 364 ? 2.918 7.099 -15.274 1.00 89.62 364 ASP A CA 1
ATOM 2680 C C . ASP A 1 364 ? 2.041 6.775 -14.058 1.00 89.62 364 ASP A C 1
ATOM 2682 O O . ASP A 1 364 ? 0.888 6.362 -14.206 1.00 89.62 364 ASP A O 1
ATOM 2686 N N . LEU A 1 365 ? 2.574 6.948 -12.842 1.00 95.25 365 LEU A N 1
ATOM 2687 C CA . LEU A 1 365 ? 1.848 6.669 -11.602 1.00 95.25 365 LEU A CA 1
ATOM 2688 C C . LEU A 1 365 ? 2.302 7.571 -10.452 1.00 95.25 365 LEU A C 1
ATOM 2690 O O . LEU A 1 365 ? 3.496 7.680 -10.167 1.00 95.25 365 LEU A O 1
ATOM 2694 N N . VAL A 1 366 ? 1.339 8.147 -9.728 1.00 95.12 366 VAL A N 1
ATOM 2695 C CA . VAL A 1 366 ? 1.580 8.849 -8.460 1.00 95.12 366 VAL A CA 1
ATOM 2696 C C . VAL A 1 366 ? 1.129 7.993 -7.281 1.00 95.12 366 VAL A C 1
ATOM 2698 O O . VAL A 1 366 ? 0.015 7.471 -7.272 1.00 95.12 366 VAL A O 1
ATOM 2701 N N . ILE A 1 367 ? 1.964 7.897 -6.246 1.00 95.38 367 ILE A N 1
ATOM 2702 C CA . ILE A 1 367 ? 1.631 7.202 -4.996 1.00 95.38 367 ILE A CA 1
ATOM 2703 C C . ILE A 1 367 ? 1.824 8.160 -3.812 1.00 95.38 367 ILE A C 1
ATOM 2705 O O . ILE A 1 367 ? 2.961 8.453 -3.426 1.00 95.38 367 ILE A O 1
ATOM 2709 N N . PRO A 1 368 ? 0.737 8.682 -3.222 1.00 93.06 368 PRO A N 1
ATOM 2710 C CA . PRO A 1 368 ? 0.811 9.469 -2.003 1.00 93.06 368 PRO A CA 1
ATOM 2711 C C . PRO A 1 368 ? 0.909 8.575 -0.757 1.00 93.06 368 PRO A C 1
ATOM 2713 O O . PRO A 1 368 ? 0.118 7.655 -0.563 1.00 93.06 368 PRO A O 1
ATOM 2716 N N . ARG A 1 369 ? 1.853 8.884 0.137 1.00 89.31 369 ARG A N 1
ATOM 2717 C CA . ARG A 1 369 ? 2.004 8.280 1.473 1.00 89.31 369 ARG A CA 1
ATOM 2718 C C . ARG A 1 369 ? 2.007 9.372 2.542 1.00 89.31 369 ARG A C 1
ATOM 2720 O O . ARG A 1 369 ? 3.055 9.834 2.986 1.00 89.31 369 ARG A O 1
ATOM 2727 N N . GLY A 1 370 ? 0.821 9.773 2.978 1.00 85.31 370 GLY A N 1
ATOM 2728 C CA . GLY A 1 370 ? 0.642 10.809 3.995 1.00 85.31 370 GLY A CA 1
ATOM 2729 C C . GLY A 1 370 ? -0.755 10.765 4.598 1.00 85.31 370 GLY A C 1
ATOM 2730 O O . GLY A 1 370 ? -1.399 9.719 4.586 1.00 85.31 370 GLY A O 1
ATOM 2731 N N . GLY A 1 371 ? -1.209 11.885 5.157 1.00 83.31 371 GLY A N 1
ATOM 2732 C CA . GLY A 1 371 ? -2.579 11.988 5.668 1.00 83.31 371 GLY A CA 1
ATOM 2733 C C . GLY A 1 371 ? -3.637 12.059 4.558 1.00 83.31 371 GLY A C 1
ATOM 2734 O O . GLY A 1 371 ? -3.334 12.422 3.419 1.00 83.31 371 GLY A O 1
ATOM 2735 N N . ASN A 1 372 ? -4.896 11.799 4.920 1.00 83.56 372 ASN A N 1
ATOM 2736 C CA . ASN A 1 372 ? -6.055 11.784 4.013 1.00 83.56 372 ASN A CA 1
ATOM 2737 C C . ASN A 1 372 ? -6.175 13.090 3.206 1.00 83.56 372 ASN A C 1
ATOM 2739 O O . ASN A 1 372 ? -6.516 13.067 2.024 1.00 83.56 372 ASN A O 1
ATOM 2743 N N . ALA A 1 373 ? -5.828 14.232 3.814 1.00 85.56 373 ALA A N 1
ATOM 2744 C CA . ALA A 1 373 ? -5.835 15.540 3.156 1.00 85.56 373 ALA A CA 1
ATOM 2745 C C . ALA A 1 373 ? -4.842 15.627 1.983 1.00 85.56 373 ALA A C 1
ATOM 2747 O O . ALA A 1 373 ? -5.202 16.139 0.924 1.00 85.56 373 ALA A O 1
ATOM 2748 N N . LEU A 1 374 ? -3.622 15.099 2.143 1.00 87.50 374 LEU A N 1
ATOM 2749 C CA . LEU A 1 374 ? -2.618 15.067 1.075 1.00 87.50 374 LEU A CA 1
ATOM 2750 C C . LEU A 1 374 ? -3.069 14.146 -0.060 1.00 87.50 374 LEU A C 1
ATOM 2752 O O . LEU A 1 374 ? -3.018 14.539 -1.225 1.00 87.50 374 LEU A O 1
ATOM 2756 N N . VAL A 1 375 ? -3.518 12.934 0.283 1.00 89.44 375 VAL A N 1
ATOM 2757 C CA . VAL A 1 375 ? -3.983 11.947 -0.701 1.00 89.44 375 VAL A CA 1
ATOM 2758 C C . VAL A 1 375 ? -5.147 12.518 -1.506 1.00 89.44 375 VAL A C 1
ATOM 2760 O O . VAL A 1 375 ? -5.098 12.518 -2.735 1.00 89.44 375 VAL A O 1
ATOM 2763 N N . SER A 1 376 ? -6.143 13.079 -0.817 1.00 89.00 376 SER A N 1
ATOM 2764 C CA . SER A 1 376 ? -7.304 13.711 -1.443 1.00 89.00 376 SER A CA 1
ATOM 2765 C C . SER A 1 376 ? -6.877 14.859 -2.348 1.00 89.00 376 SER A C 1
ATOM 2767 O O . SER A 1 376 ? -7.295 14.918 -3.499 1.00 89.00 376 SER A O 1
ATOM 2769 N N . TYR A 1 377 ? -6.012 15.758 -1.878 1.00 91.00 377 TYR A N 1
ATOM 2770 C CA . TYR A 1 377 ? -5.520 16.862 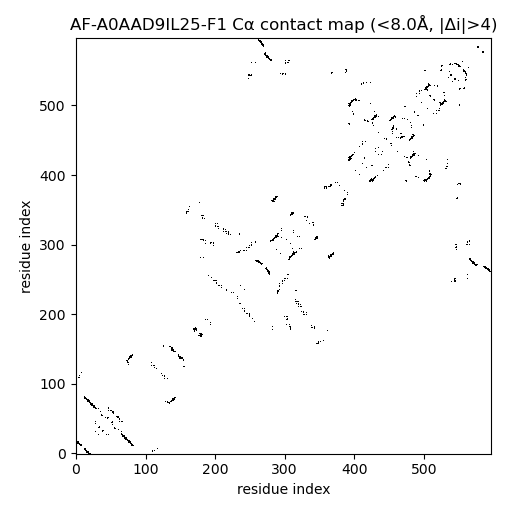-2.698 1.00 91.00 377 TYR A CA 1
ATOM 2771 C C . TYR A 1 377 ? -4.846 16.365 -3.985 1.00 91.00 377 TYR A C 1
ATOM 2773 O O . TYR A 1 377 ? -5.178 16.857 -5.062 1.00 91.00 377 TYR A O 1
ATOM 2781 N N . ILE A 1 378 ? -3.974 15.355 -3.904 1.00 92.06 378 ILE A N 1
ATOM 2782 C CA . ILE A 1 378 ? -3.295 14.792 -5.079 1.00 92.06 378 ILE A CA 1
ATOM 2783 C C . ILE A 1 378 ? -4.306 14.165 -6.041 1.00 92.06 378 ILE A C 1
ATOM 2785 O O . ILE A 1 378 ? -4.282 14.500 -7.222 1.00 92.06 378 ILE A O 1
ATOM 2789 N N . GLN A 1 379 ? -5.243 13.350 -5.548 1.00 90.31 379 GLN A N 1
ATOM 2790 C CA . GLN A 1 379 ? -6.286 12.724 -6.371 1.00 90.31 379 GLN A CA 1
ATOM 2791 C C . GLN A 1 379 ? -7.121 13.738 -7.168 1.00 90.31 379 GLN A C 1
ATOM 2793 O O . GLN A 1 379 ? -7.524 13.444 -8.289 1.00 90.31 379 GLN A O 1
ATOM 2798 N N . HIS A 1 380 ? -7.361 14.933 -6.620 1.00 89.62 380 HIS A N 1
ATOM 2799 C CA . HIS A 1 380 ? -8.133 15.981 -7.295 1.00 89.62 380 HIS A CA 1
ATOM 2800 C C . HIS A 1 380 ? -7.285 16.913 -8.177 1.00 89.62 380 HIS A C 1
ATOM 2802 O O . HIS A 1 380 ? -7.848 17.687 -8.950 1.00 89.62 380 HIS A O 1
ATOM 2808 N N . SER A 1 381 ? -5.953 16.864 -8.068 1.00 91.25 381 SER A N 1
ATOM 2809 C CA . SER A 1 381 ? -5.050 17.859 -8.673 1.00 91.25 381 SER A CA 1
ATOM 2810 C C . SER A 1 381 ? -4.216 17.326 -9.839 1.00 91.25 381 SER A C 1
ATOM 2812 O O . SER A 1 381 ? -3.413 18.072 -10.397 1.00 91.25 381 SER A O 1
ATOM 2814 N N . THR A 1 382 ? -4.384 16.059 -10.230 1.00 92.25 382 THR A N 1
ATOM 2815 C CA . THR A 1 382 ? -3.605 15.441 -11.311 1.00 92.25 382 THR A CA 1
ATOM 2816 C C . THR A 1 382 ? -4.459 14.632 -12.283 1.00 92.25 382 THR A C 1
ATOM 2818 O O . THR A 1 382 ? -5.537 14.149 -11.945 1.00 92.25 382 THR A O 1
ATOM 2821 N N . ARG A 1 383 ? -3.951 14.482 -13.510 1.00 93.19 383 ARG A N 1
ATOM 2822 C CA . ARG A 1 383 ? -4.455 13.532 -14.513 1.00 93.19 383 ARG A CA 1
ATOM 2823 C C . ARG A 1 383 ? -3.680 12.215 -14.510 1.00 93.19 383 ARG A C 1
ATOM 2825 O O . ARG A 1 383 ? -4.128 11.259 -15.139 1.00 93.19 383 ARG A O 1
ATOM 2832 N N . ILE A 1 384 ? -2.538 12.179 -13.826 1.00 94.00 384 ILE A N 1
ATOM 2833 C CA . ILE A 1 384 ? -1.733 10.974 -13.668 1.00 94.00 384 ILE A CA 1
ATOM 2834 C C . ILE A 1 384 ? -2.539 9.978 -12.819 1.00 94.00 384 ILE A C 1
ATOM 2836 O O . ILE A 1 384 ? -3.149 10.389 -11.828 1.00 94.00 384 ILE A O 1
ATOM 2840 N N . PRO A 1 385 ? -2.565 8.679 -13.156 1.00 95.25 385 PRO A N 1
ATOM 2841 C CA . PRO A 1 385 ? -3.151 7.671 -12.284 1.00 95.25 385 PRO A CA 1
ATOM 2842 C C . PRO A 1 385 ? -2.598 7.773 -10.854 1.00 95.25 385 PRO A C 1
ATOM 2844 O O . PRO A 1 385 ? -1.392 7.916 -10.648 1.00 95.25 385 PRO A O 1
ATOM 2847 N N . VAL A 1 386 ? -3.482 7.697 -9.857 1.00 95.12 386 VAL A N 1
ATOM 2848 C CA . VAL A 1 386 ? -3.108 7.758 -8.438 1.00 95.12 386 VAL A CA 1
ATOM 2849 C C . VAL A 1 386 ? -3.420 6.425 -7.774 1.00 95.12 386 VAL A C 1
ATOM 2851 O O . VAL A 1 386 ? -4.564 5.971 -7.809 1.00 95.12 386 VAL A O 1
ATOM 2854 N N . LEU A 1 387 ? -2.420 5.816 -7.138 1.00 94.38 387 LEU A N 1
ATOM 2855 C CA . LEU A 1 387 ? -2.572 4.591 -6.352 1.00 94.38 387 LEU A CA 1
ATOM 2856 C C . LEU A 1 387 ? -2.415 4.908 -4.866 1.00 94.38 387 LEU A C 1
ATOM 2858 O O . LEU A 1 387 ? -1.389 5.420 -4.434 1.00 94.38 387 LEU A O 1
ATOM 2862 N N . GLY A 1 388 ? -3.435 4.582 -4.078 1.00 88.88 388 GLY A N 1
ATOM 2863 C CA . GLY A 1 388 ? -3.456 4.792 -2.634 1.00 88.88 388 GLY A CA 1
ATOM 2864 C C . GLY A 1 388 ? -4.864 4.622 -2.072 1.00 88.88 388 GLY A C 1
ATOM 2865 O O . GLY A 1 388 ? -5.760 4.118 -2.754 1.00 88.88 388 GLY A O 1
ATOM 2866 N N . HIS A 1 389 ? -5.072 5.081 -0.843 1.00 86.25 389 HIS A N 1
ATOM 2867 C CA . HIS A 1 389 ? -6.386 5.138 -0.212 1.00 86.25 389 HIS A CA 1
ATOM 2868 C C . HIS A 1 389 ? -6.561 6.491 0.481 1.00 86.25 389 HIS A C 1
ATOM 2870 O O . HIS A 1 389 ? -5.614 7.024 1.058 1.00 86.25 389 HIS A O 1
ATOM 2876 N N . ALA A 1 390 ? -7.768 7.053 0.401 1.00 80.12 390 ALA A N 1
ATOM 2877 C CA . ALA A 1 390 ? -8.078 8.315 1.062 1.00 80.12 390 ALA A CA 1
ATOM 2878 C C . ALA A 1 390 ? -8.491 8.115 2.523 1.00 80.12 390 ALA A C 1
ATOM 2880 O O . ALA A 1 390 ? -8.125 8.956 3.321 1.00 80.12 390 ALA A O 1
ATOM 2881 N N . ASP A 1 391 ? -9.169 7.009 2.863 1.00 85.94 391 ASP A N 1
ATOM 2882 C CA . ASP A 1 391 ? -9.722 6.744 4.201 1.00 85.94 391 ASP A CA 1
ATOM 2883 C C . ASP A 1 391 ? -9.509 5.276 4.627 1.00 85.94 391 ASP A C 1
ATOM 2885 O O . ASP A 1 391 ? -9.446 4.374 3.780 1.00 85.94 391 ASP A O 1
ATOM 2889 N N . GLY A 1 392 ? -9.454 5.034 5.937 1.00 92.19 392 GLY A N 1
ATOM 2890 C CA . GLY A 1 392 ? -9.225 3.736 6.585 1.00 92.19 392 GLY A CA 1
ATOM 2891 C C . GLY A 1 392 ? -10.349 3.274 7.524 1.00 92.19 392 GLY A C 1
ATOM 2892 O O . GLY A 1 392 ? -10.086 2.911 8.665 1.00 92.19 392 GLY A O 1
ATOM 2893 N N . ILE A 1 393 ? -11.612 3.292 7.084 1.00 97.62 393 ILE A N 1
ATOM 2894 C CA . ILE A 1 393 ? -12.763 2.902 7.920 1.00 97.62 393 ILE A CA 1
ATOM 2895 C C . ILE A 1 393 ? -12.978 1.390 7.811 1.00 97.62 393 ILE A C 1
ATOM 2897 O O . ILE A 1 393 ? -13.644 0.923 6.886 1.00 97.62 393 ILE A O 1
ATOM 2901 N N . CYS A 1 394 ? -12.386 0.649 8.748 1.00 98.69 394 CYS A N 1
ATOM 2902 C CA . CYS A 1 394 ? -12.407 -0.814 8.798 1.00 98.69 394 CYS A CA 1
ATOM 2903 C C . CYS A 1 394 ? -13.399 -1.340 9.847 1.00 98.69 394 CYS A C 1
ATOM 2905 O O . CYS A 1 394 ? -13.561 -0.724 10.906 1.00 98.69 394 CYS A O 1
ATOM 2907 N N . HIS A 1 395 ? -14.000 -2.506 9.604 1.00 98.88 395 HIS A N 1
ATOM 2908 C CA . HIS A 1 395 ? -14.954 -3.135 10.520 1.00 98.88 395 HIS A CA 1
ATOM 2909 C C . HIS A 1 395 ? -14.471 -4.482 11.051 1.00 98.88 395 HIS A C 1
ATOM 2911 O O . HIS A 1 395 ? -13.784 -5.246 10.370 1.00 98.88 395 HIS A O 1
ATOM 2917 N N . VAL A 1 396 ? -14.925 -4.806 12.262 1.00 98.94 396 VAL A N 1
ATOM 2918 C CA . VAL A 1 396 ? -14.920 -6.173 12.796 1.00 98.94 396 VAL A CA 1
ATOM 2919 C C . VAL A 1 396 ? -16.354 -6.574 13.109 1.00 98.94 396 VAL A C 1
ATOM 2921 O O . VAL A 1 396 ? -16.973 -6.004 14.005 1.00 98.94 396 VAL A O 1
ATOM 2924 N N . TYR A 1 397 ? -16.881 -7.552 12.379 1.00 98.94 397 TYR A N 1
ATOM 2925 C CA . TYR A 1 397 ? -18.188 -8.150 12.613 1.00 98.94 397 TYR A CA 1
ATOM 2926 C C . TYR A 1 397 ? -18.069 -9.407 13.478 1.00 98.94 397 TYR A C 1
ATOM 2928 O O . TYR A 1 397 ? -17.362 -10.353 13.135 1.00 98.94 397 TYR A O 1
ATOM 2936 N N . LEU A 1 398 ? -18.769 -9.404 14.609 1.00 98.88 398 LEU A N 1
ATOM 2937 C CA . LEU A 1 398 ? -18.889 -10.519 15.539 1.00 98.88 398 LEU A CA 1
ATOM 2938 C C . LEU A 1 398 ? -20.232 -11.211 15.294 1.00 98.88 398 LEU A C 1
ATOM 2940 O O . LEU A 1 398 ? -21.281 -10.723 15.726 1.00 98.88 398 LEU A O 1
ATOM 2944 N N . ASP A 1 399 ? -20.176 -12.319 14.567 1.00 98.81 399 ASP A N 1
ATOM 2945 C CA . ASP A 1 399 ? -21.327 -13.138 14.197 1.00 98.81 399 ASP A CA 1
ATOM 2946 C C . ASP A 1 399 ? -21.900 -13.920 15.396 1.00 98.81 399 ASP A C 1
ATOM 2948 O O . ASP A 1 399 ? -21.243 -14.050 16.430 1.00 98.81 399 ASP A O 1
ATOM 2952 N N . VAL A 1 400 ? -23.120 -14.455 15.267 1.00 98.44 400 VAL A N 1
ATOM 2953 C CA . VAL A 1 400 ? -23.794 -15.237 16.319 1.00 98.44 400 VAL A CA 1
ATOM 2954 C C . VAL A 1 400 ? -22.986 -16.457 16.771 1.00 98.44 400 VAL A C 1
ATOM 2956 O O . VAL A 1 400 ? -22.972 -16.752 17.967 1.00 98.44 400 VAL A O 1
ATOM 2959 N N . ASP A 1 401 ? -22.263 -17.107 15.854 1.00 98.50 401 ASP A N 1
ATOM 2960 C CA . ASP A 1 401 ? -21.437 -18.288 16.131 1.00 98.50 401 ASP A CA 1
ATOM 2961 C C . ASP A 1 401 ? -19.965 -17.932 16.425 1.00 98.50 401 ASP A C 1
ATOM 2963 O O . ASP A 1 401 ? -19.071 -18.775 16.330 1.00 98.50 401 ASP A O 1
ATOM 2967 N N . ALA A 1 402 ? -19.673 -16.677 16.785 1.00 98.50 402 ALA A N 1
ATOM 2968 C CA . ALA A 1 402 ? -18.328 -16.249 17.158 1.00 98.50 402 ALA A CA 1
ATOM 2969 C C . ALA A 1 402 ? -17.830 -16.937 18.440 1.00 98.50 402 ALA A C 1
ATOM 2971 O O . ALA A 1 402 ? -18.472 -16.868 19.493 1.00 98.50 402 ALA A O 1
ATOM 2972 N N . ASP A 1 403 ? -16.612 -17.495 18.401 1.00 98.69 403 ASP A N 1
ATOM 2973 C CA . ASP A 1 403 ? -15.906 -17.871 19.627 1.00 98.69 403 ASP A CA 1
ATOM 2974 C C . ASP A 1 403 ? -15.649 -16.611 20.485 1.00 98.69 403 ASP A C 1
ATOM 2976 O O . ASP A 1 403 ? -14.965 -15.680 20.035 1.00 98.69 403 ASP A O 1
ATOM 2980 N N . PRO A 1 404 ? -16.148 -16.553 21.738 1.00 98.44 404 PRO A N 1
ATOM 2981 C CA . PRO A 1 404 ? -16.038 -15.348 22.551 1.00 98.44 404 PRO A CA 1
ATOM 2982 C C . PRO A 1 404 ? -14.602 -14.920 22.854 1.00 98.44 404 PRO A C 1
ATOM 2984 O O . PRO A 1 404 ? -14.353 -13.731 23.037 1.00 98.44 404 PRO A O 1
ATOM 2987 N N . ALA A 1 405 ? -13.655 -15.856 22.959 1.00 98.56 405 ALA A N 1
ATOM 2988 C CA . ALA A 1 405 ? -12.267 -15.516 23.252 1.00 98.56 405 ALA A CA 1
ATOM 2989 C C . ALA A 1 405 ? -11.584 -14.908 22.020 1.00 98.56 405 ALA A C 1
ATOM 2991 O O . ALA A 1 405 ? -10.924 -13.872 22.144 1.00 98.56 405 ALA A O 1
ATOM 2992 N N . LYS A 1 406 ? -11.800 -15.491 20.832 1.00 98.69 406 LYS A N 1
ATOM 2993 C CA . LYS A 1 406 ? -11.315 -14.937 19.558 1.00 98.69 406 LYS A CA 1
ATOM 2994 C C . LYS A 1 406 ? -11.907 -13.556 19.299 1.00 98.69 406 LYS A C 1
ATOM 2996 O O . LYS A 1 406 ? -11.158 -12.637 18.985 1.00 98.69 406 LYS A O 1
ATOM 3001 N N . ALA A 1 407 ? -13.215 -13.388 19.496 1.00 98.81 407 ALA A N 1
ATOM 3002 C CA . ALA A 1 407 ? -13.906 -12.119 19.282 1.00 98.81 407 ALA A CA 1
ATOM 3003 C C . ALA A 1 407 ? -13.303 -10.967 20.100 1.00 98.81 407 ALA A C 1
ATOM 3005 O O . ALA A 1 407 ? -13.012 -9.905 19.552 1.00 98.81 407 ALA A O 1
ATOM 3006 N N . LEU A 1 408 ? -13.058 -11.188 21.398 1.00 98.75 408 LEU A N 1
ATOM 3007 C CA . LEU A 1 408 ? -12.445 -10.185 22.274 1.00 98.75 408 LEU A CA 1
ATOM 3008 C C . LEU A 1 408 ? -11.008 -9.862 21.850 1.00 98.75 408 LEU A C 1
ATOM 3010 O O . LEU A 1 408 ? -10.654 -8.690 21.739 1.00 98.75 408 LEU A O 1
ATOM 3014 N N . ALA A 1 409 ? -10.193 -10.889 21.595 1.00 98.81 409 ALA A N 1
ATOM 3015 C CA . ALA A 1 409 ? -8.796 -10.707 21.210 1.00 98.81 409 ALA A CA 1
ATOM 3016 C C . ALA A 1 409 ? -8.663 -9.962 19.873 1.00 98.81 409 ALA A C 1
ATOM 3018 O O . ALA A 1 409 ? -7.895 -9.009 19.777 1.00 98.81 409 ALA A O 1
ATOM 3019 N N . ILE A 1 410 ? -9.448 -10.356 18.866 1.00 98.88 410 ILE A N 1
ATOM 3020 C CA . ILE A 1 410 ? -9.434 -9.748 17.531 1.00 98.88 410 ILE A CA 1
ATOM 3021 C C . ILE A 1 410 ? -9.943 -8.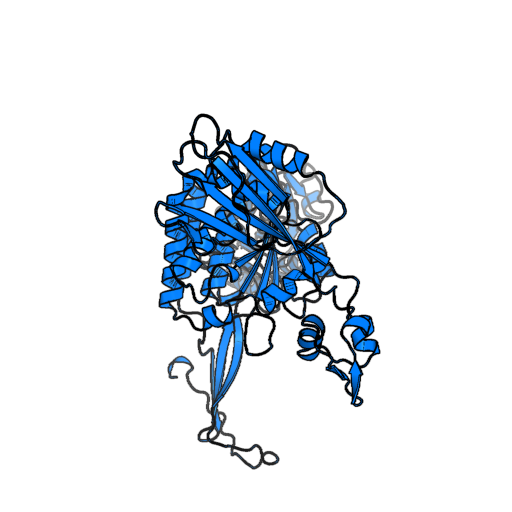308 17.583 1.00 98.88 410 ILE A C 1
ATOM 3023 O O . ILE A 1 410 ? -9.312 -7.443 16.983 1.00 98.88 410 ILE A O 1
ATOM 3027 N N . ALA A 1 411 ? -11.034 -8.022 18.302 1.00 98.81 411 ALA A N 1
ATOM 3028 C CA . ALA A 1 411 ? -11.561 -6.661 18.412 1.00 98.81 411 ALA A CA 1
ATOM 3029 C C . ALA A 1 411 ? -10.560 -5.709 19.092 1.00 98.81 411 ALA A C 1
ATOM 3031 O O . ALA A 1 411 ? -10.348 -4.595 18.614 1.00 98.81 411 ALA A O 1
ATOM 3032 N N . VAL A 1 412 ? -9.913 -6.157 20.176 1.00 98.75 412 VAL A N 1
ATOM 3033 C CA . VAL A 1 412 ? -8.903 -5.357 20.883 1.00 98.75 412 VAL A CA 1
ATOM 3034 C C . VAL A 1 412 ? -7.658 -5.158 20.024 1.00 98.75 412 VAL A C 1
ATOM 3036 O O . VAL A 1 412 ? -7.230 -4.020 19.869 1.00 98.75 412 VAL A O 1
ATOM 3039 N N . ASP A 1 413 ? -7.098 -6.215 19.432 1.00 98.75 413 ASP A N 1
ATOM 3040 C CA . ASP A 1 413 ? -5.902 -6.104 18.583 1.00 98.75 413 ASP A CA 1
ATOM 3041 C C . ASP A 1 413 ? -6.154 -5.205 17.365 1.00 98.75 413 ASP A C 1
ATOM 3043 O O . ASP A 1 413 ? -5.368 -4.299 17.084 1.00 98.75 413 ASP A O 1
ATOM 3047 N N . SER A 1 414 ? -7.309 -5.377 16.713 1.00 98.69 414 SER A N 1
ATOM 3048 C CA . SER A 1 414 ? -7.690 -4.593 15.535 1.00 98.69 414 SER A CA 1
ATOM 3049 C C . SER A 1 414 ? -7.744 -3.090 15.818 1.00 98.69 414 SER A C 1
ATOM 3051 O O . SER A 1 414 ? -7.509 -2.306 14.902 1.00 98.69 414 SER A O 1
ATOM 3053 N N . LYS A 1 415 ? -8.010 -2.664 17.065 1.00 98.44 415 LYS A N 1
ATOM 3054 C CA . LYS A 1 415 ? -8.059 -1.240 17.434 1.00 98.44 415 LYS A CA 1
ATOM 3055 C C . LYS A 1 415 ? -6.827 -0.730 18.178 1.00 98.44 415 LYS A C 1
ATOM 3057 O O . LYS A 1 415 ? -6.338 0.354 17.867 1.00 98.44 415 LYS A O 1
ATOM 3062 N N . ALA A 1 416 ? -6.360 -1.463 19.182 1.00 97.44 416 ALA A N 1
ATOM 3063 C CA . ALA A 1 416 ? -5.414 -0.965 20.177 1.00 97.44 416 ALA A CA 1
ATOM 3064 C C . ALA A 1 416 ? -3.935 -1.206 19.820 1.00 97.44 416 ALA A C 1
ATOM 3066 O O . ALA A 1 416 ? -3.087 -0.529 20.395 1.00 97.44 416 ALA A O 1
ATOM 3067 N N . ASP A 1 417 ? -3.609 -2.107 18.877 1.00 96.31 417 ASP A N 1
ATOM 3068 C CA . ASP A 1 417 ? -2.216 -2.369 18.452 1.00 96.31 417 ASP A CA 1
ATOM 3069 C C . ASP A 1 417 ? -1.537 -1.098 17.918 1.00 96.31 417 ASP A C 1
ATOM 3071 O O . ASP A 1 417 ? -0.493 -0.668 18.407 1.00 96.31 417 ASP A O 1
ATOM 3075 N N . TYR A 1 418 ? -2.157 -0.470 16.915 1.00 92.31 418 TYR A N 1
ATOM 3076 C CA . TYR A 1 418 ? -1.684 0.789 16.349 1.00 92.31 418 TYR A CA 1
ATOM 3077 C C . TYR A 1 418 ? -2.872 1.634 15.857 1.00 92.31 418 TYR A C 1
ATOM 3079 O O . TYR A 1 418 ? -3.206 1.590 14.673 1.00 92.31 418 TYR A O 1
ATOM 3087 N N . PRO A 1 419 ? -3.501 2.432 16.742 1.00 92.19 419 PRO A N 1
ATOM 3088 C CA . PRO A 1 419 ? -4.778 3.096 16.454 1.00 92.19 419 PRO A CA 1
ATOM 3089 C C . PRO A 1 419 ? -4.742 4.128 15.320 1.00 92.19 419 PRO A C 1
ATOM 3091 O O . PRO A 1 419 ? -5.783 4.472 14.783 1.00 92.19 419 PRO A O 1
ATOM 3094 N N . ALA A 1 420 ? -3.554 4.628 14.965 1.00 88.69 420 ALA A N 1
ATOM 3095 C CA . ALA A 1 420 ? -3.348 5.594 13.881 1.00 88.69 420 ALA A CA 1
ATOM 3096 C C . ALA A 1 420 ? -2.996 4.933 12.530 1.00 88.69 420 ALA A C 1
ATOM 3098 O O . ALA A 1 420 ? -2.528 5.619 11.610 1.00 88.69 420 ALA A O 1
ATOM 3099 N N . ALA A 1 421 ? -3.107 3.604 12.434 1.00 90.75 421 ALA A N 1
ATOM 3100 C CA . ALA A 1 421 ? -2.969 2.863 11.187 1.00 90.75 421 ALA A CA 1
ATOM 3101 C C . AL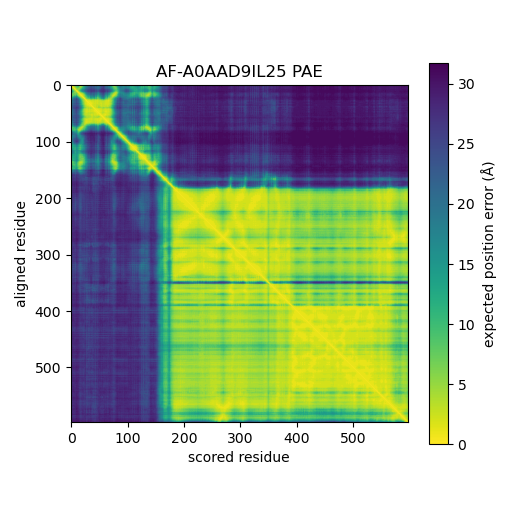A A 1 421 ? -4.288 2.880 10.406 1.00 90.75 421 ALA A C 1
ATOM 3103 O O . ALA A 1 421 ? -5.351 2.720 10.988 1.00 90.75 421 ALA A O 1
ATOM 3104 N N . CYS A 1 422 ? -4.206 2.967 9.079 1.00 93.25 422 CYS A N 1
ATOM 3105 C CA . CYS A 1 422 ? -5.371 2.984 8.186 1.00 93.25 422 CYS A CA 1
ATOM 3106 C C . CYS A 1 422 ? -6.173 1.674 8.139 1.00 93.25 422 CYS A C 1
ATOM 3108 O O . CYS A 1 422 ? -7.252 1.629 7.564 1.00 93.25 422 CYS A O 1
ATOM 3110 N N . ASN A 1 423 ? -5.635 0.596 8.706 1.00 96.44 423 ASN A N 1
ATOM 3111 C CA . ASN A 1 423 ? -6.308 -0.693 8.825 1.00 96.44 423 ASN A CA 1
ATOM 3112 C C . ASN A 1 423 ? -6.736 -0.982 10.279 1.00 96.44 423 ASN A C 1
ATOM 3114 O O . ASN A 1 423 ? -7.030 -2.133 10.603 1.00 96.44 423 ASN A O 1
ATOM 3118 N N . ALA A 1 424 ? -6.696 0.009 11.179 1.00 97.88 424 ALA A N 1
ATOM 3119 C CA . ALA A 1 424 ? -7.267 -0.134 12.512 1.00 97.88 424 ALA A CA 1
ATOM 3120 C C . ALA A 1 424 ? -8.798 -0.217 12.401 1.00 97.88 424 ALA A C 1
ATOM 3122 O O . ALA A 1 424 ? -9.399 0.442 11.557 1.00 97.88 424 ALA A O 1
ATOM 3123 N N . ALA A 1 425 ? -9.439 -1.042 13.226 1.00 98.50 425 ALA A N 1
ATOM 3124 C CA . ALA A 1 425 ? -10.895 -1.140 13.237 1.00 98.50 425 ALA A CA 1
ATOM 3125 C C . ALA A 1 425 ? -11.515 0.168 13.738 1.00 98.50 425 ALA A C 1
ATOM 3127 O O . ALA A 1 425 ? -11.229 0.599 14.845 1.00 98.50 425 ALA A O 1
ATOM 3128 N N . GLU A 1 426 ? -12.396 0.785 12.965 1.00 98.62 426 GLU A N 1
ATOM 3129 C CA . GLU A 1 426 ? -13.080 2.023 13.356 1.00 98.62 426 GLU A CA 1
ATOM 3130 C C . GLU A 1 426 ? -14.516 1.754 13.831 1.00 98.62 426 GLU A C 1
ATOM 3132 O O . GLU A 1 426 ? -15.075 2.538 14.599 1.00 98.62 426 GLU A O 1
ATOM 3137 N N . THR A 1 427 ? -15.079 0.595 13.465 1.00 98.81 427 THR A N 1
ATOM 3138 C CA . THR A 1 427 ? -16.393 0.129 13.924 1.00 98.81 427 THR A CA 1
ATOM 3139 C C . THR A 1 427 ? -16.376 -1.361 14.281 1.00 98.81 427 THR A C 1
ATOM 3141 O O . THR A 1 427 ? -15.894 -2.200 13.522 1.00 98.81 427 THR A O 1
ATOM 3144 N N . ILE A 1 428 ? -16.964 -1.713 15.425 1.00 98.88 428 ILE A N 1
ATOM 3145 C CA . ILE A 1 428 ? -17.273 -3.093 15.809 1.00 98.88 428 ILE A CA 1
ATOM 3146 C C . ILE A 1 428 ? -18.768 -3.338 15.600 1.00 98.88 428 ILE A C 1
ATOM 3148 O O . ILE A 1 428 ? -19.609 -2.692 16.227 1.00 98.88 428 ILE A O 1
ATOM 3152 N N . LEU A 1 429 ? -19.100 -4.288 14.733 1.00 98.94 429 LEU A N 1
ATOM 3153 C CA . LEU A 1 429 ? -20.465 -4.754 14.519 1.00 98.94 429 LEU A CA 1
ATOM 3154 C C . LEU A 1 429 ? -20.683 -6.021 15.337 1.00 98.94 429 LEU A C 1
ATOM 3156 O O . LEU A 1 429 ? -19.861 -6.931 15.296 1.00 98.94 429 LEU A O 1
ATOM 3160 N N . VAL A 1 430 ? -21.787 -6.107 16.071 1.00 98.81 430 VAL A N 1
ATOM 3161 C CA . VAL A 1 430 ? -22.117 -7.299 16.863 1.00 98.81 430 VAL A CA 1
ATOM 3162 C C . VAL A 1 430 ? -23.497 -7.798 16.477 1.00 98.81 430 VAL A C 1
ATOM 3164 O O . VAL A 1 430 ? -24.448 -7.017 16.420 1.00 98.81 430 VAL A O 1
ATOM 3167 N N . HIS A 1 431 ? -23.622 -9.099 16.230 1.00 98.81 431 HIS A N 1
ATOM 3168 C CA . HIS A 1 431 ? -24.919 -9.711 15.988 1.00 98.81 431 HIS A CA 1
ATOM 3169 C C . HIS A 1 431 ? -25.853 -9.485 17.193 1.00 98.81 431 HIS A C 1
ATOM 3171 O O . HIS A 1 431 ? -25.473 -9.694 18.346 1.00 98.81 431 HIS A O 1
ATOM 3177 N N . GLU A 1 432 ? -27.100 -9.076 16.945 1.00 97.88 432 GLU A N 1
ATOM 3178 C CA . GLU A 1 432 ? -28.039 -8.661 17.997 1.00 97.88 432 GLU A CA 1
ATOM 3179 C C . GLU A 1 432 ? -28.372 -9.761 19.018 1.00 97.88 432 GLU A C 1
ATOM 3181 O O . GLU A 1 432 ? -28.582 -9.463 20.193 1.00 97.88 432 GLU A O 1
ATOM 3186 N N . ALA A 1 433 ? -28.337 -11.037 18.617 1.00 98.12 433 ALA A N 1
ATOM 3187 C CA . ALA A 1 433 ? -28.508 -12.181 19.511 1.00 98.12 433 ALA A CA 1
ATOM 3188 C C . ALA A 1 433 ? -27.442 -12.230 20.624 1.00 98.12 433 ALA A C 1
ATOM 3190 O O . ALA A 1 433 ? -27.657 -12.832 21.675 1.00 98.12 433 ALA A O 1
ATOM 3191 N N . LEU A 1 434 ? -26.302 -11.566 20.414 1.00 97.81 434 LEU A N 1
ATOM 3192 C CA . LEU A 1 434 ? -25.201 -11.475 21.364 1.00 97.81 434 LEU A CA 1
ATOM 3193 C C . LEU A 1 434 ? -25.202 -10.172 22.181 1.00 97.81 434 LEU A C 1
ATOM 3195 O O . LEU A 1 434 ? -24.261 -9.925 22.945 1.00 97.81 434 LEU A O 1
ATOM 3199 N N . ALA A 1 435 ? -26.246 -9.343 22.061 1.00 96.12 435 ALA A N 1
ATOM 3200 C CA . ALA A 1 435 ? -26.342 -8.043 22.728 1.00 96.12 435 ALA A CA 1
ATOM 3201 C C . ALA A 1 435 ? -26.273 -8.131 24.264 1.00 96.12 435 ALA A C 1
ATOM 3203 O O . ALA A 1 435 ? -25.744 -7.225 24.908 1.00 96.12 435 ALA A O 1
ATOM 3204 N N . ASP A 1 436 ? -26.768 -9.225 24.853 1.00 96.06 436 ASP A N 1
ATOM 3205 C CA . ASP A 1 436 ? -26.770 -9.444 26.306 1.00 96.06 436 ASP A CA 1
ATOM 3206 C C . ASP A 1 436 ? -25.624 -10.327 26.814 1.00 96.06 436 ASP A C 1
ATOM 3208 O O . ASP A 1 436 ? -25.431 -10.441 28.025 1.00 96.06 436 ASP A O 1
ATOM 3212 N N . SER A 1 437 ? -24.846 -10.932 25.915 1.00 96.50 437 SER A N 1
ATOM 3213 C CA . SER A 1 437 ? -23.789 -11.884 26.260 1.00 96.50 437 SER A CA 1
ATOM 3214 C C . SER A 1 437 ? -22.402 -11.374 25.862 1.00 96.50 437 SER A C 1
ATOM 3216 O O . SER A 1 437 ? -21.595 -11.036 26.730 1.00 96.50 437 SER A O 1
ATOM 3218 N N . LEU A 1 438 ? -22.103 -11.302 24.563 1.00 97.62 438 LEU A N 1
ATOM 3219 C CA . LEU A 1 438 ? -20.779 -10.938 24.058 1.00 97.62 438 LEU A CA 1
ATOM 3220 C C . LEU A 1 438 ? -20.574 -9.424 24.006 1.00 97.62 438 LEU A C 1
ATOM 3222 O O . LEU A 1 438 ? -19.506 -8.955 24.396 1.00 97.62 438 LEU A O 1
ATOM 3226 N N . ALA A 1 439 ? -21.580 -8.651 23.583 1.00 98.12 439 ALA A N 1
ATOM 3227 C CA . ALA A 1 439 ? -21.427 -7.207 23.391 1.00 98.12 439 ALA A CA 1
ATOM 3228 C C . ALA A 1 439 ? -20.945 -6.465 24.660 1.00 98.12 439 ALA A C 1
ATOM 3230 O O . ALA A 1 439 ? -19.994 -5.686 24.554 1.00 98.12 439 ALA A O 1
ATOM 3231 N N . PRO A 1 440 ? -21.478 -6.725 25.877 1.00 98.25 440 PRO A N 1
ATOM 3232 C CA . PRO A 1 440 ? -20.982 -6.076 27.092 1.00 98.25 440 PRO A CA 1
ATOM 3233 C C . PRO A 1 440 ? -19.522 -6.434 27.403 1.00 98.25 440 PRO A C 1
ATOM 3235 O O . PRO A 1 440 ? -18.759 -5.577 27.844 1.00 98.25 440 PRO A O 1
ATOM 3238 N N . ARG A 1 441 ? -19.114 -7.680 27.120 1.00 98.50 441 ARG A N 1
ATOM 3239 C CA . ARG A 1 441 ? -17.736 -8.158 27.326 1.00 98.50 441 ARG A CA 1
ATOM 3240 C C . ARG A 1 441 ? -16.760 -7.494 26.355 1.00 98.50 441 ARG A C 1
ATOM 3242 O O . ARG A 1 441 ? -15.642 -7.181 26.747 1.00 98.50 441 ARG A O 1
ATOM 3249 N N . VAL A 1 442 ? -17.182 -7.255 25.112 1.00 98.44 442 VAL A N 1
ATOM 3250 C CA . VAL A 1 442 ? -16.396 -6.524 24.103 1.00 98.44 442 VAL A CA 1
ATOM 3251 C C . VAL A 1 442 ? -16.183 -5.077 24.536 1.00 98.44 442 VAL A C 1
ATOM 3253 O O . VAL A 1 442 ? -15.050 -4.602 24.528 1.00 98.44 442 VAL A O 1
ATOM 3256 N N . VAL A 1 443 ? -17.244 -4.399 24.991 1.00 98.44 443 VAL A N 1
ATOM 3257 C CA . VAL A 1 443 ? -17.148 -3.033 25.534 1.00 98.44 443 VAL A CA 1
ATOM 3258 C C . VAL A 1 443 ? -16.172 -2.976 26.709 1.00 98.44 443 VAL A C 1
ATOM 3260 O O . VAL A 1 443 ? -15.336 -2.077 26.769 1.00 98.44 443 VAL A O 1
ATOM 3263 N N . GLU A 1 444 ? -16.263 -3.923 27.644 1.00 98.44 444 GLU A N 1
ATOM 3264 C CA . GLU A 1 444 ? -15.368 -3.985 28.801 1.00 98.44 444 GLU A CA 1
ATOM 3265 C C . GLU A 1 444 ? -13.910 -4.231 28.389 1.00 98.44 444 GLU A C 1
ATOM 3267 O O . GLU A 1 444 ? -13.017 -3.523 28.848 1.00 98.44 444 GLU A O 1
ATOM 3272 N N . ALA A 1 445 ? -13.657 -5.179 27.481 1.00 98.56 445 ALA A N 1
ATOM 3273 C CA . ALA A 1 445 ? -12.311 -5.479 27.000 1.00 98.56 445 ALA A CA 1
ATOM 3274 C C . ALA A 1 445 ? -11.660 -4.279 26.291 1.00 98.56 445 ALA A C 1
ATOM 3276 O O . ALA A 1 445 ? -10.501 -3.965 26.563 1.00 98.56 445 ALA A O 1
ATOM 3277 N N . LEU A 1 446 ? -12.412 -3.569 25.444 1.00 98.62 446 LEU A N 1
ATOM 3278 C CA . LEU A 1 446 ? -11.947 -2.351 24.775 1.00 98.62 446 LEU A CA 1
ATOM 3279 C C . LEU A 1 446 ? -11.641 -1.235 25.785 1.00 98.62 446 LEU A C 1
ATOM 3281 O O . LEU A 1 446 ? -10.565 -0.640 25.733 1.00 98.62 446 LEU A O 1
ATOM 3285 N N . LYS A 1 447 ? -12.523 -1.006 26.765 1.00 98.25 447 LYS A N 1
ATOM 3286 C CA . LYS A 1 447 ? -12.281 -0.032 27.844 1.00 98.25 447 LYS A CA 1
ATOM 3287 C C . LYS A 1 447 ? -11.040 -0.370 28.668 1.00 98.25 447 LYS A C 1
ATOM 3289 O O . LYS A 1 447 ? -10.255 0.522 28.976 1.00 98.25 447 LYS A O 1
ATOM 3294 N N . ASN A 1 448 ? -10.835 -1.647 28.989 1.00 98.38 448 ASN A N 1
ATOM 3295 C CA . ASN A 1 448 ? -9.648 -2.113 29.711 1.00 98.38 448 ASN A CA 1
ATOM 3296 C C . ASN A 1 448 ? -8.356 -1.906 28.901 1.00 98.38 448 ASN A C 1
ATOM 3298 O O . ASN A 1 448 ? -7.295 -1.717 29.492 1.00 98.38 448 ASN A O 1
ATOM 3302 N N . ALA A 1 449 ? -8.445 -1.885 27.568 1.00 98.00 449 ALA A N 1
ATOM 3303 C CA . ALA A 1 449 ? -7.352 -1.515 26.667 1.00 98.00 449 ALA A CA 1
ATOM 3304 C C . ALA A 1 449 ? -7.200 0.010 26.466 1.00 98.00 449 ALA A C 1
ATOM 3306 O O . ALA A 1 449 ? -6.365 0.446 25.676 1.00 98.00 449 ALA A O 1
ATOM 3307 N N . GLY A 1 450 ? -7.988 0.832 27.171 1.00 97.88 450 GLY A N 1
ATOM 3308 C CA . GLY A 1 450 ? -7.954 2.293 27.074 1.00 97.88 450 GLY A CA 1
ATOM 3309 C C . GLY A 1 450 ? -8.731 2.872 25.889 1.00 97.88 450 GLY A C 1
ATOM 3310 O O . GLY A 1 450 ? -8.556 4.048 25.582 1.00 97.88 450 GLY A O 1
ATOM 3311 N N . VAL A 1 451 ? -9.574 2.073 25.226 1.00 98.56 451 VAL A N 1
ATOM 3312 C CA . VAL A 1 451 ? -10.387 2.505 24.082 1.00 98.56 451 VAL A CA 1
ATOM 3313 C C . VAL A 1 451 ? -11.711 3.112 24.552 1.00 98.56 451 VAL A C 1
ATOM 3315 O O . VAL A 1 451 ? -12.451 2.511 25.338 1.00 98.56 451 VAL A O 1
ATOM 3318 N N . THR A 1 452 ? -12.049 4.283 24.018 1.00 98.50 452 THR A N 1
ATOM 3319 C CA . THR A 1 452 ? -13.373 4.897 24.157 1.00 98.50 452 THR A CA 1
ATOM 3320 C C . THR A 1 452 ? -14.332 4.285 23.139 1.00 98.50 452 THR A C 1
ATOM 3322 O O . THR A 1 452 ? -14.111 4.360 21.933 1.00 98.50 452 THR A O 1
ATOM 3325 N N . VAL A 1 453 ? -15.417 3.674 23.620 1.00 98.62 453 VAL A N 1
ATOM 3326 C CA . VAL A 1 453 ? -16.426 3.039 22.757 1.00 98.62 453 VAL A CA 1
ATOM 3327 C C . VAL A 1 453 ? -17.615 3.975 22.564 1.00 98.62 453 VAL A C 1
ATOM 3329 O O . VAL A 1 453 ? -18.271 4.343 23.538 1.00 98.62 453 VAL A O 1
ATOM 3332 N N . HIS A 1 454 ? -17.912 4.312 21.312 1.00 98.69 454 HIS A N 1
ATOM 3333 C CA . HIS A 1 454 ? -19.027 5.162 20.901 1.00 98.69 454 HIS A CA 1
ATOM 3334 C C . HIS A 1 454 ? -20.199 4.300 20.431 1.00 98.69 454 HIS A C 1
ATOM 3336 O O . HIS A 1 454 ? -20.089 3.552 19.466 1.00 98.69 454 HIS A O 1
ATOM 3342 N N . ALA A 1 455 ? -21.340 4.376 21.107 1.00 98.38 455 ALA A N 1
ATOM 3343 C CA . ALA A 1 455 ? -22.515 3.593 20.751 1.00 98.38 455 ALA A CA 1
ATOM 3344 C C . ALA A 1 455 ? -23.221 4.179 19.518 1.00 98.38 455 ALA A C 1
ATOM 3346 O O . ALA A 1 455 ? -23.652 5.337 19.534 1.00 98.38 455 ALA A O 1
ATOM 3347 N N . GLY A 1 456 ? -23.377 3.352 18.484 1.00 97.88 456 GLY A N 1
ATOM 3348 C CA . GLY A 1 456 ? -24.238 3.604 17.334 1.00 97.88 456 GLY A CA 1
ATOM 3349 C C . GLY A 1 456 ? -25.731 3.547 17.689 1.00 97.88 456 GLY A C 1
ATOM 3350 O O . GLY A 1 456 ? -26.094 3.199 18.819 1.00 97.88 456 GLY A O 1
ATOM 3351 N N . PRO A 1 457 ? -26.619 3.908 16.749 1.00 95.75 457 PRO A N 1
ATOM 3352 C CA . PRO A 1 457 ? -28.065 3.974 16.958 1.00 95.75 457 PRO A CA 1
ATOM 3353 C C . PRO A 1 457 ? -28.723 2.801 17.704 1.00 95.75 457 PRO A C 1
ATOM 3355 O O . PRO A 1 457 ? -29.505 3.058 18.624 1.00 95.75 457 PRO A O 1
ATOM 3358 N N . ARG A 1 458 ? -28.453 1.531 17.359 1.00 95.75 458 ARG A N 1
ATOM 3359 C CA . ARG A 1 458 ? -29.100 0.390 18.051 1.00 95.75 458 ARG A CA 1
ATOM 3360 C C . ARG A 1 458 ? -28.371 0.035 19.340 1.00 95.75 458 ARG A C 1
ATOM 3362 O O . ARG A 1 458 ? -29.011 -0.214 20.364 1.00 95.75 458 ARG A O 1
ATOM 3369 N N . ALA A 1 459 ? -27.042 0.096 19.329 1.00 96.62 459 ALA A N 1
ATOM 3370 C CA . ALA A 1 459 ? -26.223 -0.075 20.527 1.00 96.62 459 ALA A CA 1
ATOM 3371 C C . ALA A 1 459 ? -26.558 0.947 21.629 1.00 96.62 459 ALA A C 1
ATOM 3373 O O . ALA A 1 459 ? -26.455 0.645 22.820 1.00 96.62 459 ALA A O 1
ATOM 3374 N N . ALA A 1 460 ? -27.015 2.143 21.254 1.00 95.25 460 ALA A N 1
ATOM 3375 C CA . ALA A 1 460 ? -27.300 3.238 22.167 1.00 95.25 460 ALA A CA 1
ATOM 3376 C C . ALA A 1 460 ? -28.398 2.933 23.196 1.00 95.25 460 ALA A C 1
ATOM 3378 O O . ALA A 1 460 ? -28.320 3.400 24.339 1.00 95.25 460 ALA A O 1
ATOM 3379 N N . ALA A 1 461 ? -29.402 2.144 22.805 1.00 91.75 461 ALA A N 1
ATOM 3380 C CA . ALA A 1 461 ? -30.461 1.694 23.703 1.00 91.75 461 ALA A CA 1
ATOM 3381 C C . ALA A 1 461 ? -29.935 0.710 24.760 1.00 91.75 461 ALA A C 1
ATOM 3383 O O . ALA A 1 461 ? -30.429 0.687 25.886 1.00 91.75 461 ALA A O 1
ATOM 3384 N N . ARG A 1 462 ? -28.912 -0.082 24.410 1.00 90.69 462 ARG A N 1
ATOM 3385 C CA . ARG A 1 462 ? -28.335 -1.112 25.281 1.00 90.69 462 ARG A CA 1
ATOM 3386 C C . ARG A 1 462 ? -27.225 -0.591 26.187 1.00 90.69 462 ARG A C 1
ATOM 3388 O O . ARG A 1 462 ? -27.054 -1.091 27.301 1.00 90.69 462 ARG A O 1
ATOM 3395 N N . PHE A 1 463 ? -26.490 0.401 25.700 1.00 94.88 463 PHE A N 1
ATOM 3396 C CA . PHE A 1 463 ? -25.364 1.026 26.376 1.00 94.88 463 PHE A CA 1
ATOM 3397 C C . PHE A 1 463 ? -25.618 2.538 26.518 1.00 94.88 463 PHE A C 1
ATOM 3399 O O . PHE A 1 463 ? -25.028 3.345 25.792 1.00 94.88 463 PHE A O 1
ATOM 3406 N N . PRO A 1 464 ? -26.533 2.951 27.417 1.00 93.44 464 PRO A N 1
ATOM 3407 C CA . PRO A 1 464 ? -26.887 4.361 27.592 1.00 93.44 464 PRO A CA 1
ATOM 3408 C C . PRO A 1 464 ? -25.738 5.208 28.157 1.00 93.44 464 PRO A C 1
ATOM 3410 O O . PRO A 1 464 ? -25.697 6.404 27.893 1.00 93.44 464 PRO A O 1
ATOM 3413 N N . ASP A 1 465 ? -24.798 4.584 28.870 1.00 94.81 465 ASP A N 1
ATOM 3414 C CA . ASP A 1 465 ? -23.658 5.260 29.503 1.00 94.81 465 ASP A CA 1
ATOM 3415 C C . ASP A 1 465 ? -22.462 5.473 28.558 1.00 94.81 465 ASP A C 1
ATOM 3417 O O . ASP A 1 465 ? -21.466 6.083 28.947 1.00 94.81 465 ASP A O 1
ATOM 3421 N N . LEU A 1 466 ? -22.512 4.940 27.331 1.00 96.94 466 LEU A N 1
ATOM 3422 C CA . LEU A 1 466 ? -21.477 5.180 26.324 1.00 96.94 466 LEU A CA 1
ATOM 3423 C C . LEU A 1 466 ? -21.737 6.498 25.579 1.00 96.94 466 LEU A C 1
ATOM 3425 O O . LEU A 1 466 ? -22.902 6.817 25.306 1.00 96.94 466 LEU A O 1
ATOM 3429 N N . PRO A 1 467 ? -20.678 7.237 25.183 1.00 97.62 467 PRO A N 1
ATOM 3430 C CA . PRO A 1 467 ? -20.824 8.345 24.244 1.00 97.62 467 PRO A CA 1
ATOM 3431 C C . PRO A 1 467 ? -21.503 7.866 22.956 1.00 97.62 467 PRO A C 1
ATOM 3433 O O . PRO A 1 467 ? -21.468 6.682 22.620 1.00 97.62 467 PRO A O 1
ATOM 3436 N N . ARG A 1 468 ? -22.169 8.775 22.244 1.00 97.75 468 ARG A N 1
ATOM 3437 C CA . ARG A 1 468 ? -22.860 8.450 20.990 1.00 97.75 468 ARG A CA 1
ATOM 3438 C C . ARG A 1 468 ? -21.913 8.626 19.814 1.00 97.75 468 ARG A C 1
ATOM 3440 O O . ARG A 1 468 ? -21.220 9.636 19.749 1.00 97.75 468 ARG A O 1
ATOM 3447 N N . ALA A 1 469 ? -21.934 7.682 18.879 1.00 96.75 469 ALA A N 1
ATOM 3448 C CA . ALA A 1 469 ? -21.291 7.882 17.588 1.00 96.75 469 ALA A CA 1
ATOM 3449 C C . ALA A 1 469 ? -22.077 8.945 16.802 1.00 96.75 469 ALA A C 1
ATOM 3451 O O . ALA A 1 469 ? -23.292 8.826 16.643 1.00 96.75 469 ALA A O 1
ATOM 3452 N N . GLU A 1 470 ? -21.400 9.991 16.324 1.00 91.56 470 GLU A N 1
ATOM 3453 C CA . GLU A 1 470 ? -22.039 11.040 15.513 1.00 91.56 470 GLU A CA 1
ATOM 3454 C C . GLU A 1 470 ? -22.432 10.522 14.122 1.00 91.56 470 GLU A C 1
ATOM 3456 O O . GLU A 1 470 ? -23.467 10.893 13.570 1.00 91.56 470 GLU A O 1
ATOM 3461 N N . THR A 1 471 ? -21.603 9.642 13.564 1.00 96.50 471 THR A N 1
ATOM 3462 C CA . THR A 1 471 ? -21.797 8.967 12.281 1.00 96.50 471 THR A CA 1
ATOM 3463 C C . THR A 1 471 ? -21.122 7.600 12.332 1.00 96.50 471 THR A C 1
ATOM 3465 O O . THR A 1 471 ? -20.113 7.437 13.015 1.00 96.50 471 THR A O 1
ATOM 3468 N N . MET A 1 472 ? -21.662 6.624 11.598 1.00 97.56 472 MET A N 1
ATOM 3469 C CA . MET A 1 472 ? -21.039 5.301 11.447 1.00 97.56 472 MET A CA 1
ATOM 3470 C C . MET A 1 472 ? -19.944 5.286 10.370 1.00 97.56 472 MET A C 1
ATOM 3472 O O . MET A 1 472 ? -19.178 4.335 10.282 1.00 97.56 472 MET A O 1
ATOM 3476 N N . ARG A 1 473 ? -19.830 6.357 9.573 1.00 96.81 473 ARG A N 1
ATOM 3477 C CA . ARG A 1 473 ? -18.757 6.558 8.591 1.00 96.81 473 ARG A CA 1
ATOM 3478 C C . ARG A 1 473 ? -17.727 7.542 9.147 1.00 96.81 473 ARG A C 1
ATOM 3480 O O . ARG A 1 473 ? -17.720 8.713 8.760 1.00 96.81 473 ARG A O 1
ATOM 3487 N N . HIS A 1 474 ? -16.907 7.081 10.088 1.00 95.00 474 HIS A N 1
ATOM 3488 C CA . HIS A 1 474 ? -15.879 7.890 10.746 1.00 95.00 474 HIS A CA 1
ATOM 3489 C C . HIS A 1 474 ? -14.563 7.120 10.890 1.00 95.00 474 HIS A C 1
ATOM 3491 O O . HIS A 1 474 ? -14.576 5.958 11.279 1.00 95.00 474 HIS A O 1
ATOM 3497 N N . GLU A 1 475 ? -13.439 7.776 10.601 1.00 94.50 475 GLU A N 1
ATOM 3498 C CA . GLU A 1 475 ? -12.093 7.272 10.894 1.00 94.50 475 GLU A CA 1
ATOM 3499 C C . GLU A 1 475 ? -11.541 8.059 12.084 1.00 94.50 475 GLU A C 1
ATOM 3501 O O . GLU A 1 475 ? -11.201 9.235 11.942 1.00 94.50 475 GLU A O 1
ATOM 3506 N N . TYR A 1 476 ? -11.472 7.436 13.263 1.00 94.00 476 TYR A N 1
ATOM 3507 C CA . TYR A 1 476 ? -11.023 8.118 14.474 1.00 94.00 476 TYR A CA 1
ATOM 3508 C C . TYR A 1 476 ? -9.500 8.300 14.495 1.00 94.00 476 TYR A C 1
ATOM 3510 O O . TYR A 1 476 ? -9.004 9.323 14.967 1.00 94.00 476 TYR A O 1
ATOM 3518 N N . SER A 1 477 ? -8.737 7.313 13.997 1.00 89.81 477 SER A N 1
ATOM 3519 C CA . SER A 1 477 ? -7.260 7.313 14.050 1.00 89.81 477 SER A CA 1
ATOM 3520 C C . SER A 1 477 ? -6.671 7.497 15.470 1.00 89.81 477 SER A C 1
ATOM 3522 O O . SER A 1 477 ? -5.519 7.911 15.643 1.00 89.81 477 SER A O 1
ATOM 3524 N N . SER A 1 478 ? -7.463 7.198 16.501 1.00 93.88 478 SER A N 1
ATOM 3525 C CA . SER A 1 478 ? -7.160 7.315 17.934 1.00 93.88 478 SER A CA 1
ATOM 3526 C C . SER A 1 478 ? -7.679 6.085 18.682 1.00 93.88 478 SER A C 1
ATOM 3528 O O . SER A 1 478 ? -8.214 5.171 18.063 1.00 93.88 478 SER A O 1
ATOM 3530 N N . LEU A 1 479 ? -7.537 6.033 20.011 1.00 97.06 479 LEU A N 1
ATOM 3531 C CA . LEU A 1 479 ? -8.146 4.997 20.861 1.00 97.06 479 LEU A CA 1
ATOM 3532 C C . LEU A 1 479 ? -9.662 5.222 21.029 1.00 97.06 479 LEU A C 1
ATOM 3534 O O . LEU A 1 479 ? -10.186 5.263 22.140 1.00 97.06 479 LEU A O 1
ATOM 3538 N N . ASP A 1 480 ? -10.362 5.339 19.909 1.00 98.25 480 ASP A N 1
ATOM 3539 C CA . ASP A 1 480 ? -11.806 5.489 19.804 1.00 98.25 480 ASP A CA 1
ATOM 3540 C C . ASP A 1 480 ? -12.332 4.494 18.764 1.00 98.25 480 ASP A C 1
ATOM 3542 O O . ASP A 1 480 ? -11.658 4.201 17.770 1.00 98.25 480 ASP A O 1
ATOM 3546 N N . VAL A 1 481 ? -13.516 3.937 19.014 1.00 98.69 481 VAL A N 1
ATOM 3547 C CA . VAL A 1 481 ? -14.175 2.993 18.103 1.00 98.69 481 VAL A CA 1
ATOM 3548 C C . VAL A 1 481 ? -15.688 3.093 18.238 1.00 98.69 481 VAL A C 1
ATOM 3550 O O . VAL A 1 481 ? -16.201 3.258 19.349 1.00 98.69 481 VAL A O 1
ATOM 3553 N N . ALA A 1 482 ? -16.419 2.967 17.135 1.00 98.75 482 ALA A N 1
ATOM 3554 C CA . ALA A 1 482 ? -17.868 2.831 17.178 1.00 98.75 482 ALA A CA 1
ATOM 3555 C C . ALA A 1 482 ? -18.277 1.377 17.477 1.00 98.75 482 ALA A C 1
ATOM 3557 O O . ALA A 1 482 ? -17.583 0.433 17.105 1.00 98.75 482 ALA A O 1
ATOM 3558 N N . LEU A 1 483 ? -19.418 1.180 18.134 1.00 98.69 483 LEU A N 1
ATOM 3559 C CA . LEU A 1 483 ? -20.044 -0.128 18.314 1.00 98.69 483 LEU A CA 1
ATOM 3560 C C . LEU A 1 483 ? -21.499 -0.065 17.869 1.00 98.69 483 LEU A C 1
ATOM 3562 O O . LEU A 1 483 ? -22.249 0.789 18.340 1.00 98.69 483 LEU A O 1
ATOM 3566 N N . GLU A 1 484 ? -21.911 -0.993 17.013 1.00 98.62 484 GLU A N 1
ATOM 3567 C CA . GLU A 1 484 ? -23.289 -1.094 16.536 1.00 98.62 484 GLU A CA 1
ATOM 3568 C C . GLU A 1 484 ? -23.790 -2.544 16.560 1.00 98.62 484 GLU A C 1
ATOM 3570 O O . GLU A 1 484 ? -23.028 -3.492 16.371 1.00 98.62 484 GLU A O 1
ATOM 3575 N N . LEU A 1 485 ? -25.088 -2.711 16.816 1.00 98.56 485 LEU A N 1
ATOM 3576 C CA . LEU A 1 485 ? -25.768 -3.999 16.740 1.00 98.56 485 LEU A CA 1
ATOM 3577 C C . LEU A 1 485 ? -26.403 -4.178 15.359 1.00 98.56 485 LEU A C 1
ATOM 3579 O O . LEU A 1 485 ? -27.083 -3.282 14.855 1.00 98.56 485 LEU A O 1
ATOM 3583 N N . VAL A 1 486 ? -26.233 -5.359 14.774 1.00 98.56 486 VAL A N 1
ATOM 3584 C CA . VAL A 1 486 ? -26.816 -5.736 13.478 1.00 98.56 486 VAL A CA 1
ATOM 3585 C C . VAL A 1 486 ? -27.620 -7.034 13.615 1.00 98.56 486 VAL A C 1
ATOM 3587 O O . VAL A 1 486 ? -27.249 -7.891 14.415 1.00 98.56 486 VAL A O 1
ATOM 3590 N N . PRO A 1 487 ? -28.744 -7.180 12.896 1.00 98.19 487 PRO A N 1
ATOM 3591 C CA . PRO A 1 487 ? -29.661 -8.297 13.091 1.00 98.19 487 PRO A CA 1
ATOM 3592 C C . PRO A 1 487 ? -29.133 -9.619 12.534 1.00 98.19 487 PRO A C 1
ATOM 3594 O O . PRO A 1 487 ? -29.468 -10.663 13.074 1.00 98.19 487 PRO A O 1
ATOM 3597 N N . ASP A 1 488 ? -28.313 -9.572 11.484 1.00 98.56 488 ASP A N 1
ATOM 3598 C CA . ASP A 1 488 ? -27.804 -10.739 10.767 1.00 98.56 488 ASP A CA 1
ATOM 3599 C C . ASP A 1 488 ? -26.574 -10.375 9.906 1.00 98.56 488 ASP A C 1
ATOM 3601 O O . ASP A 1 488 ? -26.118 -9.224 9.883 1.00 98.56 488 ASP A O 1
ATOM 3605 N N . LEU A 1 489 ? -26.034 -11.380 9.206 1.00 98.62 489 LEU A N 1
ATOM 3606 C CA . LEU A 1 489 ? -24.899 -11.252 8.291 1.00 98.62 489 LEU A CA 1
ATOM 3607 C C . LEU A 1 489 ? -25.169 -10.269 7.143 1.00 98.62 489 LEU A C 1
ATOM 3609 O O . LEU A 1 489 ? -24.290 -9.479 6.798 1.00 98.62 489 LEU A O 1
ATOM 3613 N N . ASP A 1 490 ? -26.350 -10.324 6.522 1.00 98.69 490 ASP A N 1
ATOM 3614 C CA . ASP A 1 490 ? -26.645 -9.491 5.353 1.00 98.69 490 ASP A CA 1
ATOM 3615 C C . ASP A 1 490 ? -26.679 -8.009 5.760 1.00 98.69 490 ASP A C 1
ATOM 3617 O O . ASP A 1 490 ? -26.053 -7.176 5.104 1.00 98.69 490 ASP A O 1
ATOM 3621 N N . ALA A 1 491 ? -27.272 -7.683 6.910 1.00 98.75 491 ALA A N 1
ATOM 3622 C CA . ALA A 1 491 ? -27.239 -6.335 7.464 1.00 98.75 491 ALA A CA 1
ATOM 3623 C C . ALA A 1 491 ? -25.827 -5.883 7.883 1.00 98.75 491 ALA A C 1
ATOM 3625 O O . ALA A 1 491 ? -25.513 -4.693 7.794 1.00 98.75 491 ALA A O 1
ATOM 3626 N N . ALA A 1 492 ? -24.960 -6.801 8.329 1.00 98.81 492 ALA A N 1
ATOM 3627 C CA . ALA A 1 492 ? -23.553 -6.491 8.586 1.00 98.81 492 ALA A CA 1
ATOM 3628 C C . ALA A 1 492 ? -22.821 -6.102 7.290 1.00 98.81 492 ALA A C 1
ATOM 3630 O O . ALA A 1 492 ? -22.115 -5.094 7.252 1.00 98.81 492 ALA A O 1
ATOM 3631 N N . ILE A 1 493 ? -23.033 -6.859 6.210 1.00 98.88 493 ILE A N 1
ATOM 3632 C CA . ILE A 1 493 ? -22.449 -6.587 4.889 1.00 98.88 493 ILE A CA 1
ATOM 3633 C C . ILE A 1 493 ? -22.973 -5.259 4.328 1.00 98.88 493 ILE A C 1
ATOM 3635 O O . ILE A 1 493 ? -22.180 -4.438 3.867 1.00 98.88 493 ILE A O 1
ATOM 3639 N N . GLU A 1 494 ? -24.282 -5.011 4.414 1.00 98.75 494 GLU A N 1
ATOM 3640 C CA . GLU A 1 494 ? -24.887 -3.739 4.003 1.00 98.75 494 GLU A CA 1
ATOM 3641 C C . GLU A 1 494 ? -24.301 -2.556 4.782 1.00 98.75 494 GLU A C 1
ATOM 3643 O O . GLU A 1 494 ? -23.989 -1.517 4.195 1.00 98.75 494 GLU A O 1
ATOM 3648 N N . HIS A 1 495 ? -24.094 -2.715 6.094 1.00 98.81 495 HIS A N 1
ATOM 3649 C CA . HIS A 1 495 ? -23.451 -1.695 6.916 1.00 98.81 495 HIS A CA 1
ATOM 3650 C C . HIS A 1 495 ? -22.027 -1.404 6.440 1.00 98.81 495 HIS A C 1
ATOM 3652 O O . HIS A 1 495 ? -21.667 -0.236 6.284 1.00 98.81 495 HIS A O 1
ATOM 3658 N N . ILE A 1 496 ? -21.234 -2.449 6.195 1.00 98.75 496 ILE A N 1
ATOM 3659 C CA . ILE A 1 496 ? -19.852 -2.336 5.721 1.00 98.75 496 ILE A CA 1
ATOM 3660 C C . ILE A 1 496 ? -19.804 -1.631 4.363 1.00 98.75 496 ILE A C 1
ATOM 3662 O O . ILE A 1 496 ? -19.016 -0.708 4.177 1.00 98.75 496 ILE A O 1
ATOM 3666 N N . HIS A 1 497 ? -20.667 -2.002 3.414 1.00 98.56 497 HIS A N 1
ATOM 3667 C CA . HIS A 1 497 ? -20.708 -1.354 2.097 1.00 98.56 497 HIS A CA 1
ATOM 3668 C C . HIS A 1 497 ? -21.134 0.115 2.175 1.00 98.56 497 HIS A C 1
ATOM 3670 O O . HIS A 1 497 ? -20.656 0.930 1.387 1.00 98.56 497 HIS A O 1
ATOM 3676 N N . ALA A 1 498 ? -22.022 0.462 3.110 1.00 98.06 498 ALA A N 1
ATOM 3677 C CA . ALA A 1 498 ? -22.508 1.828 3.277 1.00 98.06 498 ALA A CA 1
ATOM 3678 C C . ALA A 1 498 ? -21.521 2.740 4.028 1.00 98.06 498 ALA A C 1
ATOM 3680 O O . ALA A 1 498 ? -21.441 3.933 3.725 1.00 98.06 498 ALA A O 1
ATOM 3681 N N . ASN A 1 499 ? -20.790 2.203 5.010 1.00 98.12 499 ASN A N 1
ATOM 3682 C CA . ASN A 1 499 ? -20.001 3.001 5.955 1.00 98.12 499 ASN A CA 1
ATOM 3683 C C . ASN A 1 499 ? -18.486 2.775 5.861 1.00 98.12 499 ASN A C 1
ATOM 3685 O O . ASN A 1 499 ? -17.725 3.626 6.315 1.00 98.12 499 ASN A O 1
ATOM 3689 N N . GLY A 1 500 ? -18.031 1.680 5.255 1.00 97.25 500 GLY A N 1
ATOM 3690 C CA . GLY A 1 500 ? -16.612 1.370 5.098 1.00 97.25 500 GLY A CA 1
ATOM 3691 C C . GLY A 1 500 ? -15.918 2.173 4.009 1.00 97.25 500 GLY A C 1
ATOM 3692 O O . GLY A 1 500 ? -16.539 2.785 3.135 1.00 97.25 500 GLY A O 1
ATOM 3693 N N . SER A 1 501 ? -14.586 2.158 4.056 1.00 96.38 501 SER A N 1
ATOM 3694 C CA . SER A 1 501 ? -13.746 2.715 2.988 1.00 96.38 501 SER A CA 1
ATOM 3695 C C . SER A 1 501 ? -13.319 1.668 1.952 1.00 96.38 501 SER A C 1
ATOM 3697 O O . SER A 1 501 ? -12.606 1.995 1.001 1.00 96.38 501 SER A O 1
ATOM 3699 N N . GLY A 1 502 ? -13.754 0.411 2.117 1.00 96.81 502 GLY A N 1
ATOM 3700 C CA . GLY A 1 502 ? -13.337 -0.708 1.274 1.00 96.81 502 GLY A CA 1
ATOM 3701 C C . GLY A 1 502 ? -11.873 -1.097 1.494 1.00 96.81 502 GLY A C 1
ATOM 3702 O O . GLY A 1 502 ? -11.241 -1.603 0.565 1.00 96.81 502 GLY A O 1
ATOM 3703 N N . HIS A 1 503 ? -11.333 -0.830 2.688 1.00 97.75 503 HIS A N 1
ATOM 3704 C CA . HIS A 1 503 ? -9.956 -1.133 3.073 1.00 97.75 503 HIS A CA 1
ATOM 3705 C C . HIS A 1 503 ? -9.831 -2.565 3.601 1.00 97.75 503 HIS A C 1
ATOM 3707 O O . HIS A 1 503 ? -9.516 -3.467 2.827 1.00 97.75 503 HIS A O 1
ATOM 3713 N N . THR A 1 504 ? -10.093 -2.780 4.891 1.00 98.69 504 THR A N 1
ATOM 3714 C CA . THR A 1 504 ? -10.004 -4.095 5.531 1.00 98.69 504 THR A CA 1
ATOM 3715 C C . THR A 1 504 ? -11.259 -4.376 6.334 1.00 98.69 504 THR A C 1
ATOM 3717 O O . THR A 1 504 ? -11.637 -3.572 7.175 1.00 98.69 504 THR A O 1
ATOM 3720 N N . GLU A 1 505 ? -11.866 -5.539 6.125 1.00 98.88 505 GLU A N 1
ATOM 3721 C CA . GLU A 1 505 ? -13.092 -5.932 6.821 1.00 98.88 505 GLU A CA 1
ATOM 3722 C C . GLU A 1 505 ? -12.933 -7.335 7.406 1.00 98.88 505 GLU A C 1
ATOM 3724 O O . GLU A 1 505 ? -12.381 -8.230 6.762 1.00 98.88 505 GLU A O 1
ATOM 3729 N N . VAL A 1 506 ? -13.393 -7.537 8.637 1.00 98.94 506 VAL A N 1
ATOM 3730 C CA . VAL A 1 506 ? -13.165 -8.778 9.386 1.00 98.94 506 VAL A CA 1
ATOM 3731 C C . VAL A 1 506 ? -14.490 -9.382 9.821 1.00 98.94 506 VAL A C 1
ATOM 3733 O O . VAL A 1 506 ? -15.334 -8.675 10.364 1.00 98.94 506 VAL A O 1
ATOM 3736 N N . ILE A 1 507 ? -14.635 -10.696 9.669 1.00 98.94 507 ILE A N 1
ATOM 3737 C CA . ILE A 1 507 ? -15.661 -11.488 10.353 1.00 98.94 507 ILE A CA 1
ATOM 3738 C C . ILE A 1 507 ? -15.025 -12.408 11.395 1.00 98.94 507 ILE A C 1
ATOM 3740 O O . ILE A 1 507 ? -13.989 -13.033 11.149 1.00 98.94 507 ILE A O 1
ATOM 3744 N N . VAL A 1 508 ? -15.670 -12.521 12.553 1.00 98.94 508 VAL A N 1
ATOM 3745 C CA . VAL A 1 508 ? -15.379 -13.532 13.568 1.00 98.94 508 VAL A CA 1
ATOM 3746 C C . VAL A 1 508 ? -16.578 -14.468 13.677 1.00 98.94 508 VAL A C 1
ATOM 3748 O O . VAL A 1 508 ? -17.644 -14.034 14.100 1.00 98.94 508 VAL A O 1
ATOM 3751 N N . THR A 1 509 ? -16.402 -15.730 13.283 1.00 98.88 509 THR A N 1
ATOM 3752 C CA . THR A 1 509 ? -17.428 -16.790 13.329 1.00 98.88 509 THR A CA 1
ATOM 3753 C C . THR A 1 509 ? -16.764 -18.170 13.314 1.00 98.88 509 THR A C 1
ATOM 3755 O O . THR A 1 509 ? -15.692 -18.334 12.719 1.00 98.88 509 THR A O 1
ATOM 3758 N N . GLU A 1 510 ? -17.376 -19.171 13.942 1.00 98.75 510 GLU A N 1
ATOM 3759 C CA . GLU A 1 510 ? -17.003 -20.581 13.763 1.00 98.75 510 GLU A CA 1
ATOM 3760 C C . GLU A 1 510 ? -17.837 -21.285 12.676 1.00 98.75 510 GLU A C 1
ATOM 3762 O O . GLU A 1 510 ? -17.503 -22.410 12.296 1.00 98.75 510 GLU A O 1
ATOM 3767 N N . ASP A 1 511 ? -18.876 -20.637 12.132 1.00 98.75 511 ASP A N 1
ATOM 3768 C CA . ASP A 1 511 ? -19.655 -21.182 11.020 1.00 98.75 511 ASP A CA 1
ATOM 3769 C C . ASP A 1 511 ? -18.964 -20.927 9.671 1.00 98.75 511 ASP A C 1
ATOM 3771 O O . ASP A 1 511 ? -18.805 -19.794 9.208 1.00 98.75 511 ASP A O 1
ATOM 3775 N N . ALA A 1 512 ? -18.553 -22.011 9.012 1.00 98.56 512 ALA A N 1
ATOM 3776 C CA . ALA A 1 512 ? -17.805 -21.938 7.760 1.00 98.56 512 ALA A CA 1
ATOM 3777 C C . ALA A 1 512 ? -18.630 -21.342 6.607 1.00 98.56 512 ALA A C 1
ATOM 3779 O O . ALA A 1 512 ? -18.091 -20.598 5.793 1.00 98.56 512 ALA A O 1
ATOM 3780 N N . ALA A 1 513 ? -19.936 -21.627 6.544 1.00 98.62 513 ALA A N 1
ATOM 3781 C CA . ALA A 1 513 ? -20.790 -21.120 5.471 1.00 98.62 513 ALA A CA 1
ATOM 3782 C C . ALA A 1 513 ? -20.979 -19.596 5.568 1.00 98.62 513 ALA A C 1
ATOM 3784 O O . ALA A 1 513 ? -20.957 -18.896 4.555 1.00 98.62 513 ALA A O 1
ATOM 3785 N N . THR A 1 514 ? -21.115 -19.082 6.788 1.00 98.75 514 THR A N 1
ATOM 3786 C CA . THR A 1 514 ? -21.204 -17.655 7.112 1.00 98.75 514 THR A CA 1
ATOM 3787 C C . THR A 1 514 ? -19.885 -16.944 6.825 1.00 98.75 514 THR A C 1
ATOM 3789 O O . THR A 1 514 ? -19.889 -15.879 6.202 1.00 98.75 514 THR A O 1
ATOM 3792 N N . ALA A 1 515 ? -18.750 -17.554 7.189 1.00 98.75 515 ALA A N 1
ATOM 3793 C CA . ALA A 1 515 ? -17.427 -17.042 6.838 1.00 98.75 515 ALA A CA 1
ATOM 3794 C C . ALA A 1 515 ? -17.244 -16.933 5.315 1.00 98.75 515 ALA A C 1
ATOM 3796 O O . ALA A 1 515 ? -16.911 -15.857 4.816 1.00 98.75 515 ALA A O 1
ATOM 3797 N N . ASP A 1 516 ? -17.529 -18.003 4.568 1.00 98.75 516 ASP A N 1
ATOM 3798 C CA . ASP A 1 516 ? -17.410 -18.027 3.105 1.00 98.75 516 ASP A CA 1
ATOM 3799 C C . ASP A 1 516 ? -18.337 -16.995 2.443 1.00 98.75 516 ASP A C 1
ATOM 3801 O O . ASP A 1 516 ? -17.944 -16.295 1.504 1.00 98.75 516 ASP A O 1
ATOM 3805 N N . ALA A 1 517 ? -19.562 -16.846 2.958 1.00 98.75 517 ALA A N 1
ATOM 3806 C CA . ALA A 1 517 ? -20.504 -15.843 2.479 1.00 98.75 517 ALA A CA 1
ATOM 3807 C C . ALA A 1 517 ? -19.988 -14.413 2.708 1.00 98.75 517 ALA A C 1
ATOM 3809 O O . ALA A 1 517 ? -20.077 -13.590 1.795 1.00 98.75 517 ALA A O 1
ATOM 3810 N N . PHE A 1 518 ? -19.421 -14.112 3.880 1.00 98.88 518 PHE A N 1
ATOM 3811 C CA . PHE A 1 518 ? -18.824 -12.806 4.170 1.00 98.88 518 PHE A CA 1
ATOM 3812 C C . PHE A 1 518 ? -17.620 -12.523 3.264 1.00 98.88 518 PHE A C 1
ATOM 3814 O O . PHE A 1 518 ? -17.588 -11.490 2.596 1.00 98.88 518 PHE A O 1
ATOM 3821 N N . LEU A 1 519 ? -16.673 -13.466 3.179 1.00 98.75 519 LEU A N 1
ATOM 3822 C CA . LEU A 1 519 ? -15.469 -13.355 2.347 1.00 98.75 519 LEU A CA 1
ATOM 3823 C C . LEU A 1 519 ? -15.805 -13.128 0.866 1.00 98.75 519 LEU A C 1
ATOM 3825 O O . LEU A 1 519 ? -15.094 -12.399 0.179 1.00 98.75 519 LEU A O 1
ATOM 3829 N N . SER A 1 520 ? -16.893 -13.727 0.375 1.00 98.50 520 SER A N 1
ATOM 3830 C CA . SER A 1 520 ? -17.326 -13.570 -1.014 1.00 98.50 520 SER A CA 1
ATOM 3831 C C . SER A 1 520 ? -18.134 -12.296 -1.282 1.00 98.50 520 SER A C 1
ATOM 3833 O O . SER A 1 520 ? -18.099 -11.803 -2.410 1.00 98.50 520 SER A O 1
ATOM 3835 N N . LYS A 1 521 ? -18.936 -11.816 -0.323 1.00 98.62 521 LYS A N 1
ATOM 3836 C CA . LYS A 1 521 ? -19.881 -10.701 -0.535 1.00 98.62 521 LYS A CA 1
ATOM 3837 C C . LYS A 1 521 ? -19.304 -9.338 -0.143 1.00 98.62 521 LYS A C 1
ATOM 3839 O O . LYS A 1 521 ? -19.755 -8.316 -0.662 1.00 98.62 521 LYS A O 1
ATOM 3844 N N . VAL A 1 522 ? -18.349 -9.290 0.784 1.00 98.69 522 VAL A N 1
ATOM 3845 C CA . VAL A 1 522 ? -17.724 -8.032 1.207 1.00 98.69 522 VAL A CA 1
ATOM 3846 C C . VAL A 1 522 ? -16.736 -7.557 0.147 1.00 98.69 522 VAL A C 1
ATOM 3848 O O . VAL A 1 522 ? -15.803 -8.260 -0.222 1.00 98.69 522 VAL A O 1
ATOM 3851 N N . ASP A 1 523 ? -16.936 -6.335 -0.343 1.00 97.81 523 ASP A N 1
ATOM 3852 C CA . ASP A 1 523 ? -16.148 -5.767 -1.433 1.00 97.81 523 ASP A CA 1
ATOM 3853 C C . ASP A 1 523 ? -15.126 -4.760 -0.897 1.00 97.81 523 ASP A C 1
ATOM 3855 O O . ASP A 1 523 ? -15.237 -3.546 -1.094 1.00 97.81 523 ASP A O 1
ATOM 3859 N N . ALA A 1 524 ? -14.116 -5.288 -0.211 1.00 97.94 524 ALA A N 1
ATOM 3860 C CA . ALA A 1 524 ? -12.986 -4.536 0.319 1.00 97.94 524 ALA A CA 1
ATOM 3861 C C . ALA A 1 524 ? -11.663 -5.023 -0.281 1.00 97.94 524 ALA A C 1
ATOM 3863 O O . ALA A 1 524 ? -11.606 -6.033 -0.981 1.00 97.94 524 ALA A O 1
ATOM 3864 N N . ALA A 1 525 ? -10.593 -4.267 -0.054 1.00 97.62 525 ALA A N 1
ATOM 3865 C CA . ALA A 1 525 ? -9.263 -4.630 -0.514 1.00 97.62 525 ALA A CA 1
ATOM 3866 C C . ALA A 1 525 ? -8.725 -5.873 0.208 1.00 97.62 525 ALA A C 1
ATOM 3868 O O . ALA A 1 525 ? -8.099 -6.723 -0.422 1.00 97.62 525 ALA A O 1
ATOM 3869 N N . CYS A 1 526 ? -9.028 -5.999 1.499 1.00 98.44 526 CYS A N 1
ATOM 3870 C CA . CYS A 1 526 ? -8.737 -7.170 2.310 1.00 98.44 526 CYS A CA 1
ATOM 3871 C C . CYS A 1 526 ? -9.998 -7.603 3.067 1.00 98.44 526 CYS A C 1
ATOM 3873 O O . CYS A 1 526 ? -10.665 -6.776 3.689 1.00 98.44 526 CYS A O 1
ATOM 3875 N N . VAL A 1 527 ? -10.300 -8.901 3.061 1.00 98.75 527 VAL A N 1
ATOM 3876 C CA . VAL A 1 527 ? -11.392 -9.478 3.857 1.00 98.75 527 VAL A CA 1
ATOM 3877 C C . VAL A 1 527 ? -10.832 -10.638 4.667 1.00 98.75 527 VAL A C 1
ATOM 3879 O O . VAL A 1 527 ? -10.188 -11.526 4.109 1.00 98.75 527 VAL A O 1
ATOM 3882 N N . HIS A 1 528 ? -11.008 -10.606 5.985 1.00 98.88 528 HIS A N 1
ATOM 3883 C CA . HIS A 1 528 ? -10.424 -11.583 6.900 1.00 98.88 528 HIS A CA 1
ATOM 3884 C C . HIS A 1 528 ? -11.504 -12.393 7.618 1.00 98.88 528 HIS A C 1
ATOM 3886 O O . HIS A 1 528 ? -12.541 -11.863 8.010 1.00 98.88 528 HIS A O 1
ATOM 3892 N N . HIS A 1 529 ? -11.207 -13.666 7.871 1.00 98.88 529 HIS A N 1
ATOM 3893 C CA . HIS A 1 529 ? -11.971 -14.535 8.765 1.00 98.88 529 HIS A CA 1
ATOM 3894 C C . HIS A 1 529 ? -11.107 -14.883 9.975 1.00 98.88 529 HIS A C 1
ATOM 3896 O O . HIS A 1 529 ? -9.987 -15.366 9.814 1.00 98.88 529 HIS A O 1
ATOM 3902 N N . ASN A 1 530 ? -11.612 -14.618 11.182 1.00 98.81 530 ASN A N 1
ATOM 3903 C CA . ASN A 1 530 ? -10.944 -14.937 12.447 1.00 98.81 530 ASN A CA 1
ATOM 3904 C C . ASN A 1 530 ? -9.495 -14.405 12.551 1.00 98.81 530 ASN A C 1
ATOM 3906 O O . ASN A 1 530 ? -8.652 -15.002 13.222 1.00 98.81 530 ASN A O 1
ATOM 3910 N N . ALA A 1 531 ? -9.207 -13.261 11.920 1.00 98.81 531 ALA A N 1
ATOM 3911 C CA . ALA A 1 531 ? -7.904 -12.604 11.962 1.00 98.81 531 ALA A CA 1
ATOM 3912 C C . ALA A 1 531 ? -8.052 -11.078 12.015 1.00 98.81 531 ALA A C 1
ATOM 3914 O O . ALA A 1 531 ? -8.893 -10.499 11.334 1.00 98.81 531 ALA A O 1
ATOM 3915 N N . SER A 1 532 ? -7.205 -10.433 12.818 1.00 98.75 532 SER A N 1
ATOM 3916 C CA . SER A 1 532 ? -7.187 -8.978 13.013 1.00 98.75 532 SER A CA 1
ATOM 3917 C C . SER A 1 532 ? -7.091 -8.197 11.702 1.00 98.75 532 SER A C 1
ATOM 3919 O O . SER A 1 532 ? -6.404 -8.609 10.761 1.00 98.75 532 SER A O 1
ATOM 3921 N N . SER A 1 533 ? -7.725 -7.024 11.647 1.00 98.56 533 SER A N 1
ATOM 3922 C CA . SER A 1 533 ? -7.608 -6.111 10.501 1.00 98.56 533 SER A CA 1
ATOM 3923 C C . SER A 1 533 ? -6.161 -5.637 10.293 1.00 98.56 533 SER A C 1
ATOM 3925 O O . SER A 1 533 ? -5.729 -5.359 9.173 1.00 98.56 533 SER A O 1
ATOM 3927 N N . ARG A 1 534 ? -5.355 -5.652 11.362 1.00 97.94 534 ARG A N 1
ATOM 3928 C CA . ARG A 1 534 ? -3.947 -5.237 11.366 1.00 97.94 534 ARG A CA 1
ATOM 3929 C C . ARG A 1 534 ? -3.053 -6.083 10.469 1.00 97.94 534 ARG A C 1
ATOM 3931 O O . ARG A 1 534 ? -1.971 -5.625 10.102 1.00 97.94 534 ARG A O 1
ATOM 3938 N N . PHE A 1 535 ? -3.488 -7.279 10.076 1.00 97.69 535 PHE A N 1
ATOM 3939 C CA . PHE A 1 535 ? -2.731 -8.117 9.150 1.00 97.69 535 PHE A CA 1
ATOM 3940 C C . PHE A 1 535 ? -2.635 -7.550 7.730 1.00 97.69 535 PHE A C 1
ATOM 3942 O O . PHE A 1 535 ? -1.722 -7.959 7.021 1.00 97.69 535 PHE A O 1
ATOM 3949 N N . SER A 1 536 ? -3.495 -6.606 7.322 1.00 96.75 536 SER A N 1
ATOM 3950 C CA . SER A 1 536 ? -3.431 -5.970 5.997 1.00 96.75 536 SER A CA 1
ATOM 3951 C C . SER A 1 536 ? -2.235 -5.025 5.885 1.00 96.75 536 SER A C 1
ATOM 3953 O O . SER A 1 536 ? -2.359 -3.823 6.098 1.00 96.75 536 SER A O 1
ATOM 3955 N N . ASP A 1 537 ? -1.072 -5.599 5.611 1.00 92.12 537 ASP A N 1
ATOM 3956 C CA . ASP A 1 537 ? 0.232 -4.947 5.534 1.00 92.12 537 ASP A CA 1
ATOM 3957 C C . ASP A 1 537 ? 1.134 -5.785 4.618 1.00 92.12 537 ASP A C 1
ATOM 3959 O O . ASP A 1 537 ? 1.149 -7.016 4.705 1.00 92.12 537 ASP A O 1
ATOM 3963 N N . GLY A 1 538 ? 1.891 -5.132 3.737 1.00 88.06 538 GLY A N 1
ATOM 3964 C CA . GLY A 1 538 ? 2.692 -5.819 2.726 1.00 88.06 538 GLY A CA 1
ATOM 3965 C C . GLY A 1 538 ? 3.747 -6.755 3.309 1.00 88.06 538 GLY A C 1
ATOM 3966 O O . GLY A 1 538 ? 3.954 -7.845 2.779 1.00 88.06 538 GLY A O 1
ATOM 3967 N N . PHE A 1 539 ? 4.383 -6.395 4.427 1.00 84.75 539 PHE A N 1
ATOM 3968 C CA . PHE A 1 539 ? 5.341 -7.288 5.077 1.00 84.75 539 PHE A CA 1
ATOM 3969 C C . PHE A 1 539 ? 4.631 -8.504 5.681 1.00 84.75 539 PHE A C 1
ATOM 3971 O O . PHE A 1 539 ? 5.066 -9.635 5.460 1.00 84.75 539 PHE A O 1
ATOM 3978 N N . ARG A 1 540 ? 3.510 -8.296 6.385 1.00 89.94 540 ARG A N 1
ATOM 3979 C CA . ARG A 1 540 ? 2.709 -9.388 6.973 1.00 89.94 540 ARG A CA 1
ATOM 3980 C C . ARG A 1 540 ? 2.130 -10.338 5.919 1.00 89.94 540 ARG A C 1
ATOM 3982 O O . ARG A 1 540 ? 1.979 -11.521 6.207 1.00 89.94 540 ARG A O 1
ATOM 3989 N N . TYR A 1 541 ? 1.862 -9.852 4.708 1.00 93.25 541 TYR A N 1
ATOM 3990 C CA . TYR A 1 541 ? 1.428 -10.667 3.564 1.00 93.25 541 TYR A CA 1
ATOM 3991 C C . TYR A 1 541 ? 2.584 -11.337 2.802 1.00 93.25 541 TYR A C 1
ATOM 3993 O O . TYR A 1 541 ? 2.348 -12.052 1.832 1.00 93.25 541 TYR A O 1
ATOM 4001 N N . GLY A 1 542 ? 3.837 -11.139 3.223 1.00 88.19 542 GLY A N 1
ATOM 4002 C CA . GLY A 1 542 ? 5.002 -11.760 2.588 1.00 88.19 542 GLY A CA 1
ATOM 4003 C C . GLY A 1 542 ? 5.512 -11.037 1.336 1.00 88.19 542 GLY A C 1
ATOM 4004 O O . GLY A 1 542 ? 6.344 -11.584 0.617 1.00 88.19 542 GLY A O 1
ATOM 4005 N N . LEU A 1 543 ? 5.085 -9.794 1.088 1.00 87.62 543 LEU A N 1
ATOM 4006 C CA . LEU A 1 543 ? 5.531 -8.974 -0.050 1.00 87.62 543 LEU A CA 1
ATOM 4007 C C . LEU A 1 543 ? 6.903 -8.312 0.179 1.00 87.62 543 LEU A C 1
ATOM 4009 O O . LEU A 1 543 ? 7.433 -7.651 -0.713 1.00 87.62 543 LEU A O 1
ATOM 4013 N N . GLY A 1 544 ? 7.490 -8.470 1.370 1.00 84.56 544 GLY A N 1
ATOM 4014 C CA . GLY A 1 544 ? 8.771 -7.876 1.768 1.00 84.56 544 GLY A CA 1
ATOM 4015 C C . GLY A 1 544 ? 8.661 -6.397 2.154 1.00 84.56 544 GLY A C 1
ATOM 4016 O O . GLY A 1 544 ? 9.094 -6.024 3.240 1.00 84.56 544 GLY A O 1
ATOM 4017 N N . ALA A 1 545 ? 8.034 -5.579 1.310 1.00 87.12 545 ALA A N 1
ATOM 4018 C CA . ALA A 1 545 ? 7.630 -4.207 1.617 1.00 87.12 545 ALA A CA 1
ATOM 4019 C C . ALA A 1 545 ? 6.385 -3.812 0.806 1.00 87.12 545 ALA A C 1
ATOM 4021 O O . ALA A 1 545 ? 5.922 -4.568 -0.048 1.00 87.12 545 ALA A O 1
ATOM 4022 N N . GLU A 1 546 ? 5.870 -2.607 1.047 1.00 90.50 546 GLU A N 1
ATOM 4023 C CA . GLU A 1 546 ? 4.762 -2.032 0.282 1.00 90.50 546 GLU A CA 1
ATOM 4024 C C . GLU A 1 546 ? 4.998 -0.559 -0.078 1.00 90.50 546 GLU A C 1
ATOM 4026 O O . GLU A 1 546 ? 5.409 0.259 0.753 1.00 90.50 546 GLU A O 1
ATOM 4031 N N . VAL A 1 547 ? 4.642 -0.182 -1.310 1.00 90.06 547 VAL A N 1
ATOM 4032 C CA . VAL A 1 547 ? 4.554 1.237 -1.696 1.00 90.06 547 VAL A CA 1
ATOM 4033 C C . VAL A 1 547 ? 3.333 1.921 -1.099 1.00 90.06 547 VAL A C 1
ATOM 4035 O O . VAL A 1 547 ? 3.329 3.145 -1.004 1.00 90.06 547 VAL A O 1
ATOM 4038 N N . GLY A 1 548 ? 2.352 1.155 -0.621 1.00 90.06 548 GLY A N 1
ATOM 4039 C CA . GLY A 1 548 ? 1.150 1.611 0.067 1.00 90.06 548 GLY A CA 1
ATOM 4040 C C . GLY A 1 548 ? 0.053 0.555 0.002 1.00 90.06 548 GLY A C 1
ATOM 4041 O O . GLY A 1 548 ? 0.268 -0.534 -0.528 1.00 90.06 548 GLY A O 1
ATOM 4042 N N . ILE A 1 549 ? -1.129 0.903 0.501 1.00 92.50 549 ILE A N 1
ATOM 4043 C CA . ILE A 1 549 ? -2.340 0.094 0.351 1.00 92.50 549 ILE A CA 1
ATOM 4044 C C . ILE A 1 549 ? -3.264 0.801 -0.644 1.00 92.50 549 ILE A C 1
ATOM 4046 O O . ILE A 1 549 ? -3.398 2.025 -0.621 1.00 92.50 549 ILE A O 1
ATOM 4050 N N . SER A 1 550 ? -3.877 0.046 -1.550 1.00 95.19 550 SER A N 1
ATOM 4051 C CA . SER A 1 550 ? -4.826 0.569 -2.533 1.00 95.19 550 SER A CA 1
ATOM 4052 C C . SER A 1 550 ? -6.230 0.048 -2.253 1.00 95.19 550 SER A C 1
ATOM 4054 O O . SER A 1 550 ? -6.444 -1.162 -2.182 1.00 95.19 550 SER A O 1
ATOM 4056 N N . THR A 1 551 ? -7.204 0.952 -2.155 1.00 94.94 551 THR A N 1
ATOM 4057 C CA . THR A 1 551 ? -8.636 0.596 -2.159 1.00 94.94 551 THR A CA 1
ATOM 4058 C C . THR A 1 551 ? -9.261 0.702 -3.552 1.00 94.94 551 THR A C 1
ATOM 4060 O O . THR A 1 551 ? -10.439 0.387 -3.736 1.00 94.94 551 THR A O 1
ATOM 4063 N N . GLY A 1 552 ? -8.473 1.105 -4.557 1.00 92.38 552 GLY A N 1
ATOM 4064 C CA . GLY A 1 552 ? -8.897 1.165 -5.949 1.00 92.38 552 GLY A CA 1
ATOM 4065 C C . GLY A 1 552 ? -9.273 -0.211 -6.501 1.00 92.38 552 GLY A C 1
ATOM 4066 O O . GLY A 1 552 ? -8.721 -1.237 -6.115 1.00 92.38 552 GLY A O 1
ATOM 4067 N N . ARG A 1 553 ? -10.228 -0.238 -7.435 1.00 93.81 553 ARG A N 1
ATOM 4068 C CA . ARG A 1 553 ? -10.710 -1.479 -8.078 1.00 93.81 553 ARG A CA 1
ATOM 4069 C C . ARG A 1 553 ? -10.020 -1.797 -9.403 1.00 93.81 553 ARG A C 1
ATOM 4071 O O . ARG A 1 553 ? -10.342 -2.794 -10.042 1.00 93.81 553 ARG A O 1
ATOM 4078 N N . ILE A 1 554 ? -9.110 -0.930 -9.830 1.00 94.62 554 ILE A N 1
ATOM 4079 C CA . ILE A 1 554 ? -8.338 -1.072 -11.061 1.00 94.62 554 ILE A CA 1
ATOM 4080 C C . ILE A 1 554 ? -6.862 -1.230 -10.713 1.00 94.62 554 ILE A C 1
ATOM 4082 O O . ILE A 1 554 ? -6.400 -0.681 -9.715 1.00 94.62 554 ILE A O 1
ATOM 4086 N N . HIS A 1 555 ? -6.132 -1.937 -11.575 1.00 95.44 555 HIS A N 1
ATOM 4087 C CA . HIS A 1 555 ? -4.692 -2.174 -11.468 1.00 95.44 555 HIS A CA 1
ATOM 4088 C C . HIS A 1 555 ? -4.263 -3.040 -10.273 1.00 95.44 555 HIS A C 1
ATOM 4090 O O . HIS A 1 555 ? -4.064 -4.239 -10.450 1.00 95.44 555 HIS A O 1
ATOM 4096 N N . ALA A 1 556 ? -4.151 -2.462 -9.075 1.00 95.38 556 ALA A N 1
ATOM 4097 C CA . ALA A 1 556 ? -3.710 -3.146 -7.860 1.00 95.38 556 ALA A CA 1
ATOM 4098 C C . ALA A 1 556 ? -4.593 -2.753 -6.668 1.00 95.38 556 ALA A C 1
ATOM 4100 O O . ALA A 1 556 ? -4.950 -1.581 -6.510 1.00 95.38 556 ALA A O 1
ATOM 4101 N N . ARG A 1 557 ? -4.928 -3.735 -5.823 1.00 96.31 557 ARG A N 1
ATOM 4102 C CA . ARG A 1 557 ? -5.838 -3.595 -4.679 1.00 96.31 557 ARG A CA 1
ATOM 4103 C C . ARG A 1 557 ? -5.292 -4.366 -3.476 1.00 96.31 557 ARG A C 1
ATOM 4105 O O . ARG A 1 557 ? -4.818 -5.484 -3.640 1.00 96.31 557 ARG A O 1
ATOM 4112 N N . GLY A 1 558 ? -5.357 -3.766 -2.291 1.00 96.38 558 GLY A N 1
ATOM 4113 C CA . GLY A 1 558 ? -4.702 -4.255 -1.072 1.00 96.38 558 GLY A CA 1
ATOM 4114 C C . GLY A 1 558 ? -3.281 -3.703 -0.921 1.00 96.38 558 GLY A C 1
ATOM 4115 O O . GLY A 1 558 ? -2.949 -2.705 -1.569 1.00 96.38 558 GLY A O 1
ATOM 4116 N N . PRO A 1 559 ? -2.449 -4.296 -0.046 1.00 95.44 559 PRO A N 1
ATOM 4117 C CA . PRO A 1 559 ? -1.028 -3.976 0.044 1.00 95.44 559 PRO A CA 1
ATOM 4118 C C . PRO A 1 559 ? -0.318 -4.149 -1.301 1.00 95.44 559 PRO A C 1
ATOM 4120 O O . PRO A 1 559 ? -0.411 -5.197 -1.939 1.00 95.44 559 PRO A O 1
ATOM 4123 N N . VAL A 1 560 ? 0.393 -3.114 -1.743 1.00 96.25 560 VAL A N 1
ATOM 4124 C CA . VAL A 1 560 ? 0.983 -3.047 -3.084 1.00 96.25 560 VAL A CA 1
ATOM 4125 C C . VAL A 1 560 ? 2.494 -3.259 -3.003 1.00 96.25 560 VAL A C 1
ATOM 4127 O O . VAL A 1 560 ? 3.234 -2.376 -2.570 1.00 96.25 560 VAL A O 1
ATOM 4130 N N . GLY A 1 561 ? 2.941 -4.449 -3.411 1.00 94.94 561 GLY A N 1
ATOM 4131 C CA . GLY A 1 561 ? 4.354 -4.826 -3.551 1.00 94.94 561 GLY A CA 1
ATOM 4132 C C . GLY A 1 561 ? 4.883 -4.650 -4.982 1.00 94.94 561 GLY A C 1
ATOM 4133 O O . GLY A 1 561 ? 4.382 -3.823 -5.740 1.00 94.94 561 GLY A O 1
ATOM 4134 N N . VAL A 1 562 ? 5.879 -5.458 -5.370 1.00 95.88 562 VAL A N 1
ATOM 4135 C CA . VAL A 1 562 ? 6.538 -5.398 -6.695 1.00 95.88 562 VAL A CA 1
ATOM 4136 C C . VAL A 1 562 ? 5.552 -5.583 -7.851 1.00 95.88 562 VAL A C 1
ATOM 4138 O O . VAL A 1 562 ? 5.592 -4.812 -8.803 1.00 95.88 562 VAL A O 1
ATOM 4141 N N . GLU A 1 563 ? 4.646 -6.562 -7.770 1.00 94.81 563 GLU A N 1
ATOM 4142 C CA . GLU A 1 563 ? 3.693 -6.863 -8.853 1.00 94.81 563 GLU A CA 1
ATOM 4143 C C . GLU A 1 563 ? 2.758 -5.693 -9.166 1.00 94.81 563 GLU A C 1
ATOM 4145 O O . GLU A 1 563 ? 2.448 -5.433 -10.326 1.00 94.81 563 GLU A O 1
ATOM 4150 N N . GLY A 1 564 ? 2.357 -4.935 -8.143 1.00 95.75 564 GLY A N 1
ATOM 4151 C CA . GLY A 1 564 ? 1.518 -3.753 -8.315 1.00 95.75 564 GLY A CA 1
ATOM 4152 C C . GLY A 1 564 ? 2.245 -2.557 -8.937 1.00 95.75 564 GLY A C 1
ATOM 4153 O O . GLY A 1 564 ? 1.619 -1.530 -9.185 1.00 95.75 564 GLY A O 1
ATOM 4154 N N . LEU A 1 565 ? 3.545 -2.679 -9.215 1.00 96.88 565 LEU A N 1
ATOM 4155 C CA . LEU A 1 565 ? 4.349 -1.705 -9.956 1.00 96.88 565 LEU A CA 1
ATOM 4156 C C . LEU A 1 565 ? 4.668 -2.170 -11.386 1.00 96.88 565 LEU A C 1
ATOM 4158 O O . LEU A 1 565 ? 5.536 -1.601 -12.051 1.00 96.88 565 LEU A O 1
ATOM 4162 N N . LEU A 1 566 ? 3.977 -3.205 -11.865 1.00 96.62 566 LEU A N 1
ATOM 4163 C CA . LEU A 1 566 ? 4.109 -3.743 -13.214 1.00 96.62 566 LEU A CA 1
ATOM 4164 C C . LEU A 1 566 ? 2.812 -3.554 -13.993 1.00 96.62 566 LEU A C 1
ATOM 4166 O O . LEU A 1 566 ? 1.721 -3.631 -13.441 1.00 96.62 566 LEU A O 1
ATOM 4170 N N . THR A 1 567 ? 2.927 -3.395 -15.303 1.00 96.56 567 THR A N 1
ATOM 4171 C CA . THR A 1 567 ? 1.822 -3.538 -16.251 1.00 96.56 567 THR A CA 1
ATOM 4172 C C . THR A 1 567 ? 2.120 -4.680 -17.222 1.00 96.56 567 THR A C 1
ATOM 4174 O O . THR A 1 567 ? 3.006 -5.508 -17.001 1.00 96.56 567 THR A O 1
ATOM 4177 N N . THR A 1 568 ? 1.347 -4.786 -18.300 1.00 97.00 568 THR A N 1
ATOM 4178 C CA . THR A 1 568 ? 1.474 -5.876 -19.266 1.00 97.00 568 THR A CA 1
ATOM 4179 C C . THR A 1 568 ? 1.561 -5.360 -20.691 1.00 97.00 568 THR A C 1
ATOM 4181 O O . THR A 1 568 ? 0.890 -4.392 -21.041 1.00 97.00 568 THR A O 1
ATOM 4184 N N . LYS A 1 569 ? 2.325 -6.052 -21.540 1.00 94.56 569 LYS A N 1
ATOM 4185 C CA . LYS A 1 569 ? 2.348 -5.801 -22.987 1.00 94.56 569 LYS A CA 1
ATOM 4186 C C . LYS A 1 569 ? 2.127 -7.075 -23.787 1.00 94.56 569 LYS A C 1
ATOM 4188 O O . LYS A 1 569 ? 2.521 -8.166 -23.370 1.00 94.56 569 LYS A O 1
ATOM 4193 N N . PHE A 1 570 ? 1.525 -6.924 -24.961 1.00 97.31 570 PHE A N 1
ATOM 4194 C CA . PHE A 1 570 ? 1.394 -7.998 -25.938 1.00 97.31 570 PHE A CA 1
ATOM 4195 C C . PHE A 1 570 ? 2.598 -8.006 -26.883 1.00 97.31 570 PHE A C 1
ATOM 4197 O O . PHE A 1 570 ? 2.954 -6.986 -27.466 1.00 97.31 570 PHE A O 1
ATOM 4204 N N . VAL A 1 571 ? 3.210 -9.173 -27.050 1.00 96.56 571 VAL A N 1
ATOM 4205 C CA . VAL A 1 571 ? 4.336 -9.420 -27.949 1.00 96.56 571 VAL A CA 1
ATOM 4206 C C . VAL A 1 571 ? 3.894 -10.445 -28.982 1.00 96.56 571 VAL A C 1
ATOM 4208 O O . VAL A 1 571 ? 3.678 -11.611 -28.653 1.00 96.56 571 VAL A O 1
ATOM 4211 N N . LEU A 1 572 ? 3.747 -10.003 -30.230 1.00 96.62 572 LEU A N 1
ATOM 4212 C CA . LEU A 1 572 ? 3.386 -10.850 -31.363 1.00 96.62 572 LEU A CA 1
ATOM 4213 C C . LEU A 1 572 ? 4.636 -11.145 -32.196 1.00 96.62 572 LEU A C 1
ATOM 4215 O O . LEU A 1 572 ? 5.268 -10.230 -32.721 1.00 96.62 572 LEU A O 1
ATOM 4219 N N . ARG A 1 573 ? 4.989 -12.422 -32.324 1.00 96.12 573 ARG A N 1
ATOM 4220 C CA . ARG A 1 573 ? 6.081 -12.896 -33.178 1.00 96.12 573 ARG A CA 1
ATOM 4221 C C . ARG A 1 573 ? 5.491 -13.586 -34.395 1.00 96.12 573 ARG A C 1
ATOM 4223 O O . ARG A 1 573 ? 4.757 -14.560 -34.256 1.00 96.12 573 ARG A O 1
ATOM 4230 N N . GLY A 1 574 ? 5.814 -13.070 -35.573 1.00 95.69 574 GLY A N 1
ATOM 4231 C CA . GLY A 1 574 ? 5.396 -13.629 -36.852 1.00 95.69 574 GLY A CA 1
ATOM 4232 C C . GLY A 1 574 ? 6.576 -13.859 -37.790 1.00 95.69 574 GLY A C 1
ATOM 4233 O O . GLY A 1 574 ? 7.715 -13.510 -37.492 1.00 95.69 574 GLY A O 1
ATOM 4234 N N . ASN A 1 575 ? 6.263 -14.411 -38.953 1.00 95.06 575 ASN A N 1
ATOM 4235 C CA . ASN A 1 575 ? 7.153 -14.672 -40.076 1.00 95.06 575 ASN A CA 1
ATOM 4236 C C . ASN A 1 575 ? 6.604 -14.035 -41.372 1.00 95.06 575 ASN A C 1
ATOM 4238 O O . ASN A 1 575 ? 6.603 -14.649 -42.436 1.00 95.06 575 ASN A O 1
ATOM 4242 N N . GLY A 1 576 ? 6.058 -12.819 -41.268 1.00 94.44 576 GLY A N 1
ATOM 4243 C CA . GLY A 1 576 ? 5.499 -12.079 -42.408 1.00 94.44 576 GLY A CA 1
ATOM 4244 C C . GLY A 1 576 ? 4.011 -12.319 -42.690 1.00 94.44 576 GLY A C 1
ATOM 4245 O O . GLY A 1 576 ? 3.547 -12.014 -43.786 1.00 94.44 576 GLY A O 1
ATOM 4246 N N . GLN A 1 577 ? 3.249 -12.847 -41.728 1.00 95.75 577 GLN A N 1
ATOM 4247 C CA . GLN A 1 577 ? 1.797 -12.977 -41.852 1.00 95.75 577 GLN A CA 1
ATOM 4248 C C . GLN A 1 577 ? 1.132 -11.613 -42.087 1.00 95.75 577 GLN A C 1
ATOM 4250 O O . GLN A 1 577 ? 1.449 -10.625 -41.424 1.00 95.75 577 GLN A O 1
ATOM 4255 N N . LEU A 1 578 ? 0.166 -11.579 -43.004 1.00 95.25 578 LEU A N 1
ATOM 4256 C CA . LEU A 1 578 ? -0.625 -10.394 -43.326 1.00 95.25 578 LEU A CA 1
ATOM 4257 C C . LEU A 1 578 ? -2.078 -10.625 -42.919 1.00 95.25 578 LEU A C 1
ATOM 4259 O O . LEU A 1 578 ? -2.594 -11.730 -43.053 1.00 95.25 578 LEU A O 1
ATOM 4263 N N . VAL A 1 579 ? -2.768 -9.565 -42.496 1.00 94.75 579 VAL A N 1
ATOM 4264 C CA . VAL A 1 579 ? -4.220 -9.627 -42.263 1.00 94.75 579 VAL A CA 1
ATOM 4265 C C . VAL A 1 579 ? -4.955 -9.864 -43.589 1.00 94.75 579 VAL A C 1
ATOM 4267 O O . VAL A 1 579 ? -5.844 -10.703 -43.663 1.00 94.75 579 VAL A O 1
ATOM 4270 N N . ALA A 1 580 ? -4.548 -9.168 -44.662 1.00 92.19 580 ALA A N 1
ATOM 4271 C CA . ALA A 1 580 ? -5.099 -9.284 -46.019 1.00 92.19 580 ALA A CA 1
ATOM 4272 C C . ALA A 1 580 ? -6.642 -9.367 -46.047 1.00 92.19 580 ALA A C 1
ATOM 4274 O O . ALA A 1 580 ? -7.213 -10.340 -46.536 1.00 92.19 580 ALA A O 1
ATOM 4275 N N . LYS A 1 581 ? -7.317 -8.344 -45.498 1.00 91.75 581 LYS A N 1
ATOM 4276 C CA . LYS A 1 581 ? -8.788 -8.302 -45.345 1.00 91.75 581 LYS A CA 1
ATOM 4277 C C . LYS A 1 581 ? -9.343 -9.543 -44.618 1.00 91.75 581 LYS A C 1
ATOM 4279 O O . LYS A 1 581 ? -10.319 -10.131 -45.066 1.00 91.75 581 LYS A O 1
ATOM 4284 N N . ASP A 1 582 ? -8.655 -9.959 -43.557 1.00 87.88 582 ASP A N 1
ATOM 4285 C CA . ASP A 1 582 ? -8.920 -11.151 -42.738 1.00 87.88 582 ASP A CA 1
ATOM 4286 C C . ASP A 1 582 ? -8.830 -12.498 -43.479 1.00 87.88 582 ASP A C 1
ATOM 4288 O O . ASP A 1 582 ? -9.348 -13.510 -43.015 1.00 87.88 582 ASP A O 1
ATOM 4292 N N . THR A 1 583 ? -8.139 -12.538 -44.625 1.00 91.06 583 THR A N 1
ATOM 4293 C CA . THR A 1 583 ? -7.928 -13.771 -45.411 1.00 91.06 583 THR A CA 1
ATOM 4294 C C . THR A 1 583 ? -6.476 -14.243 -45.454 1.00 91.06 583 THR A C 1
ATOM 4296 O O . THR A 1 583 ? -6.199 -15.327 -45.961 1.00 91.06 583 THR A O 1
ATOM 4299 N N . GLY A 1 584 ? -5.533 -13.451 -44.931 1.00 90.25 584 GLY A N 1
ATOM 4300 C CA . GLY A 1 584 ? -4.099 -13.735 -45.059 1.00 90.25 584 GLY A CA 1
ATOM 4301 C C . GLY A 1 584 ? -3.558 -14.766 -44.069 1.00 90.25 584 GLY A C 1
ATOM 4302 O O . GLY A 1 584 ? -2.442 -15.254 -44.244 1.00 90.25 584 GLY A O 1
ATOM 4303 N N . VAL A 1 585 ? -4.347 -15.135 -43.060 1.00 94.44 585 VAL A N 1
ATOM 4304 C CA . VAL A 1 585 ? -4.032 -16.207 -42.113 1.00 94.44 585 VAL A CA 1
ATOM 4305 C C . VAL A 1 585 ? -5.265 -17.045 -41.815 1.00 94.44 585 VAL A C 1
ATOM 4307 O O . VAL A 1 585 ? -6.394 -16.562 -41.853 1.00 94.44 585 VAL A O 1
ATOM 4310 N N . LYS A 1 586 ? -5.038 -18.307 -41.449 1.00 95.00 586 LYS A N 1
ATOM 4311 C CA . LYS A 1 586 ? -6.057 -19.148 -40.828 1.00 95.00 586 LYS A CA 1
ATOM 4312 C C . LYS A 1 586 ? -5.855 -19.124 -39.318 1.00 95.00 586 LYS A C 1
ATOM 4314 O O . LYS A 1 586 ? -4.874 -19.675 -38.820 1.00 95.00 586 LYS A O 1
ATOM 4319 N N . TYR A 1 587 ? -6.781 -18.496 -38.604 1.00 95.69 587 TYR A N 1
ATOM 4320 C CA . TYR A 1 587 ? -6.727 -18.427 -37.150 1.00 95.69 587 TYR A CA 1
ATOM 4321 C C . TYR A 1 587 ? -6.955 -19.800 -36.509 1.00 95.69 587 TYR A C 1
ATOM 4323 O O . TYR A 1 587 ? -7.857 -20.544 -36.897 1.00 95.69 587 TYR A O 1
ATOM 4331 N N . THR A 1 588 ? -6.124 -20.126 -35.522 1.00 94.31 588 THR A N 1
ATOM 4332 C CA . THR A 1 588 ? -6.186 -21.375 -34.752 1.00 94.31 588 THR A CA 1
ATOM 4333 C C . THR A 1 588 ? -6.413 -21.141 -33.264 1.00 94.31 588 THR A C 1
ATOM 4335 O O . THR A 1 588 ? -7.003 -21.996 -32.615 1.00 94.31 588 THR A O 1
ATOM 4338 N N . HIS A 1 589 ? -5.949 -20.007 -32.722 1.00 96.19 589 HIS A N 1
ATOM 4339 C CA . HIS A 1 589 ? -6.075 -19.631 -31.304 1.00 96.19 589 HIS A CA 1
ATOM 4340 C C . HIS A 1 589 ? -5.721 -20.756 -30.314 1.00 96.19 589 HIS A C 1
ATOM 4342 O O . HIS A 1 589 ? -6.387 -20.949 -29.299 1.00 96.19 589 HIS A O 1
ATOM 4348 N N . VAL A 1 590 ? -4.662 -21.515 -30.603 1.00 96.94 590 VAL A N 1
ATOM 4349 C CA . VAL A 1 590 ? -4.239 -22.617 -29.734 1.00 96.94 590 VAL A CA 1
ATOM 4350 C C . VAL A 1 590 ? -3.565 -22.017 -28.507 1.00 96.94 590 VAL A C 1
ATOM 4352 O O . VAL A 1 590 ? -2.480 -21.441 -28.610 1.00 96.94 590 VAL A O 1
ATOM 4355 N N . ILE A 1 591 ? -4.217 -22.134 -27.350 1.00 96.38 591 ILE A N 1
ATOM 4356 C CA . ILE A 1 591 ? -3.668 -21.698 -26.063 1.00 96.38 591 ILE A CA 1
ATOM 4357 C C . ILE A 1 591 ? -2.427 -22.540 -25.753 1.00 96.38 591 ILE A C 1
ATOM 4359 O O . ILE A 1 591 ? -2.441 -23.765 -25.888 1.00 96.38 591 ILE A O 1
ATOM 4363 N N . ARG A 1 592 ? -1.340 -21.874 -25.365 1.00 91.88 592 ARG A N 1
ATOM 4364 C CA . ARG A 1 592 ? -0.077 -22.501 -24.963 1.00 91.88 592 ARG A CA 1
ATOM 4365 C C . ARG A 1 592 ? 0.131 -22.284 -23.469 1.00 91.88 592 ARG A C 1
ATOM 4367 O O . ARG A 1 592 ? -0.274 -21.248 -22.945 1.00 91.88 592 ARG A O 1
ATOM 4374 N N . ASP A 1 593 ? 0.768 -23.244 -22.801 1.00 90.31 593 ASP A N 1
ATOM 4375 C CA . ASP A 1 593 ? 1.193 -23.058 -21.411 1.00 90.31 593 ASP A CA 1
ATOM 4376 C C . ASP A 1 593 ? 2.256 -21.947 -21.371 1.00 90.31 593 ASP A C 1
ATOM 4378 O O . ASP A 1 593 ? 3.293 -22.094 -22.029 1.00 90.31 593 ASP A O 1
ATOM 4382 N N . PRO A 1 594 ? 2.033 -20.846 -20.633 1.00 85.31 594 PRO A N 1
ATOM 4383 C CA . PRO A 1 594 ? 3.008 -19.769 -20.510 1.00 85.31 594 PRO A CA 1
ATOM 4384 C C . PRO A 1 594 ? 4.378 -20.235 -20.012 1.00 85.31 594 PRO A C 1
ATOM 4386 O O . PRO A 1 594 ? 5.381 -19.663 -20.411 1.00 85.31 594 PRO A O 1
ATOM 4389 N N . ARG A 1 595 ? 4.425 -21.306 -19.207 1.00 79.31 595 ARG A N 1
ATOM 4390 C CA . ARG A 1 595 ? 5.667 -21.871 -18.651 1.00 79.31 595 ARG A CA 1
ATOM 4391 C C . ARG A 1 595 ? 6.470 -22.709 -19.646 1.00 79.31 595 ARG A C 1
ATOM 4393 O O . ARG A 1 595 ? 7.584 -23.121 -19.342 1.00 79.31 595 ARG A O 1
ATOM 4400 N N . SER A 1 596 ? 5.898 -23.012 -20.811 1.00 70.50 596 SER A N 1
ATOM 4401 C CA . SER A 1 596 ? 6.551 -23.817 -21.853 1.00 70.50 596 SER A CA 1
ATOM 4402 C C . SER A 1 596 ? 7.353 -22.992 -22.870 1.00 70.50 596 SER A C 1
ATOM 4404 O O . SER A 1 596 ? 7.878 -23.565 -23.827 1.00 70.50 596 SER A O 1
ATOM 4406 N N . LEU A 1 597 ? 7.420 -21.666 -22.693 1.00 59.06 597 LEU A N 1
ATOM 4407 C CA . LEU A 1 597 ? 7.914 -20.672 -23.656 1.00 59.06 597 LEU A CA 1
ATOM 4408 C C . LEU A 1 597 ? 8.806 -19.621 -23.005 1.00 59.06 597 LEU A C 1
ATOM 4410 O O . LEU A 1 597 ? 9.514 -18.950 -23.802 1.00 59.06 597 LEU A O 1
#

Sequence (597 aa):
MRWSSAPLGDDPTRLSLLVHEAPETGQLDVEAAEKLGISRGPLFGKLKRGETVLNDEGRRISPADVLGPGRRGRRVAVVELSGLPAAPEPVPLPSMQAPMSEGTPCDALVALVDRAAVDGAGDAIARAALAAKAREVIYWTRDADGLRCQAGLPAPPVTVAGAHDLHDLARAEPNGELWPAGSGALQALSSEERVDVLRAIADTLEAHTDEILAANAEDVEASKGKISDSLLQRLILKPAKIAQLAEGIRSIARQEEPLGHVLSATQIAEGLELRKISVPIGVLLIIFEARPDALPQIVALAIRSGNGLLLKGGKEAARSNALLHALIARVLDERVPAVGAGLVSLVTSRDEIDALLKLDDVIDLVIPRGGNALVSYIQHSTRIPVLGHADGICHVYLDVDADPAKALAIAVDSKADYPAACNAAETILVHEALADSLAPRVVEALKNAGVTVHAGPRAAARFPDLPRAETMRHEYSSLDVALELVPDLDAAIEHIHANGSGHTEVIVTEDAATADAFLSKVDAACVHHNASSRFSDGFRYGLGAEVGISTGRIHARGPVGVEGLLTTKFVLRGNGQLVAKDTGVKYTHVIRDPRSL

Organism: Prototheca wickerhamii (NCBI:txid3111)

Mean predicted aligned error: 15.02 Å

Nearest PDB structures (foldseek):
  7wxf-assembly1_A  TM=9.342E-01  e=1.213E-47  Drosophila melanogaster
  7f5t-assembly1_B  TM=8.607E-01  e=5.579E-50  Drosophila melanogaster
  7f5u-assembly1_A  TM=8.504E-01  e=3.952E-48  Drosophila melanogaster
  7f5v-assembly1_A  TM=8.486E-01  e=7.681E-46  Drosophila melanogaster
  1vlu-assembly1_A-2  TM=5.896E-01  e=1.694E-33  Saccharomyces cerevisiae

pLDDT: mean 80.56, std 22.27, range [25.95, 98.94]

Foldseek 3Di:
DDKDWDDQPPDRKIKIKDKDKDWAWADFQPVQCVVVQADPDPVVVCLRVQHWDAHPVRDTDTVVSGGDGIDIAIAMEMEIEPDDDDDPDDDDDPDDDDDDDDDDDPVVLVVQLVVCSVPDDPVSQLVSCVVRVHPFYWYWYQDPVGIDTDDGDHRQPDQDDDLPCQQVLQPQDPPPAGARFQLVVLLVDDLVLLLVLLLQLLVLLLVCVVVLQVLLVVLLVVCVPVDDPVLSVQQHDDSVLSNLLSQLSNLLSPDDQQFQFFPWWWDFFVQKIKTKGKAFLEEEEEAAESHLSLLSQVVSLCSSLSYAYEYEYDPSCQSSNSVSLVSSQVSCCVRPVSSGSSSYHYHDDDPPLLSVQAPLSHHQEYEYHYALVVLVCSVVRHPHHYFAFNAQAEEEEEAPQFDLVLSLVQLQCLCLVQPLDSLRHQEYEYAPVCLPPRVVVSVVSLVVSVAQEAEEDASCVSCVPGHHDPDLQDRPSDSYHYYYYDNHLVRVLVSCVVRPRLAEYEYGHPDPVSLVCQQVSRRHLYYYYSHHSVCQACVSVSLSHASHAGRDPPQHHTGHHSSSSIDIDMDMGHDPQDCVVPPRGDTDGHIDDSVVD

Radius of gyration: 30.56 Å; Cα contacts (8 Å, |Δi|>4): 1166; chains: 1; bounding box: 87×69×76 Å

Solvent-accessible surface area (backbone atoms only — not comparable to full-atom values): 32229 Å² total; per-residue (Å²): 122,54,80,53,75,50,70,40,64,98,46,86,44,34,42,35,45,38,47,43,72,49,84,38,74,22,60,72,39,62,68,52,32,47,76,64,44,41,67,92,54,76,59,55,58,39,28,67,74,66,35,69,42,67,25,85,86,70,48,81,46,47,30,79,77,27,32,45,76,61,42,79,49,37,35,37,37,42,34,46,44,64,82,71,78,88,72,85,77,86,81,81,72,86,86,77,85,85,90,87,88,86,92,77,71,67,68,62,56,53,55,48,44,68,66,29,42,82,58,55,78,72,58,30,52,56,51,50,38,58,76,60,60,38,82,46,48,44,45,31,43,40,58,99,90,42,81,42,76,49,80,63,62,76,64,77,77,75,70,53,85,55,73,76,56,57,62,61,47,18,53,69,52,100,82,79,60,50,39,34,25,25,24,71,46,48,57,70,48,53,68,65,58,49,30,50,50,32,45,49,44,25,52,50,52,59,76,40,43,70,60,51,47,54,35,30,49,54,25,50,64,74,30,63,91,75,56,55,70,72,48,51,61,48,43,62,77,49,75,70,53,51,54,49,50,25,51,24,33,44,43,51,46,68,50,78,76,63,66,65,40,55,77,40,29,29,34,42,27,88,73,27,39,38,34,33,25,32,33,43,63,44,24,38,37,39,38,36,47,31,43,49,77,49,55,64,50,43,50,42,39,29,56,65,26,35,30,13,37,40,36,35,64,33,78,58,29,45,54,33,42,51,52,55,48,52,57,46,28,50,47,29,44,73,73,39,60,77,29,24,40,56,26,58,41,68,49,72,58,91,82,40,65,76,45,59,39,65,36,59,80,46,36,58,34,35,34,57,44,65,56,44,69,57,35,46,51,51,65,75,63,35,85,36,50,70,54,34,56,57,59,29,23,9,39,37,34,37,42,83,57,33,52,70,67,57,46,43,53,35,57,38,50,11,25,64,74,52,26,69,42,60,33,14,32,21,31,38,38,33,25,46,92,30,56,89,62,52,49,58,54,42,54,50,54,31,44,75,69,65,30,49,58,18,22,25,85,63,27,31,79,79,39,71,90,40,54,69,42,92,57,85,64,48,67,65,57,38,60,40,31,34,33,35,53,28,85,44,69,67,55,46,46,52,47,44,72,74,34,37,48,29,35,28,39,22,40,26,52,70,46,64,70,62,46,53,51,47,59,71,68,54,84,42,38,36,68,36,70,73,47,43,34,63,53,75,36,22,50,77,70,68,45,30,38,52,75,44,46,16,48,46,94,61,100,45,54,22,54,27,31,46,73,60,45,42,41,74,48,80,48,77,48,65,82,80,78,45,58,65,92,74,65,49,59,67,79,63,62,45,76,44,66,36,89,80,112

InterPro domains:
  IPR000965 GPR domain [MF_00412] (171-579)
  IPR000965 GPR domain [TIGR00407] (185-569)
  IPR000965 GPR domain [cd07079] (181-575)
  IPR015590 Aldehyde dehydrogenase domain [PF00171] (186-449)
  IPR016161 Aldehyde/histidinol dehydrogenase [SSF53720] (185-578)
  IPR016162 Aldehyde dehydrogenase, N-terminal [G3DSA:3.40.605.10] (184-577)
  IPR016163 Aldehyde dehydrogenase, C-terminal [G3DSA:3.40.309.10] (391-537)
  IPR020593 Gamma-glutamyl phosphate reductase GPR, conserved site [PS01223] (486-507)
  IPR036866 Ribonuclease Z/Hydroxyacylglutathione hydrolase-like [G3DSA:3.60.15.10] (1-118)
  IPR036866 Ribonuclease Z/Hydroxyacylglutathione hydrolase-like [SSF56281] (4-78)